Protein 3VK5 (pdb70)

Radius of gyration: 25.02 Å; Cα contacts (8 Å, |Δi|>4): 1037; chains: 2; bounding box: 39×46×85 Å

CATH classification: 3.20.20.390

InterPro domains:
  IPR008205 Geranylgeranylglyceryl phosphate synthase/Heptaprenylglyceryl phosphate synthase [PF01884] (37-255)
  IPR008205 Geranylgeranylglyceryl phosphate synthase/Heptaprenylglyceryl phosphate synthase [cd02812] (36-268)
  IPR038597 GGGP/HepGP synthase superfamily [G3DSA:3.20.20.390] (17-281)

Solvent-accessible surface area: 19913 Å² total; per-residue (Å²): 138,14,50,5,16,88,75,17,197,9,0,40,86,4,90,143,53,142,69,9,21,0,2,14,0,18,3,62,129,6,84,57,100,45,0,48,82,0,0,48,32,0,44,185,74,36,9,1,0,0,2,0,14,18,34,71,24,138,78,15,64,86,69,0,71,82,7,0,59,32,0,74,96,29,6,108,7,14,0,2,3,27,6,19,3,110,91,70,62,1,10,20,16,4,73,39,6,40,0,3,2,1,6,0,9,11,14,7,76,57,45,17,13,0,1,12,0,0,0,12,4,1,10,60,10,25,59,190,9,53,116,140,88,24,2,18,2,2,0,0,0,8,2,10,4,15,126,11,78,103,5,20,127,73,17,25,15,88,60,8,49,75,101,65,62,99,28,4,60,58,16,6,68,16,0,108,36,6,16,4,3,0,0,13,0,53,0,60,87,79,101,0,47,34,112,11,0,100,53,0,59,180,18,13,23,137,84,18,4,0,2,0,8,12,63,4,156,30,10,161,17,6,75,72,8,49,113,4,16,3,32,1,0,0,4,30,44,6,0,51,66,137,85,14,119,62,21,8,68,98,4,32,103,86,46,11,15,97,78,15,179,7,0,39,117,5,93,144,70,137,69,9,22,0,1,12,0,19,1,64,127,5,79,60,96,46,0,48,84,0,0,47,37,0,50,181,66,42,7,4,0,0,1,0,14,18,33,71,14,124,88,15,66,85,68,0,66,79,4,0,59,31,0,76,96,30,4,106,21,8,0,2,3,27,6,19,2,88,92,71,66,1,10,21,17,3,71,36,6,41,0,4,2,1,6,0,10,11,16,6,76,58,43,16,14,0,2,14,0,0,0,11,4,1,10,59,11,34,59,191,9,62,109,132,88,27,3,16,2,2,0,0,0,8,3,8,5,16,115,12,76,100,6,21,127,73,18,26,14,91,58,10,57,76,104,63,62,116,30,5,53,54,21,6,64,14,0,98,44,8,16,4,4,1,0,11,0,54,0,60,83,81,99,0,34,27,100,8,0,94,56,0,58,170,22,13,21,131,84,18,4,0,2,0,7,11,61,3,160,31,11,160,18,5,76,74,7,49,117,9,16,2,30,2,0,0,4,28,46,6,0,52,68,138,84,17,123,64,21,6,63,97,4,33,100

Sequence (505 aa):
APPLWRPGRVLARLREHQPGPVHIIDPFKVPVTEAVEKAAELTRLGFAAVLLASTDYESFESHMEPYVAAVKAATPLPVVLHFPPRPGAGFPVVRGADALLLPALLGSGDDYFVWKSFLETLAAFPGRIPREEWPELLLTVALTFGEDPRTGDLLGTVPVSTASTEEIDRYLHVARAFGFHMVYLYSRNEHVPPEVVRHFRKGLGPDQVLFVSGNVRSGRQVTEYLDSGADYVGFAGALEQPDWRSALAEIAGPPLWRPGRVLARLREHQPGPVHIIDPFKVPVTEAVEKAAELTRLGFAAVLLASTDYESFESHMEPYVAAVKAATPLPVVLHFPPRPGAGFPVVRGADALLLPALLGSGDDYFVWKSFLETLAAFPGRIPREEWPELLLTVALTFGEDPRTGDLLGTVPVSTASTEEIDRYLHVARAFGFHMVYLYSRNEHVPPEVVRHFRKGLGPDQVLFVSGNVRSGRQVTEYLDSGADYVGFAGALEQPDWRSALAEIAG

Structure (mmCIF, N/CA/C/O backbone):
data_3VK5
#
_entry.id   3VK5
#
_cell.length_a   58.999
_cell.length_b   84.516
_cell.length_c   59.581
_cell.angle_alpha   90.00
_cell.angle_beta   112.29
_cell.angle_gamma   90.00
#
_symmetry.space_group_name_H-M   'P 1 21 1'
#
loop_
_entity.id
_entity.type
_entity.pdbx_description
1 polymer MoeO5
2 non-polymer '(2R)-3-(phosphonooxy)-2-{[(2Z,6E)-3,7,11-trimethyldodeca-2,6,10-trien-1-yl]oxy}propanoic acid'
3 non-polymer 'MAGNESIUM ION'
4 water water
#
loop_
_atom_site.group_PDB
_atom_site.id
_atom_site.type_symbol
_atom_site.label_atom_id
_atom_site.label_alt_id
_atom_site.label_comp_id
_atom_site.label_asym_id
_atom_site.label_entity_id
_atom_site.label_seq_id
_atom_site.pdbx_PDB_ins_code
_atom_site.Cartn_x
_atom_site.Cartn_y
_atom_site.Cartn_z
_atom_site.occupancy
_atom_site.B_iso_or_equiv
_atom_site.auth_seq_id
_atom_site.auth_comp_id
_atom_site.auth_asym_id
_atom_site.auth_atom_id
_atom_site.pdbx_PDB_model_num
ATOM 1 N N . ALA A 1 21 ? -2.518 57.109 32.199 1.00 37.47 16 ALA A N 1
ATOM 2 C CA . ALA A 1 21 ? -1.086 56.713 31.980 1.00 36.49 16 ALA A CA 1
ATOM 3 C C . ALA A 1 21 ? -1.008 55.726 30.808 1.00 35.32 16 ALA A C 1
ATOM 4 O O . ALA A 1 21 ? -2.000 55.041 30.512 1.00 35.85 16 ALA A O 1
ATOM 6 N N . PRO A 1 22 ? 0.169 55.627 30.133 1.00 33.40 17 PRO A N 1
ATOM 7 C CA . PRO A 1 22 ? 0.274 54.678 29.005 1.00 31.51 17 PRO A CA 1
ATOM 8 C C . PRO A 1 22 ? 0.112 53.229 29.516 1.00 28.07 17 PRO A C 1
ATOM 9 O O . PRO A 1 22 ? 0.507 52.947 30.638 1.00 29.66 17 PRO A O 1
ATOM 13 N N . PRO A 1 23 ? -0.492 52.311 28.721 1.00 25.66 18 PRO A N 1
ATOM 14 C CA . PRO A 1 23 ? -0.610 50.929 29.243 1.00 22.18 18 PRO A CA 1
ATOM 15 C C . PRO A 1 23 ? 0.802 50.370 29.560 1.00 18.78 18 PRO A C 1
ATOM 16 O O . PRO A 1 23 ? 0.966 49.614 30.489 1.00 16.43 18 PRO A O 1
ATOM 20 N N . LEU A 1 24 ? 1.782 50.727 28.740 1.00 16.40 19 LEU A N 1
ATOM 21 C CA . LEU A 1 24 ? 3.138 50.321 28.862 1.00 14.50 19 LEU A CA 1
ATOM 22 C C . LEU A 1 24 ? 3.212 48.813 28.881 1.00 13.97 19 LEU A C 1
ATOM 23 O O . LEU A 1 24 ? 2.920 48.223 27.842 1.00 11.77 19 LEU A O 1
ATOM 28 N N . TRP A 1 25 ? 3.585 48.195 30.004 1.00 12.58 20 TRP A N 1
ATOM 29 C CA . TRP A 1 25 ? 3.705 46.763 30.103 1.00 13.39 20 TRP A CA 1
ATOM 30 C C . TRP A 1 25 ? 2.395 46.014 30.280 1.00 12.97 20 TRP A C 1
ATOM 31 O O . TRP A 1 25 ? 2.394 44.777 30.232 1.00 13.13 20 TRP A O 1
ATOM 42 N N . ARG A 1 26 ? 1.291 46.732 30.472 1.00 12.52 21 ARG A N 1
ATOM 43 C CA . ARG A 1 26 ? -0.029 46.105 30.613 1.00 12.18 21 ARG A CA 1
ATOM 44 C C . ARG A 1 26 ? -0.602 45.885 29.187 1.00 12.35 21 ARG A C 1
ATOM 45 O O . ARG A 1 26 ? -0.215 46.590 28.243 1.00 12.72 21 ARG A O 1
ATOM 53 N N . PRO A 1 27 ? -1.523 44.926 29.013 1.00 13.56 22 PRO A N 1
ATOM 54 C CA . PRO A 1 27 ? -2.100 44.718 27.682 1.00 14.16 22 PRO A CA 1
ATOM 55 C C . PRO A 1 27 ? -2.791 45.983 27.162 1.00 14.89 22 PRO A C 1
ATOM 56 O O . PRO A 1 27 ? -3.505 46.676 27.906 1.00 15.18 22 PRO A O 1
ATOM 60 N N . GLY A 1 28 ? -2.596 46.286 25.881 1.00 13.44 23 GLY A N 1
ATOM 61 C CA . GLY A 1 28 ? -3.184 47.456 25.273 1.00 14.92 23 GLY A CA 1
ATOM 62 C C . GLY A 1 28 ? -3.843 47.132 23.944 1.00 13.82 23 GLY A C 1
ATOM 63 O O . GLY A 1 28 ? -4.228 45.994 23.693 1.00 13.96 23 GLY A O 1
ATOM 64 N N . ARG A 1 29 ? -3.909 48.152 23.103 1.00 14.42 24 ARG A N 1
ATOM 65 C CA . ARG A 1 29 ? -4.597 47.971 21.830 1.00 14.95 24 ARG A CA 1
ATOM 66 C C . ARG A 1 29 ? -3.891 47.073 20.836 1.00 13.06 24 ARG A C 1
ATOM 67 O O . ARG A 1 29 ? -4.546 46.313 20.116 1.00 13.33 24 ARG A O 1
ATOM 75 N N . VAL A 1 30 ? -2.569 47.125 20.806 1.00 11.72 25 VAL A N 1
ATOM 76 C CA . VAL A 1 30 ? -1.852 46.329 19.827 1.00 12.02 25 VAL A CA 1
ATOM 77 C C . VAL A 1 30 ? -1.981 44.859 20.217 1.00 11.40 25 VAL A C 1
ATOM 78 O O . VAL A 1 30 ? -2.255 44.004 19.373 1.00 10.36 25 VAL A O 1
ATOM 82 N N . LEU A 1 31 ? -1.803 44.524 21.511 1.00 9.42 26 LEU A N 1
ATOM 83 C CA . LEU A 1 31 ? -1.965 43.128 21.884 1.00 9.92 26 LEU A CA 1
ATOM 84 C C . LEU A 1 31 ? -3.405 42.626 21.612 1.00 10.22 26 LEU A C 1
ATOM 85 O O . LEU A 1 31 ? -3.585 41.474 21.193 1.00 10.66 26 LEU A O 1
ATOM 90 N N . ALA A 1 32 ? -4.405 43.464 21.903 1.00 10.82 27 ALA A N 1
ATOM 91 C CA . ALA A 1 32 ? -5.775 43.048 21.643 1.00 11.30 27 ALA A CA 1
ATOM 92 C C . ALA A 1 32 ? -5.919 42.738 20.158 1.00 12.49 27 ALA A C 1
ATOM 93 O O . ALA A 1 32 ? -6.516 41.728 19.799 1.00 12.92 27 ALA A O 1
ATOM 95 N N . ARG A 1 33 ? -5.370 43.587 19.308 1.00 12.12 28 ARG A N 1
ATOM 96 C CA . ARG A 1 33 ? -5.490 43.286 17.882 1.00 13.65 28 ARG A CA 1
ATOM 97 C C . ARG A 1 33 ? -4.763 41.994 17.499 1.00 13.40 28 ARG A C 1
ATOM 98 O O . ARG A 1 33 ? -5.308 41.137 16.780 1.00 14.57 28 ARG A O 1
ATOM 106 N N . LEU A 1 34 ? -3.548 41.789 18.004 1.00 10.55 29 LEU A N 1
ATOM 107 C CA . LEU A 1 34 ? -2.878 40.527 17.687 1.00 11.43 29 LEU A CA 1
ATOM 108 C C . LEU A 1 34 ? -3.653 39.303 18.188 1.00 12.48 29 LEU A C 1
ATOM 109 O O . LEU A 1 34 ? -3.644 38.233 17.595 1.00 12.40 29 LEU A O 1
ATOM 114 N N . ARG A 1 35 ? -4.314 39.432 19.328 1.00 11.91 30 ARG A N 1
ATOM 115 C CA . ARG A 1 35 ? -5.054 38.326 19.880 1.00 12.01 30 ARG A CA 1
ATOM 116 C C . ARG A 1 35 ? -6.321 37.957 19.055 1.00 13.21 30 ARG A C 1
ATOM 117 O O . ARG A 1 35 ? -6.684 36.783 18.951 1.00 17.38 30 ARG A O 1
ATOM 125 N N . GLU A 1 36 ? -6.936 38.962 18.486 1.00 13.40 31 GLU A N 1
ATOM 126 C CA . GLU A 1 36 ? -8.244 38.741 17.841 1.00 14.19 31 GLU A CA 1
ATOM 127 C C . GLU A 1 36 ? -8.169 38.663 16.345 1.00 13.80 31 GLU A C 1
ATOM 128 O O . GLU A 1 36 ? -9.102 38.139 15.750 1.00 13.93 31 GLU A O 1
ATOM 134 N N . HIS A 1 37 ? -7.122 39.171 15.718 1.00 12.47 32 HIS A N 1
ATOM 135 C CA . HIS A 1 37 ? -7.012 39.149 14.237 1.00 12.29 32 HIS A CA 1
ATOM 136 C C . HIS A 1 37 ? -6.836 37.737 13.750 1.00 12.70 32 HIS A C 1
ATOM 137 O O . HIS A 1 37 ? -6.337 36.833 14.460 1.00 12.50 32 HIS A O 1
ATOM 144 N N . GLN A 1 38 ? -7.331 37.498 12.521 1.00 11.00 33 GLN A N 1
ATOM 145 C CA . GLN A 1 38 ? -7.199 36.196 11.937 1.00 10.66 33 GLN A CA 1
ATOM 146 C C . GLN A 1 38 ? -5.682 35.841 11.824 1.00 10.16 33 GLN A C 1
ATOM 147 O O . GLN A 1 38 ? -4.916 36.716 11.436 1.00 11.44 33 GLN A O 1
ATOM 153 N N . PRO A 1 39 ? -5.292 34.598 12.134 1.00 10.29 34 PRO A N 1
ATOM 154 C CA . PRO A 1 39 ? -3.867 34.204 12.030 1.00 10.86 34 PRO A CA 1
ATOM 155 C C . PRO A 1 39 ? -3.414 34.367 10.593 1.00 10.85 34 PRO A C 1
ATOM 156 O O . PRO A 1 39 ? -4.208 34.218 9.633 1.00 11.40 34 PRO A O 1
ATOM 160 N N . GLY A 1 40 ? -2.146 34.651 10.391 1.00 9.49 35 GLY A N 1
ATOM 161 C CA . GLY A 1 40 ? -1.671 34.758 9.032 1.00 9.43 35 GLY A CA 1
ATOM 162 C C . GLY A 1 40 ? -0.201 35.155 8.982 1.00 9.14 35 GLY A C 1
ATOM 163 O O . GLY A 1 40 ? 0.496 35.185 10.033 1.00 9.68 35 GLY A O 1
ATOM 164 N N . PRO A 1 41 ? 0.325 35.387 7.796 1.00 9.32 36 PRO A N 1
ATOM 165 C CA . PRO A 1 41 ? 1.720 35.824 7.634 1.00 9.89 36 PRO A CA 1
ATOM 166 C C . PRO A 1 41 ? 1.856 37.279 8.125 1.00 9.36 36 PRO A C 1
ATOM 167 O O . PRO A 1 41 ? 0.882 38.061 8.158 1.00 10.91 36 PRO A O 1
ATOM 171 N N . VAL A 1 42 ? 3.091 37.669 8.496 1.00 8.71 37 VAL A N 1
ATOM 172 C CA . VAL A 1 42 ? 3.352 39.041 8.897 1.00 9.61 37 VAL A CA 1
ATOM 173 C C . VAL A 1 42 ? 4.686 39.363 8.257 1.00 9.66 37 VAL A C 1
ATOM 174 O O . VAL A 1 42 ? 5.705 38.676 8.517 1.00 9.70 37 VAL A O 1
ATOM 178 N N . HIS A 1 43 ? 4.737 40.406 7.423 1.00 8.62 38 HIS A N 1
ATOM 179 C CA . HIS A 1 43 ? 6.037 40.791 6.847 1.00 8.43 38 HIS A CA 1
ATOM 180 C C . HIS A 1 43 ? 6.792 41.679 7.835 1.00 7.84 38 HIS A C 1
ATOM 181 O O . HIS A 1 43 ? 6.207 42.531 8.534 1.00 9.18 38 HIS A O 1
ATOM 188 N N . ILE A 1 44 ? 8.100 41.442 7.907 1.00 7.07 39 ILE A N 1
ATOM 189 C CA . ILE A 1 44 ? 9.031 42.146 8.791 1.00 8.39 39 ILE A CA 1
ATOM 190 C C . ILE A 1 44 ? 9.976 42.924 7.884 1.00 7.32 39 ILE A C 1
ATOM 191 O O . ILE A 1 44 ? 10.666 42.358 7.071 1.00 8.62 39 ILE A O 1
ATOM 196 N N . ILE A 1 45 ? 9.957 44.241 8.055 1.00 8.20 40 ILE A N 1
ATOM 197 C CA . ILE A 1 45 ? 10.812 45.153 7.278 1.00 8.12 40 ILE A CA 1
ATOM 198 C C . ILE A 1 45 ? 12.052 45.482 8.141 1.00 8.75 40 ILE A C 1
ATOM 199 O O . ILE A 1 45 ? 11.873 45.928 9.296 1.00 9.09 40 ILE A O 1
ATOM 204 N N . ASP A 1 46 ? 13.244 45.231 7.629 1.00 8.13 41 ASP A N 1
ATOM 205 C CA . ASP A 1 46 ? 14.492 45.569 8.340 1.00 8.82 41 ASP A CA 1
ATOM 206 C C . ASP A 1 46 ? 14.747 47.033 7.940 1.00 9.42 41 ASP A C 1
ATOM 207 O O . ASP A 1 46 ? 15.207 47.301 6.790 1.00 9.46 41 ASP A O 1
ATOM 212 N N . PRO A 1 47 ? 14.502 47.991 8.812 1.00 8.29 42 PRO A N 1
ATOM 213 C CA . PRO A 1 47 ? 14.658 49.409 8.454 1.00 8.73 42 PRO A CA 1
ATOM 214 C C . PRO A 1 47 ? 16.044 49.906 8.269 1.00 10.46 42 PRO A C 1
ATOM 215 O O . PRO A 1 47 ? 16.204 51.056 7.798 1.00 12.28 42 PRO A O 1
ATOM 219 N N . PHE A 1 48 ? 17.027 49.102 8.607 1.00 11.24 43 PHE A N 1
ATOM 220 C CA . PHE A 1 48 ? 18.404 49.533 8.423 1.00 12.96 43 PHE A CA 1
ATOM 221 C C . PHE A 1 48 ? 18.935 48.966 7.131 1.00 15.71 43 PHE A C 1
ATOM 222 O O . PHE A 1 48 ? 20.096 49.227 6.795 1.00 20.03 43 PHE A O 1
ATOM 230 N N . LYS A 1 49 ? 18.153 48.155 6.429 1.00 13.90 44 LYS A N 1
ATOM 231 C CA . LYS A 1 49 ? 18.585 47.601 5.149 1.00 14.10 44 LYS A CA 1
ATOM 232 C C . LYS A 1 49 ? 17.623 48.037 4.062 1.00 12.61 44 LYS A C 1
ATOM 233 O O . LYS A 1 49 ? 18.042 48.256 2.912 1.00 15.75 44 LYS A O 1
ATOM 239 N N . VAL A 1 50 ? 16.352 48.206 4.373 1.00 11.23 45 VAL A N 1
ATOM 240 C CA . VAL A 1 50 ? 15.355 48.544 3.365 1.00 10.62 45 VAL A CA 1
ATOM 241 C C . VAL A 1 50 ? 15.169 50.036 3.301 1.00 11.51 45 VAL A C 1
ATOM 242 O O . VAL A 1 50 ? 14.824 50.662 4.279 1.00 12.17 45 VAL A O 1
ATOM 246 N N . PRO A 1 51 ? 15.338 50.649 2.100 1.00 11.86 46 PRO A N 1
ATOM 247 C CA . PRO A 1 51 ? 15.155 52.105 2.038 1.00 12.36 46 PRO A CA 1
ATOM 248 C C . PRO A 1 51 ? 13.744 52.496 2.391 1.00 10.85 46 PRO A C 1
ATOM 249 O O . PRO A 1 51 ? 12.805 51.766 2.046 1.00 10.86 46 PRO A O 1
ATOM 253 N N . VAL A 1 52 ? 13.540 53.661 2.992 1.00 11.23 47 VAL A N 1
ATOM 254 C CA . VAL A 1 52 ? 12.222 54.019 3.409 1.00 12.72 47 VAL A CA 1
ATOM 255 C C . VAL A 1 52 ? 11.220 54.072 2.274 1.00 12.26 47 VAL A C 1
ATOM 256 O O . VAL A 1 52 ? 10.060 53.700 2.460 1.00 13.32 47 VAL A O 1
ATOM 260 N N . THR A 1 53 ? 11.641 54.493 1.086 1.00 13.12 48 THR A N 1
ATOM 261 C CA . THR A 1 53 ? 10.622 54.533 0.014 1.00 13.93 48 THR A CA 1
ATOM 262 C C . THR A 1 53 ? 10.100 53.145 -0.350 1.00 12.53 48 THR A C 1
ATOM 263 O O . THR A 1 53 ? 8.892 53.013 -0.656 1.00 13.38 48 THR A O 1
ATOM 267 N N . GLU A 1 54 ? 10.960 52.141 -0.248 1.00 12.08 49 GLU A N 1
ATOM 268 C CA . GLU A 1 54 ? 10.574 50.762 -0.533 1.00 12.37 49 GLU A CA 1
ATOM 269 C C . GLU A 1 54 ? 9.714 50.256 0.643 1.00 11.57 49 GLU A C 1
ATOM 270 O O . GLU A 1 54 ? 8.740 49.507 0.436 1.00 12.24 49 GLU A O 1
ATOM 276 N N . ALA A 1 55 ? 10.046 50.644 1.869 1.00 11.53 50 ALA A N 1
ATOM 277 C CA . ALA A 1 55 ? 9.239 50.240 3.012 1.00 10.81 50 ALA A CA 1
ATOM 278 C C . ALA A 1 55 ? 7.822 50.783 2.837 1.00 11.60 50 ALA A C 1
ATOM 279 O O . ALA A 1 55 ? 6.848 50.151 3.199 1.00 11.95 50 ALA A O 1
ATOM 281 N N . VAL A 1 56 ? 7.706 52.029 2.352 1.00 11.60 51 VAL A N 1
ATOM 282 C CA . VAL A 1 56 ? 6.392 52.631 2.199 1.00 13.43 51 VAL A CA 1
ATOM 283 C C . VAL A 1 56 ? 5.610 51.900 1.083 1.00 13.76 51 VAL A C 1
ATOM 284 O O . VAL A 1 56 ? 4.394 51.641 1.236 1.00 14.21 51 VAL A O 1
ATOM 288 N N . GLU A 1 57 ? 6.295 51.568 0.001 1.00 14.47 52 GLU A N 1
ATOM 289 C CA . GLU A 1 57 ? 5.612 50.797 -1.077 1.00 13.92 52 GLU A CA 1
ATOM 290 C C . GLU A 1 57 ? 5.125 49.459 -0.508 1.00 14.27 52 GLU A C 1
ATOM 291 O O . GLU A 1 57 ? 4.030 49.001 -0.822 1.00 15.66 52 GLU A O 1
ATOM 297 N N . LYS A 1 58 ? 5.983 48.798 0.300 1.00 12.76 53 LYS A N 1
ATOM 298 C CA . LYS A 1 58 ? 5.612 47.510 0.915 1.00 12.43 53 LYS A CA 1
ATOM 299 C C . LYS A 1 58 ? 4.461 47.653 1.853 1.00 13.23 53 LYS A C 1
ATOM 300 O O . LYS A 1 58 ? 3.505 46.835 1.789 1.00 13.17 53 LYS A O 1
ATOM 306 N N . ALA A 1 59 ? 4.496 48.661 2.719 1.00 12.43 54 ALA A N 1
ATOM 307 C CA . ALA A 1 59 ? 3.427 48.876 3.666 1.00 13.50 54 ALA A CA 1
ATOM 308 C C . ALA A 1 59 ? 2.047 48.984 3.003 1.00 13.98 54 ALA A C 1
ATOM 309 O O . ALA A 1 59 ? 1.054 48.473 3.547 1.00 14.06 54 ALA A O 1
ATOM 311 N N . ALA A 1 60 ? 1.976 49.660 1.848 1.00 14.61 55 ALA A N 1
ATOM 312 C CA . ALA A 1 60 ? 0.692 49.781 1.164 1.00 15.02 55 ALA A CA 1
ATOM 313 C C . ALA A 1 60 ? 0.175 48.396 0.757 1.00 15.56 55 ALA A C 1
ATOM 314 O O . ALA A 1 60 ? -1.030 48.115 0.848 1.00 16.90 55 ALA A O 1
ATOM 316 N N . GLU A 1 61 ? 1.068 47.495 0.339 1.00 14.16 56 GLU A N 1
ATOM 317 C CA . GLU A 1 61 ? 0.610 46.156 -0.041 1.00 14.26 56 GLU A CA 1
ATOM 318 C C . GLU A 1 61 ? 0.187 45.289 1.154 1.00 14.59 56 GLU A C 1
ATOM 319 O O . GLU A 1 61 ? -0.749 44.488 1.105 1.00 16.30 56 GLU A O 1
ATOM 325 N N . LEU A 1 62 ? 0.897 45.445 2.285 1.00 12.92 57 LEU A N 1
ATOM 326 C CA . LEU A 1 62 ? 0.583 44.644 3.461 1.00 12.84 57 LEU A CA 1
ATOM 327 C C . LEU A 1 62 ? -0.819 45.033 3.959 1.00 13.87 57 LEU A C 1
ATOM 328 O O . LEU A 1 62 ? -1.550 44.237 4.519 1.00 14.25 57 LEU A O 1
ATOM 333 N N . THR A 1 63 ? -1.150 46.320 3.808 1.00 14.03 58 THR A N 1
ATOM 334 C CA . THR A 1 63 ? -2.477 46.832 4.196 1.00 15.57 58 THR A CA 1
ATOM 335 C C . THR A 1 63 ? -3.542 46.123 3.337 1.00 17.00 58 THR A C 1
ATOM 336 O O . THR A 1 63 ? -4.500 45.629 3.871 1.00 15.09 58 THR A O 1
ATOM 340 N N . ARG A 1 64 ? -3.303 46.031 2.031 1.00 16.78 59 ARG A N 1
ATOM 341 C CA . ARG A 1 64 ? -4.279 45.336 1.148 1.00 18.31 59 ARG A CA 1
ATOM 342 C C . ARG A 1 64 ? -4.496 43.886 1.499 1.00 19.13 59 ARG A C 1
ATOM 343 O O . ARG A 1 64 ? -5.618 43.352 1.380 1.00 19.33 59 ARG A O 1
ATOM 351 N N . LEU A 1 65 ? -3.437 43.192 1.924 1.00 16.56 60 LEU A N 1
ATOM 352 C CA . LEU A 1 65 ? -3.536 41.797 2.320 1.00 15.86 60 LEU A CA 1
ATOM 353 C C . LEU A 1 65 ? -4.147 41.659 3.728 1.00 16.79 60 LEU A C 1
ATOM 354 O O . LEU A 1 65 ? -4.370 40.574 4.220 1.00 18.10 60 LEU A O 1
ATOM 359 N N . GLY A 1 66 ? -4.360 42.758 4.412 1.00 16.14 61 GLY A N 1
ATOM 360 C CA . GLY A 1 66 ? -4.964 42.649 5.726 1.00 16.61 61 GLY A CA 1
ATOM 361 C C . GLY A 1 66 ? -4.131 41.948 6.767 1.00 14.93 61 GLY A C 1
ATOM 362 O O . GLY A 1 66 ? -4.666 41.310 7.683 1.00 15.69 61 GLY A O 1
ATOM 363 N N . PHE A 1 67 ? -2.797 42.139 6.688 1.00 14.43 62 PHE A N 1
ATOM 364 C CA . PHE A 1 67 ? -1.962 41.547 7.725 1.00 13.43 62 PHE A CA 1
ATOM 365 C C . PHE A 1 67 ? -2.250 42.258 9.052 1.00 12.30 62 PHE A C 1
ATOM 366 O O . PHE A 1 67 ? -2.762 43.419 9.108 1.00 15.43 62 PHE A O 1
ATOM 374 N N . ALA A 1 68 ? -1.936 41.589 10.169 1.00 10.93 63 ALA A N 1
ATOM 375 C CA . ALA A 1 68 ? -2.299 42.158 11.469 1.00 11.06 63 ALA A CA 1
ATOM 376 C C . ALA A 1 68 ? -1.492 43.383 11.929 1.00 13.08 63 ALA A C 1
ATOM 377 O O . ALA A 1 68 ? -1.969 44.175 12.713 1.00 13.75 63 ALA A O 1
ATOM 379 N N . ALA A 1 69 ? -0.254 43.484 11.471 1.00 11.23 64 ALA A N 1
ATOM 380 C CA . ALA A 1 69 ? 0.658 44.542 11.904 1.00 10.85 64 ALA A CA 1
ATOM 381 C C . ALA A 1 69 ? 1.829 44.560 10.921 1.00 10.26 64 ALA A C 1
ATOM 382 O O . ALA A 1 69 ? 1.999 43.627 10.116 1.00 11.05 64 ALA A O 1
ATOM 384 N N . VAL A 1 70 ? 2.625 45.625 11.044 1.00 10.70 65 VAL A N 1
ATOM 385 C CA . VAL A 1 70 ? 3.871 45.710 10.289 1.00 11.17 65 VAL A CA 1
ATOM 386 C C . VAL A 1 70 ? 4.976 45.697 11.355 1.00 10.62 65 VAL A C 1
ATOM 387 O O . VAL A 1 70 ? 4.956 46.529 12.278 1.00 10.75 65 VAL A O 1
ATOM 391 N N . LEU A 1 71 ? 5.904 44.750 11.255 1.00 9.45 66 LEU A N 1
ATOM 392 C CA . LEU A 1 71 ? 7.020 44.714 12.211 1.00 8.56 66 LEU A CA 1
ATOM 393 C C . LEU A 1 71 ? 8.221 45.353 11.525 1.00 8.39 66 LEU A C 1
ATOM 394 O O . LEU A 1 71 ? 8.480 45.117 10.341 1.00 8.60 66 LEU A O 1
ATOM 399 N N . LEU A 1 72 ? 8.952 46.175 12.279 1.00 7.58 67 LEU A N 1
ATOM 400 C CA . LEU A 1 72 ? 10.217 46.751 11.810 1.00 8.33 67 LEU A CA 1
ATOM 401 C C . LEU A 1 72 ? 11.210 46.098 12.783 1.00 7.57 67 LEU A C 1
ATOM 402 O O . LEU A 1 72 ? 11.076 46.301 14.016 1.00 8.45 67 LEU A O 1
ATOM 407 N N . ALA A 1 73 ? 12.168 45.359 12.246 1.00 7.75 68 ALA A N 1
ATOM 408 C CA . ALA A 1 73 ? 13.043 44.603 13.101 1.00 8.07 68 ALA A CA 1
ATOM 409 C C . ALA A 1 73 ? 14.362 44.322 12.467 1.00 9.84 68 ALA A C 1
ATOM 410 O O . ALA A 1 73 ? 14.472 44.151 11.251 1.00 9.20 68 ALA A O 1
ATOM 412 N N . SER A 1 74 ? 15.406 44.238 13.266 1.00 8.54 69 SER A N 1
ATOM 413 C CA . SER A 1 74 ? 16.712 43.886 12.787 1.00 10.98 69 SER A CA 1
ATOM 414 C C . SER A 1 74 ? 17.584 43.475 13.956 1.00 10.71 69 SER A C 1
ATOM 415 O O . SER A 1 74 ? 17.398 43.977 15.080 1.00 10.28 69 SER A O 1
ATOM 418 N N . THR A 1 75 ? 18.559 42.612 13.676 1.00 11.13 70 THR A N 1
ATOM 419 C CA . THR A 1 75 ? 19.529 42.273 14.674 1.00 12.94 70 THR A CA 1
ATOM 420 C C . THR A 1 75 ? 20.472 43.465 14.849 1.00 13.49 70 THR A C 1
ATOM 421 O O . THR A 1 75 ? 20.937 43.726 15.942 1.00 15.41 70 THR A O 1
ATOM 425 N N . ASP A 1 76 ? 20.747 44.199 13.780 1.00 13.34 71 ASP A N 1
ATOM 426 C CA . ASP A 1 76 ? 21.714 45.317 13.838 1.00 14.35 71 ASP A CA 1
ATOM 427 C C . ASP A 1 76 ? 21.075 46.651 13.714 1.00 12.46 71 ASP A C 1
ATOM 428 O O . ASP A 1 76 ? 20.086 46.777 12.997 1.00 16.61 71 ASP A O 1
ATOM 433 N N . TYR A 1 77 ? 21.641 47.645 14.389 1.00 10.90 72 TYR A N 1
ATOM 434 C CA . TYR A 1 77 ? 21.155 49.028 14.273 1.00 10.65 72 TYR A CA 1
ATOM 435 C C . TYR A 1 77 ? 22.212 49.986 14.746 1.00 12.28 72 TYR A C 1
ATOM 436 O O . TYR A 1 77 ? 23.088 49.649 15.554 1.00 13.90 72 TYR A O 1
ATOM 445 N N . GLU A 1 78 ? 22.129 51.195 14.221 1.00 12.77 73 GLU A N 1
ATOM 446 C CA . GLU A 1 78 ? 23.030 52.294 14.545 1.00 13.48 73 GLU A CA 1
ATOM 447 C C . GLU A 1 78 ? 22.223 53.589 14.419 1.00 12.67 73 GLU A C 1
ATOM 448 O O . GLU A 1 78 ? 21.350 53.707 13.577 1.00 12.05 73 GLU A O 1
ATOM 454 N N . SER A 1 79 ? 22.545 54.582 15.251 1.00 12.52 74 SER A N 1
ATOM 455 C CA . SER A 1 79 ? 21.859 55.883 15.227 1.00 11.98 74 SER A CA 1
ATOM 456 C C . SER A 1 79 ? 20.362 55.629 15.172 1.00 10.94 74 SER A C 1
ATOM 457 O O . SER A 1 79 ? 19.623 56.170 14.364 1.00 11.18 74 SER A O 1
ATOM 460 N N . PHE A 1 80 ? 19.899 54.809 16.117 1.00 11.66 75 PHE A N 1
ATOM 461 C CA . PHE A 1 80 ? 18.503 54.389 16.101 1.00 10.37 75 PHE A CA 1
ATOM 462 C C . PHE A 1 80 ? 17.504 55.489 16.124 1.00 10.57 75 PHE A C 1
ATOM 463 O O . PHE A 1 80 ? 16.583 55.530 15.310 1.00 9.78 75 PHE A O 1
ATOM 471 N N . GLU A 1 81 ? 17.606 56.376 17.083 1.00 11.28 76 GLU A N 1
ATOM 472 C CA . GLU A 1 81 ? 16.600 57.387 17.178 1.00 11.28 76 GLU A CA 1
ATOM 473 C C . GLU A 1 81 ? 16.508 58.312 16.003 1.00 10.50 76 GLU A C 1
ATOM 474 O O . GLU A 1 81 ? 15.405 58.609 15.524 1.00 11.28 76 GLU A O 1
ATOM 480 N N . SER A 1 82 ? 17.661 58.782 15.512 1.00 10.77 77 SER A N 1
ATOM 481 C CA . SER A 1 82 ? 17.533 59.685 14.373 1.00 11.68 77 SER A CA 1
ATOM 482 C C . SER A 1 82 ? 17.118 58.996 13.110 1.00 10.44 77 SER A C 1
ATOM 483 O O . SER A 1 82 ? 16.493 59.642 12.256 1.00 12.68 77 SER A O 1
ATOM 486 N N . HIS A 1 83 ? 17.431 57.709 12.959 1.00 10.96 78 HIS A N 1
ATOM 487 C CA . HIS A 1 83 ? 17.001 57.007 11.770 1.00 10.47 78 HIS A CA 1
ATOM 488 C C . HIS A 1 83 ? 15.536 56.590 11.863 1.00 10.20 78 HIS A C 1
ATOM 489 O O . HIS A 1 83 ? 14.723 56.729 10.926 1.00 10.52 78 HIS A O 1
ATOM 496 N N . MET A 1 84 ? 15.180 56.059 13.038 1.00 8.77 79 MET A N 1
ATOM 497 C CA . MET A 1 84 ? 13.853 55.473 13.167 1.00 9.09 79 MET A CA 1
ATOM 498 C C . MET A 1 84 ? 12.707 56.413 13.371 1.00 10.84 79 MET A C 1
ATOM 499 O O . MET A 1 84 ? 11.587 56.097 12.992 1.00 10.88 79 MET A O 1
ATOM 504 N N . GLU A 1 85 ? 12.908 57.598 13.966 1.00 10.40 80 GLU A N 1
ATOM 505 C CA . GLU A 1 85 ? 11.736 58.439 14.163 1.00 12.49 80 GLU A CA 1
ATOM 506 C C . GLU A 1 85 ? 11.105 58.802 12.782 1.00 11.85 80 GLU A C 1
ATOM 507 O O . GLU A 1 85 ? 9.903 58.642 12.602 1.00 12.31 80 GLU A O 1
ATOM 513 N N . PRO A 1 86 ? 11.898 59.257 11.802 1.00 10.76 81 PRO A N 1
ATOM 514 C CA . PRO A 1 86 ? 11.272 59.592 10.497 1.00 12.77 81 PRO A CA 1
ATOM 515 C C . PRO A 1 86 ? 10.840 58.321 9.754 1.00 11.17 81 PRO A C 1
ATOM 516 O O . PRO A 1 86 ? 9.836 58.349 9.014 1.00 12.73 81 PRO A O 1
ATOM 520 N N . TYR A 1 87 ? 11.526 57.196 9.975 1.00 10.46 82 TYR A N 1
ATOM 521 C CA . TYR A 1 87 ? 11.182 55.975 9.219 1.00 10.53 82 TYR A CA 1
ATOM 522 C C . TYR A 1 87 ? 9.819 55.477 9.685 1.00 10.62 82 TYR A C 1
ATOM 523 O O . TYR A 1 87 ? 8.919 55.172 8.873 1.00 10.57 82 TYR A O 1
ATOM 532 N N . VAL A 1 88 ? 9.626 55.410 10.998 1.00 9.68 83 VAL A N 1
ATOM 533 C CA . VAL A 1 88 ? 8.347 54.995 11.546 1.00 10.81 83 VAL A CA 1
ATOM 534 C C . VAL A 1 88 ? 7.244 55.989 11.092 1.00 11.54 83 VAL A C 1
ATOM 535 O O . VAL A 1 88 ? 6.159 55.550 10.720 1.00 11.97 83 VAL A O 1
ATOM 539 N N . ALA A 1 89 ? 7.534 57.303 11.055 1.00 11.18 84 ALA A N 1
ATOM 540 C CA . ALA A 1 89 ? 6.502 58.253 10.665 1.00 13.55 84 ALA A CA 1
ATOM 541 C C . ALA A 1 89 ? 6.092 58.006 9.229 1.00 13.22 84 ALA A C 1
ATOM 542 O O . ALA A 1 89 ? 4.891 58.088 8.908 1.00 14.02 84 ALA A O 1
ATOM 544 N N . ALA A 1 90 ? 7.019 57.689 8.344 1.00 12.50 85 ALA A N 1
ATOM 545 C CA . ALA A 1 90 ? 6.689 57.441 6.924 1.00 13.01 85 ALA A CA 1
ATOM 546 C C . ALA A 1 90 ? 5.887 56.161 6.792 1.00 13.90 85 ALA A C 1
ATOM 547 O O . ALA A 1 90 ? 4.914 56.073 6.016 1.00 14.20 85 ALA A O 1
ATOM 549 N N . VAL A 1 91 ? 6.251 55.124 7.538 1.00 11.56 86 VAL A N 1
ATOM 550 C CA . VAL A 1 91 ? 5.494 53.885 7.436 1.00 12.19 86 VAL A CA 1
ATOM 551 C C . VAL A 1 91 ? 4.102 54.101 8.000 1.00 12.26 86 VAL A C 1
ATOM 552 O O . VAL A 1 91 ? 3.111 53.680 7.368 1.00 14.43 86 VAL A O 1
ATOM 556 N N . LYS A 1 92 ? 3.994 54.781 9.121 1.00 12.41 87 LYS A N 1
ATOM 557 C CA . LYS A 1 92 ? 2.655 55.052 9.703 1.00 14.92 87 LYS A CA 1
ATOM 558 C C . LYS A 1 92 ? 1.764 55.887 8.756 1.00 15.66 87 LYS A C 1
ATOM 559 O O . LYS A 1 92 ? 0.507 55.717 8.786 1.00 16.89 87 LYS A O 1
ATOM 565 N N . ALA A 1 93 ? 2.353 56.773 7.948 1.00 16.05 88 ALA A N 1
ATOM 566 C CA . ALA A 1 93 ? 1.527 57.564 7.020 1.00 17.63 88 ALA A CA 1
ATOM 567 C C . ALA A 1 93 ? 1.058 56.692 5.874 1.00 18.57 88 ALA A C 1
ATOM 568 O O . ALA A 1 93 ? 0.114 57.076 5.157 1.00 21.04 88 ALA A O 1
ATOM 570 N N . ALA A 1 94 ? 1.681 55.532 5.661 1.00 17.27 89 ALA A N 1
ATOM 571 C CA . ALA A 1 94 ? 1.361 54.639 4.551 1.00 16.18 89 ALA A CA 1
ATOM 572 C C . ALA A 1 94 ? 0.439 53.486 4.894 1.00 17.53 89 ALA A C 1
ATOM 573 O O . ALA A 1 94 ? -0.052 52.827 4.001 1.00 17.73 89 ALA A O 1
ATOM 575 N N . THR A 1 95 ? 0.211 53.237 6.167 1.00 15.95 90 THR A N 1
ATOM 576 C CA . THR A 1 95 ? -0.643 52.117 6.528 1.00 16.42 90 THR A CA 1
ATOM 577 C C . THR A 1 95 ? -1.322 52.352 7.834 1.00 16.86 90 THR A C 1
ATOM 578 O O . THR A 1 95 ? -0.777 53.001 8.726 1.00 17.18 90 THR A O 1
ATOM 582 N N . PRO A 1 96 ? -2.546 51.824 7.981 1.00 17.05 91 PRO A N 1
ATOM 583 C CA . PRO A 1 96 ? -3.269 51.983 9.233 1.00 17.20 91 PRO A CA 1
ATOM 584 C C . PRO A 1 96 ? -2.896 50.856 10.230 1.00 17.42 91 PRO A C 1
ATOM 585 O O . PRO A 1 96 ? -3.304 50.909 11.379 1.00 20.06 91 PRO A O 1
ATOM 589 N N . LEU A 1 97 ? -2.146 49.870 9.752 1.00 15.77 92 LEU A N 1
ATOM 590 C CA . LEU A 1 97 ? -1.725 48.754 10.615 1.00 13.08 92 LEU A CA 1
ATOM 591 C C . LEU A 1 97 ? -0.787 49.201 11.733 1.00 13.13 92 LEU A C 1
ATOM 592 O O . LEU A 1 97 ? -0.004 50.137 11.540 1.00 14.57 92 LEU A O 1
ATOM 597 N N . PRO A 1 98 ? -0.873 48.563 12.914 1.00 12.46 93 PRO A N 1
ATOM 598 C CA . PRO A 1 98 ? 0.056 48.976 13.997 1.00 10.87 93 PRO A CA 1
ATOM 599 C C . PRO A 1 98 ? 1.478 48.652 13.544 1.00 9.84 93 PRO A C 1
ATOM 600 O O . PRO A 1 98 ? 1.713 47.612 12.897 1.00 11.37 93 PRO A O 1
ATOM 604 N N . VAL A 1 99 ? 2.393 49.537 13.941 1.00 10.23 94 VAL A N 1
ATOM 605 C CA . VAL A 1 99 ? 3.811 49.425 13.649 1.00 9.50 94 VAL A CA 1
ATOM 606 C C . VAL A 1 99 ? 4.477 48.993 14.961 1.00 9.97 94 VAL A C 1
ATOM 607 O O . VAL A 1 99 ? 4.413 49.690 15.994 1.00 10.92 94 VAL A O 1
ATOM 611 N N . VAL A 1 100 ? 5.127 47.843 14.879 1.00 8.31 95 VAL A N 1
ATOM 612 C CA . VAL A 1 100 ? 5.738 47.215 16.055 1.00 8.19 95 VAL A CA 1
ATOM 613 C C . VAL A 1 100 ? 7.218 47.073 15.832 1.00 7.74 95 VAL A C 1
ATOM 614 O O . VAL A 1 100 ? 7.649 46.574 14.784 1.00 8.16 95 VAL A O 1
ATOM 618 N N . LEU A 1 101 ? 8.020 47.532 16.789 1.00 8.66 96 LEU A N 1
ATOM 619 C CA . LEU A 1 101 ? 9.459 47.459 16.711 1.00 7.86 96 LEU A CA 1
ATOM 620 C C . LEU A 1 101 ? 10.028 46.234 17.422 1.00 7.65 96 LEU A C 1
ATOM 621 O O . LEU A 1 101 ? 9.531 45.889 18.493 1.00 8.98 96 LEU A O 1
ATOM 626 N N . HIS A 1 102 ? 11.009 45.576 16.819 1.00 7.44 97 HIS A N 1
ATOM 627 C CA . HIS A 1 102 ? 11.631 44.396 17.460 1.00 7.06 97 HIS A CA 1
ATOM 628 C C . HIS A 1 102 ? 13.118 44.424 17.222 1.00 7.23 97 HIS A C 1
ATOM 629 O O . HIS A 1 102 ? 13.605 44.174 16.112 1.00 7.78 97 HIS A O 1
ATOM 636 N N . PHE A 1 103 ? 13.876 44.763 18.260 1.00 6.96 98 PHE A N 1
ATOM 637 C CA . PHE A 1 103 ? 15.329 44.890 18.210 1.00 7.84 98 PHE A CA 1
ATOM 638 C C . PHE A 1 103 ? 15.934 44.385 19.536 1.00 7.08 98 PHE A C 1
ATOM 639 O O . PHE A 1 103 ? 15.297 44.447 20.583 1.00 8.17 98 PHE A O 1
ATOM 647 N N . PRO A 1 104 ? 17.178 43.958 19.499 1.00 8.09 99 PRO A N 1
ATOM 648 C CA . PRO A 1 104 ? 17.806 43.503 20.735 1.00 8.38 99 PRO A CA 1
ATOM 649 C C . PRO A 1 104 ? 18.206 44.682 21.619 1.00 8.41 99 PRO A C 1
ATOM 650 O O . PRO A 1 104 ? 18.407 45.842 21.156 1.00 8.96 99 PRO A O 1
ATOM 654 N N . PRO A 1 105 ? 18.318 44.435 22.924 1.00 8.13 100 PRO A N 1
ATOM 655 C CA . PRO A 1 105 ? 18.714 45.510 23.824 1.00 7.60 100 PRO A CA 1
ATOM 656 C C . PRO A 1 105 ? 20.235 45.595 23.940 1.00 7.77 100 PRO A C 1
ATOM 657 O O . PRO A 1 105 ? 20.942 44.685 23.514 1.00 9.51 100 PRO A O 1
ATOM 661 N N . ARG A 1 106 ? 20.716 46.724 24.492 1.00 9.54 101 ARG A N 1
ATOM 662 C CA . ARG A 1 106 ? 22.164 46.879 24.714 1.00 9.54 101 ARG A CA 1
ATOM 663 C C . ARG A 1 106 ? 22.374 47.337 26.148 1.00 10.28 101 ARG A C 1
ATOM 664 O O . ARG A 1 106 ? 21.743 48.303 26.569 1.00 10.93 101 ARG A O 1
ATOM 672 N N . PRO A 1 107 ? 23.287 46.673 26.874 1.00 12.06 102 PRO A N 1
ATOM 673 C CA . PRO A 1 107 ? 23.534 47.082 28.276 1.00 12.56 102 PRO A CA 1
ATOM 674 C C . PRO A 1 107 ? 23.924 48.569 28.308 1.00 13.53 102 PRO A C 1
ATOM 675 O O . PRO A 1 107 ? 24.744 49.037 27.492 1.00 15.52 102 PRO A O 1
ATOM 679 N N . GLY A 1 108 ? 23.349 49.309 29.236 1.00 13.82 103 GLY A N 1
ATOM 680 C CA . GLY A 1 108 ? 23.579 50.751 29.364 1.00 16.04 103 GLY A CA 1
ATOM 681 C C . GLY A 1 108 ? 22.446 51.539 28.751 1.00 16.52 103 GLY A C 1
ATOM 682 O O . GLY A 1 108 ? 22.198 52.743 29.045 1.00 20.41 103 GLY A O 1
ATOM 683 N N . ALA A 1 109 ? 21.670 50.863 27.897 1.00 14.51 104 ALA A N 1
ATOM 684 C CA . ALA A 1 109 ? 20.601 51.551 27.234 1.00 14.27 104 ALA A CA 1
ATOM 685 C C . ALA A 1 109 ? 19.268 50.808 27.343 1.00 12.83 104 ALA A C 1
ATOM 686 O O . ALA A 1 109 ? 18.224 51.439 27.423 1.00 14.38 104 ALA A O 1
ATOM 688 N N . GLY A 1 110 ? 19.288 49.475 27.358 1.00 11.06 105 GLY A N 1
ATOM 689 C CA . GLY A 1 110 ? 18.040 48.745 27.282 1.00 10.66 10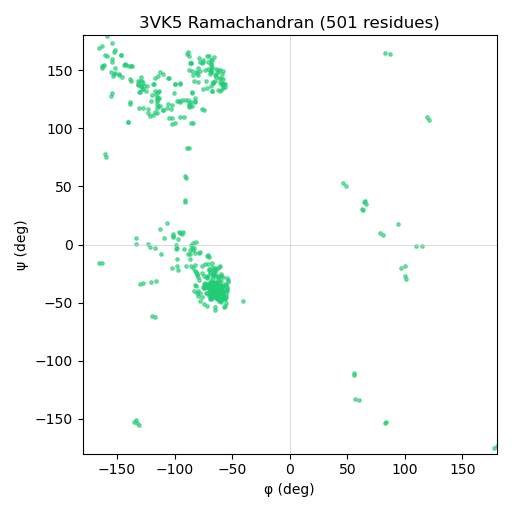5 GLY A CA 1
ATOM 690 C C . GLY A 1 110 ? 17.599 48.610 25.818 1.00 9.66 105 GLY A C 1
ATOM 691 O O . GLY A 1 110 ? 18.434 48.620 24.926 1.00 9.49 105 GLY A O 1
ATOM 692 N N . PHE A 1 111 ? 16.289 48.492 25.633 1.00 8.70 106 PHE A N 1
ATOM 693 C CA . PHE A 1 111 ? 15.770 48.357 24.272 1.00 8.93 106 PHE A CA 1
ATOM 694 C C . PHE A 1 111 ? 15.670 49.721 23.628 1.00 9.09 106 PHE A C 1
ATOM 695 O O . PHE A 1 111 ? 15.391 50.732 24.292 1.00 10.15 106 PHE A O 1
ATOM 703 N N . PRO A 1 112 ? 15.860 49.774 22.312 1.00 8.78 107 PRO A N 1
ATOM 704 C CA . PRO A 1 112 ? 15.757 51.080 21.626 1.00 9.83 107 PRO A CA 1
ATOM 705 C C . PRO A 1 112 ? 14.270 51.412 21.407 1.00 10.22 107 PRO A C 1
ATOM 706 O O . PRO A 1 112 ? 13.426 50.553 21.244 1.00 11.16 107 PRO A O 1
ATOM 710 N N . VAL A 1 113 ? 13.982 52.703 21.359 1.00 10.29 108 VAL A N 1
ATOM 711 C CA . VAL A 1 113 ? 12.610 53.140 21.252 1.00 10.34 108 VAL A CA 1
ATOM 712 C C . VAL A 1 113 ? 12.556 54.507 20.574 1.00 10.93 108 VAL A C 1
ATOM 713 O O . VAL A 1 113 ? 13.470 55.346 20.709 1.00 11.51 108 VAL A O 1
ATOM 717 N N . VAL A 1 114 ? 11.493 54.700 19.790 1.00 11.23 109 VAL A N 1
ATOM 718 C CA . VAL A 1 114 ? 11.207 56.056 19.253 1.00 10.96 109 VAL A CA 1
ATOM 719 C C . VAL A 1 114 ? 9.730 56.308 19.383 1.00 12.41 109 VAL A C 1
ATOM 720 O O . VAL A 1 114 ? 8.911 55.398 19.423 1.00 12.44 109 VAL A O 1
ATOM 724 N N . ARG A 1 115 ? 9.407 57.597 19.475 1.00 12.41 110 ARG A N 1
ATOM 725 C CA . ARG A 1 115 ? 8.016 57.934 19.490 1.00 14.64 110 ARG A CA 1
ATOM 726 C C . ARG A 1 115 ? 7.448 57.619 18.083 1.00 14.31 110 ARG A C 1
ATOM 727 O O . ARG A 1 115 ? 8.157 57.608 17.055 1.00 16.20 110 ARG A O 1
ATOM 735 N N . GLY A 1 116 ? 6.150 57.391 18.079 1.00 15.38 111 GLY A N 1
ATOM 736 C CA . GLY A 1 116 ? 5.459 57.065 16.870 1.00 15.84 111 GLY A CA 1
ATOM 737 C C . GLY A 1 116 ? 5.173 55.582 16.696 1.00 15.36 111 GLY A C 1
ATOM 738 O O . GLY A 1 116 ? 4.226 55.207 16.020 1.00 15.68 111 GLY A O 1
ATOM 739 N N . ALA A 1 117 ? 6.003 54.732 17.293 1.00 13.81 112 ALA A N 1
ATOM 740 C CA . ALA A 1 117 ? 5.754 53.289 17.171 1.00 13.04 112 ALA A CA 1
ATOM 741 C C . ALA A 1 117 ? 4.553 52.957 18.032 1.00 11.85 112 ALA A C 1
ATOM 742 O O . ALA A 1 117 ? 4.370 53.549 19.101 1.00 12.58 112 ALA A O 1
ATOM 744 N N . ASP A 1 118 ? 3.713 52.065 17.524 1.00 11.12 113 ASP A N 1
ATOM 745 C CA . ASP A 1 118 ? 2.590 51.612 18.330 1.00 11.28 113 ASP A CA 1
ATOM 746 C C . ASP A 1 118 ? 2.977 50.685 19.475 1.00 10.08 113 ASP A C 1
ATOM 747 O O . ASP A 1 118 ? 2.402 50.774 20.564 1.00 10.36 113 ASP A O 1
ATOM 752 N N . ALA A 1 119 ? 3.977 49.814 19.249 1.00 10.04 114 ALA A N 1
ATOM 753 C CA . ALA A 1 119 ? 4.420 48.914 20.294 1.00 10.23 114 ALA A CA 1
ATOM 754 C C . AL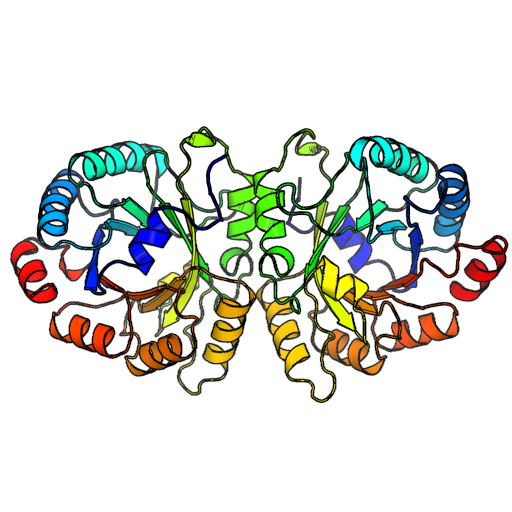A A 1 119 ? 5.836 48.522 20.054 1.00 9.91 114 ALA A C 1
ATOM 755 O O . ALA A 1 119 ? 6.388 48.625 18.931 1.00 9.14 114 ALA A O 1
ATOM 757 N N . LEU A 1 120 ? 6.449 48.066 21.146 1.00 9.56 115 LEU A N 1
ATOM 758 C CA . LEU A 1 120 ? 7.797 47.484 21.087 1.00 8.80 115 LEU A CA 1
ATOM 759 C C . LEU A 1 120 ? 7.609 46.056 21.532 1.00 8.56 115 LEU A C 1
ATOM 760 O O . LEU A 1 120 ? 6.947 45.816 22.546 1.00 9.96 115 LEU A O 1
ATOM 765 N N . LEU A 1 121 ? 8.174 45.115 20.785 1.00 8.93 116 LEU A N 1
ATOM 766 C CA . LEU A 1 121 ? 8.147 43.698 21.169 1.00 9.89 116 LEU A CA 1
ATOM 767 C C . LEU A 1 121 ? 9.395 43.582 22.042 1.00 9.17 116 LEU A C 1
ATOM 768 O O . LEU A 1 121 ? 10.503 43.851 21.549 1.00 10.50 116 LEU A O 1
ATOM 773 N N . LEU A 1 122 ? 9.216 43.165 23.300 1.00 8.94 117 LEU A N 1
ATOM 774 C CA . LEU A 1 122 ? 10.353 43.008 24.234 1.00 8.88 117 LEU A CA 1
ATOM 775 C C . LEU A 1 122 ? 10.649 41.511 24.385 1.00 8.17 117 LEU A C 1
ATOM 776 O O . LEU A 1 122 ? 9.915 40.798 25.079 1.00 8.57 117 LEU A O 1
ATOM 781 N N . PRO A 1 123 ? 11.770 41.084 23.808 1.00 7.47 118 PRO A N 1
ATOM 782 C CA . PRO A 1 123 ? 12.123 39.650 23.900 1.00 7.29 118 PRO A CA 1
ATOM 783 C C . PRO A 1 123 ? 12.914 39.300 25.159 1.00 6.78 118 PRO A C 1
ATOM 784 O O . PRO A 1 123 ? 14.007 39.862 25.383 1.00 7.58 118 PRO A O 1
ATOM 788 N N . ALA A 1 124 ? 12.348 38.395 25.970 1.00 6.83 119 ALA A N 1
ATOM 789 C CA . ALA A 1 124 ? 13.039 37.795 27.125 1.00 6.60 119 ALA A CA 1
ATOM 790 C C . ALA A 1 124 ? 13.671 36.511 26.532 1.00 6.06 119 ALA A C 1
ATOM 791 O O . ALA A 1 124 ? 12.954 35.554 26.187 1.00 7.19 119 ALA A O 1
ATOM 793 N N . LEU A 1 125 ? 15.007 36.495 26.399 1.00 5.96 120 LEU A N 1
ATOM 794 C CA . LEU A 1 125 ? 15.697 35.377 25.696 1.00 6.51 120 LEU A CA 1
ATOM 795 C C . LEU A 1 125 ? 15.990 34.345 26.774 1.00 6.51 120 LEU A C 1
ATOM 796 O O . LEU A 1 125 ? 17.092 34.242 27.348 1.00 8.23 120 LEU A O 1
ATOM 801 N N . LEU A 1 126 ? 14.986 33.526 27.061 1.00 7.27 121 LEU A N 1
ATOM 802 C CA . LEU A 1 126 ? 15.074 32.594 28.181 1.00 7.81 121 LEU A CA 1
ATOM 803 C C . LEU A 1 126 ? 16.150 31.559 28.040 1.00 8.07 121 LEU A C 1
ATOM 804 O O . LEU A 1 126 ? 16.544 30.963 29.056 1.00 9.71 121 LEU A O 1
ATOM 809 N N . GLY A 1 127 ? 16.594 31.316 26.823 1.00 7.61 122 GLY A N 1
ATOM 810 C CA . GLY A 1 127 ? 17.667 30.378 26.576 1.00 10.08 122 GLY A CA 1
ATOM 811 C C . GLY A 1 127 ? 19.046 31.024 26.530 1.00 9.15 122 GLY A C 1
ATOM 812 O O . GLY A 1 127 ? 20.039 30.355 26.181 1.00 12.60 122 GLY A O 1
ATOM 813 N N . SER A 1 128 ? 19.183 32.289 26.925 1.00 8.07 123 SER A N 1
ATOM 814 C CA . SER A 1 128 ? 20.504 32.894 26.951 1.00 8.70 123 SER A CA 1
ATOM 815 C C . SER A 1 128 ? 21.270 32.595 28.226 1.00 8.23 123 SER A C 1
ATOM 816 O O . SER A 1 128 ? 20.680 32.468 29.316 1.00 9.40 123 SER A O 1
ATOM 819 N N . GLY A 1 129 ? 22.588 32.461 28.087 1.00 8.26 124 GLY A N 1
ATOM 820 C CA . GLY A 1 129 ? 23.458 32.263 29.239 1.00 8.67 124 GLY A CA 1
ATOM 821 C C . GLY A 1 129 ? 23.788 33.588 29.933 1.00 9.17 124 GLY A C 1
ATOM 822 O O . GLY A 1 129 ? 24.538 33.599 30.913 1.00 11.70 124 GLY A O 1
ATOM 823 N N . ASP A 1 130 ? 23.248 34.722 29.475 1.00 8.52 125 ASP A N 1
ATOM 824 C CA . ASP A 1 130 ? 23.552 36.035 30.036 1.00 7.91 125 ASP A CA 1
ATOM 825 C C . ASP A 1 130 ? 22.241 36.570 30.596 1.00 8.92 125 ASP A C 1
ATOM 826 O O . ASP A 1 130 ? 21.264 36.796 29.833 1.00 7.71 125 ASP A O 1
ATOM 831 N N . ASP A 1 131 ? 22.145 36.739 31.889 1.00 8.05 126 ASP A N 1
ATOM 832 C CA . ASP A 1 131 ? 20.913 37.182 32.510 1.00 7.75 126 ASP A CA 1
ATOM 833 C C . ASP A 1 131 ? 20.419 38.560 32.071 1.00 7.64 126 ASP A C 1
ATOM 834 O O . ASP A 1 131 ? 19.227 38.870 32.218 1.00 7.58 126 ASP A O 1
ATOM 839 N N . TYR A 1 132 ? 21.308 39.370 31.496 1.00 7.44 127 TYR A N 1
ATOM 840 C CA . TYR A 1 132 ? 20.865 40.624 30.948 1.00 7.05 127 TYR A CA 1
ATOM 841 C C . TYR A 1 132 ? 19.882 40.370 29.777 1.00 7.55 127 TYR A C 1
ATOM 842 O O . TYR A 1 132 ? 18.816 41.002 29.654 1.00 7.77 127 TYR A O 1
ATOM 851 N N . PHE A 1 133 ? 20.242 39.408 28.923 1.00 6.79 128 PHE A N 1
ATOM 852 C CA . PHE A 1 133 ? 19.343 39.120 27.808 1.00 7.12 128 PHE A CA 1
ATOM 853 C C . PHE A 1 133 ? 18.187 38.207 28.201 1.00 8.07 128 PHE A C 1
ATOM 854 O O . PHE A 1 133 ? 17.113 38.285 27.573 1.00 6.98 128 PHE A O 1
ATOM 862 N N . VAL A 1 134 ? 18.299 37.402 29.243 1.00 7.65 129 VAL A N 1
ATOM 863 C CA . VAL A 1 134 ? 17.162 36.640 29.731 1.00 7.21 129 VAL A CA 1
ATOM 864 C C . VAL A 1 134 ? 16.040 37.601 30.138 1.00 6.77 129 VAL A C 1
ATOM 865 O O . VAL A 1 134 ? 14.880 37.429 29.772 1.00 7.71 129 VAL A O 1
ATOM 869 N N . TRP A 1 135 ? 16.368 38.644 30.906 1.00 6.69 130 TRP A N 1
ATOM 870 C CA . TRP A 1 135 ? 15.322 39.610 31.317 1.00 6.95 130 TRP A CA 1
ATOM 871 C C . TRP A 1 135 ? 15.776 40.946 31.901 1.00 6.59 130 TRP A C 1
ATOM 872 O O . TRP A 1 135 ? 14.984 41.842 31.995 1.00 7.60 130 TRP A O 1
ATOM 883 N N . LYS A 1 136 ? 17.045 41.064 32.323 1.00 6.13 131 LYS A N 1
ATOM 884 C CA . LYS A 1 136 ? 17.377 42.337 33.006 1.00 7.13 131 LYS A CA 1
ATOM 885 C C . LYS A 1 136 ? 17.346 43.528 32.099 1.00 7.69 131 LYS A C 1
ATOM 886 O O . LYS A 1 136 ? 17.184 44.636 32.554 1.00 8.22 131 LYS A O 1
ATOM 892 N N . SER A 1 137 ? 17.432 43.272 30.773 1.00 6.53 132 SER A N 1
ATOM 893 C CA . SER A 1 137 ? 17.175 44.312 29.803 1.00 7.62 132 SER A CA 1
ATOM 894 C C . SER A 1 137 ? 15.798 44.992 30.020 1.00 7.89 132 SER A C 1
ATOM 895 O O . SER A 1 137 ? 15.627 46.192 29.736 1.00 7.38 132 SER A O 1
ATOM 898 N N . PHE A 1 138 ? 14.827 44.221 30.508 1.00 7.39 133 PHE A N 1
ATOM 899 C CA . PHE A 1 138 ? 13.517 44.804 30.770 1.00 7.53 133 PHE A CA 1
ATOM 900 C C . PHE A 1 138 ? 13.607 45.799 31.943 1.00 8.00 133 PHE A C 1
ATOM 901 O O . PHE A 1 138 ? 12.946 46.839 31.925 1.00 9.14 133 PHE A O 1
ATOM 909 N N . LEU A 1 139 ? 14.390 45.434 32.974 1.00 7.96 134 LEU A N 1
ATOM 910 C CA . LEU A 1 139 ? 14.535 46.332 34.141 1.00 8.08 134 LEU A CA 1
ATOM 911 C C . LEU A 1 139 ? 15.243 47.609 33.678 1.00 8.70 134 LEU A C 1
ATOM 912 O O . LEU A 1 139 ? 14.856 48.706 34.118 1.00 8.94 134 LEU A O 1
ATOM 917 N N . GLU A 1 140 ? 16.305 47.490 32.846 1.00 8.38 135 GLU A N 1
ATOM 918 C CA . GLU A 1 140 ? 17.001 48.710 32.413 1.00 8.97 135 GLU A CA 1
ATOM 919 C C . GLU A 1 140 ? 16.065 49.569 31.550 1.00 9.01 135 GLU A C 1
ATOM 920 O O . GLU A 1 140 ? 16.044 50.800 31.689 1.00 9.51 135 GLU A O 1
ATOM 926 N N . THR A 1 141 ? 15.297 48.959 30.674 1.00 8.24 136 THR A N 1
ATOM 927 C CA . THR A 1 141 ? 14.371 49.717 29.794 1.00 9.16 136 THR A CA 1
ATOM 928 C C . THR A 1 141 ? 13.307 50.450 30.592 1.00 9.44 136 THR A C 1
ATOM 929 O O . THR A 1 141 ? 13.054 51.637 30.365 1.00 10.43 136 THR A O 1
ATOM 933 N N . LEU A 1 142 ? 12.688 49.770 31.544 1.00 9.38 137 LEU A N 1
ATOM 934 C CA . LEU A 1 142 ? 11.673 50.437 32.352 1.00 9.75 137 LEU A CA 1
ATOM 935 C C . LEU A 1 142 ? 12.270 51.471 33.290 1.00 9.37 137 LEU A C 1
ATOM 936 O O . LEU A 1 142 ? 11.641 52.527 33.515 1.00 9.61 137 LEU A O 1
ATOM 941 N N . ALA A 1 143 ? 13.453 51.206 33.819 1.00 9.82 138 ALA A N 1
ATOM 942 C CA . ALA A 1 143 ? 14.104 52.227 34.657 1.00 9.88 138 ALA A CA 1
ATOM 943 C C . ALA A 1 143 ? 14.242 53.520 33.859 1.00 9.91 138 ALA A C 1
ATOM 944 O O . ALA A 1 143 ? 13.949 54.605 34.357 1.00 9.76 138 ALA A O 1
ATOM 946 N N . ALA A 1 144 ? 14.723 53.377 32.624 1.00 11.89 139 ALA A N 1
ATOM 947 C CA . ALA A 1 144 ? 14.971 54.554 31.767 1.00 12.02 139 ALA A CA 1
ATOM 948 C C . ALA A 1 144 ? 13.688 55.237 31.331 1.00 12.11 139 ALA A C 1
ATOM 949 O O . ALA A 1 144 ? 13.714 56.441 31.006 1.00 15.03 139 ALA A O 1
ATOM 951 N N . PHE A 1 145 ? 12.566 54.544 31.279 1.00 11.13 140 PHE A N 1
ATOM 952 C CA . PHE A 1 145 ? 11.270 55.144 30.928 1.00 11.34 140 PHE A CA 1
ATOM 953 C C . PHE A 1 145 ? 10.947 56.237 31.961 1.00 11.66 140 PHE A C 1
ATOM 954 O O . PHE A 1 145 ? 11.184 56.047 33.181 1.00 12.92 140 PHE A O 1
ATOM 962 N N . PRO A 1 146 ? 10.382 57.391 31.526 1.00 12.39 141 PRO A N 1
ATOM 963 C CA . PRO A 1 146 ? 10.022 57.727 30.139 1.00 14.00 141 PRO A CA 1
ATOM 964 C C . PRO A 1 146 ? 11.172 58.322 29.326 1.00 14.91 141 PRO A C 1
ATOM 965 O O . PRO A 1 146 ? 11.104 58.348 28.072 1.00 17.73 141 PRO A O 1
ATOM 969 N N . GLY A 1 147 ? 12.213 58.812 29.984 1.00 16.26 142 GLY A N 1
ATOM 970 C CA . GLY A 1 147 ? 13.371 59.331 29.266 1.00 18.08 142 GLY A CA 1
ATOM 971 C C . GLY A 1 147 ? 13.048 60.479 28.354 1.00 19.39 142 GLY A C 1
ATOM 972 O O . GLY A 1 147 ? 12.293 61.375 28.758 1.00 20.30 142 GLY A O 1
ATOM 973 N N . ARG A 1 148 ? 13.596 60.373 27.137 1.00 21.89 143 ARG A N 1
ATOM 974 C CA . ARG A 1 148 ? 13.468 61.381 26.079 1.00 22.65 143 ARG A CA 1
ATOM 975 C C . ARG A 1 148 ? 12.074 61.540 25.432 1.00 24.20 143 ARG A C 1
ATOM 976 O O . ARG A 1 148 ? 11.826 62.543 24.734 1.00 26.02 143 ARG A O 1
ATOM 984 N N . ILE A 1 149 ? 11.150 60.620 25.707 1.00 22.99 144 ILE A N 1
ATOM 985 C CA . ILE A 1 149 ? 9.801 60.615 25.117 1.00 22.11 144 ILE A CA 1
ATOM 986 C C . ILE A 1 149 ? 8.744 60.799 26.174 1.00 24.73 144 ILE A C 1
ATOM 987 O O . ILE A 1 149 ? 8.727 60.057 27.148 1.00 24.12 144 ILE A O 1
ATOM 992 N N . PRO A 1 150 ? 7.820 61.734 25.990 1.00 26.44 145 PRO A N 1
ATOM 993 C CA . PRO A 1 150 ? 6.760 61.947 26.994 1.00 27.68 145 PRO A CA 1
ATOM 994 C C . PRO A 1 150 ? 5.950 60.668 27.276 1.00 28.03 145 PRO A C 1
ATOM 995 O O . PRO A 1 150 ? 5.599 59.938 26.332 1.00 26.98 145 PRO A O 1
ATOM 999 N N . ARG A 1 151 ? 5.647 60.408 28.555 1.00 27.81 146 ARG A N 1
ATOM 1000 C CA . ARG A 1 151 ? 4.872 59.204 28.964 1.00 28.00 146 ARG A CA 1
ATOM 1001 C C . ARG A 1 151 ? 3.708 58.839 28.050 1.00 27.62 146 ARG A C 1
ATOM 1002 O O . ARG A 1 151 ? 3.554 57.680 27.632 1.00 26.23 146 ARG A O 1
ATOM 1010 N N . GLU A 1 152 ? 2.883 59.830 27.729 1.00 27.60 147 GLU A N 1
ATOM 1011 C CA . GLU A 1 152 ? 1.697 59.642 26.898 1.00 28.33 147 GLU A CA 1
ATOM 1012 C C . GLU A 1 152 ? 1.979 59.220 25.455 1.00 26.11 147 GLU A C 1
ATOM 1013 O O . GLU A 1 152 ? 1.089 58.679 24.790 1.00 27.37 147 GLU A O 1
ATOM 1019 N N . GLU A 1 153 ? 3.188 59.465 24.970 1.00 25.13 148 GLU A N 1
ATOM 1020 C CA . GLU A 1 153 ? 3.545 59.109 23.594 1.00 23.84 148 GLU A CA 1
ATOM 1021 C C . GLU A 1 153 ? 4.311 57.789 23.493 1.00 21.15 148 GLU A C 1
ATOM 1022 O O . GLU A 1 153 ? 4.714 57.370 22.416 1.00 21.11 148 GLU A O 1
ATOM 1028 N N . TRP A 1 154 ? 4.555 57.154 24.623 1.00 18.58 149 TRP A N 1
ATOM 1029 C CA . TRP A 1 154 ? 5.282 55.891 24.559 1.00 15.09 149 TRP A CA 1
ATOM 1030 C C . TRP A 1 154 ? 4.491 54.760 23.896 1.00 14.29 149 TRP A C 1
ATOM 1031 O O . TRP A 1 154 ? 3.264 54.671 23.937 1.00 15.56 149 TRP A O 1
ATOM 1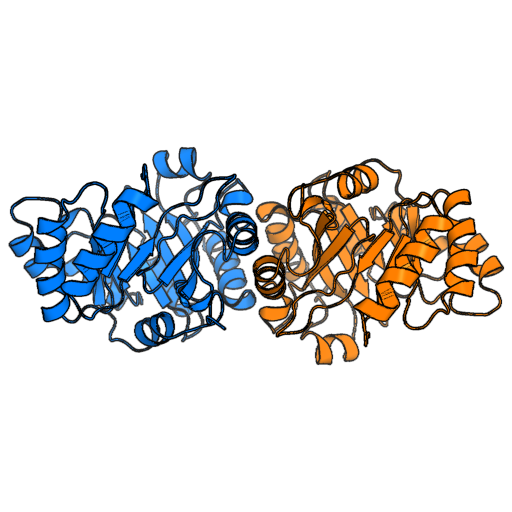042 N N . PRO A 1 155 ? 5.226 53.874 23.230 1.00 12.49 150 PRO A N 1
ATOM 1043 C CA . PRO A 1 155 ? 4.587 52.702 22.616 1.00 11.06 150 PRO A CA 1
ATOM 1044 C C . PRO A 1 155 ? 4.174 51.767 23.760 1.00 10.15 150 PRO A C 1
ATOM 1045 O O . PRO A 1 155 ? 4.645 51.870 24.925 1.00 12.16 150 PRO A O 1
ATOM 1049 N N . GLU A 1 156 ? 3.270 50.862 23.422 1.00 9.49 151 GLU A N 1
ATOM 1050 C CA . GLU A 1 156 ? 2.889 49.759 24.322 1.00 9.22 151 GLU A CA 1
ATOM 1051 C C . GLU A 1 156 ? 4.027 48.748 24.283 1.00 9.17 151 GLU A C 1
ATOM 1052 O O . GLU A 1 156 ? 4.807 48.729 23.327 1.00 9.77 151 GLU A O 1
ATOM 1058 N N . LEU A 1 157 ? 4.145 47.925 25.314 1.00 9.56 152 LEU A N 1
ATOM 1059 C CA . LEU A 1 157 ? 5.185 46.885 25.366 1.00 8.75 152 LEU A CA 1
ATOM 1060 C C . LEU A 1 157 ? 4.566 45.480 25.314 1.00 8.17 152 LEU A C 1
ATOM 1061 O O . LEU A 1 157 ? 3.674 45.151 26.063 1.00 9.94 152 LEU A O 1
ATOM 1066 N N . LEU A 1 158 ? 5.027 44.671 24.358 1.00 7.69 153 LEU A N 1
ATOM 1067 C CA . LEU A 1 158 ? 4.551 43.290 24.192 1.00 8.01 153 LEU A CA 1
ATOM 1068 C C . LEU A 1 158 ? 5.593 42.381 24.835 1.00 6.82 153 LEU A C 1
ATOM 1069 O O . LEU A 1 158 ? 6.684 42.163 24.256 1.00 7.10 153 LEU A O 1
ATOM 1074 N N . LEU A 1 159 ? 5.248 41.866 26.013 1.00 6.90 154 LEU A N 1
ATOM 1075 C CA . LEU A 1 159 ? 6.204 41.039 26.790 1.00 7.93 154 LEU A CA 1
ATOM 1076 C C . LEU A 1 159 ? 6.280 39.672 26.151 1.00 7.44 154 LEU A C 1
ATOM 1077 O O . LEU A 1 159 ? 5.284 38.918 26.134 1.00 7.12 154 LEU A O 1
ATOM 1082 N N . THR A 1 160 ? 7.467 39.325 25.648 1.00 6.27 155 THR A N 1
ATOM 1083 C CA . THR A 1 160 ? 7.547 38.113 24.817 1.00 7.28 155 THR A CA 1
ATOM 1084 C C . THR A 1 160 ? 8.633 37.167 25.229 1.00 6.51 155 THR A C 1
ATOM 1085 O O . THR A 1 160 ? 9.753 37.611 25.539 1.00 8.74 155 THR A O 1
ATOM 1089 N N . VAL A 1 161 ? 8.343 35.862 25.267 1.00 7.11 156 VAL A N 1
ATOM 1090 C CA . VAL A 1 161 ? 9.387 34.872 25.462 1.00 7.65 156 VAL A CA 1
ATOM 1091 C C . VAL A 1 161 ? 10.023 34.653 24.070 1.00 7.84 156 VAL A C 1
ATOM 1092 O O . VAL A 1 161 ? 9.279 34.236 23.149 1.00 8.53 156 VAL A O 1
ATOM 1096 N N . ALA A 1 162 ? 11.338 34.844 23.913 1.00 6.73 157 ALA A N 1
ATOM 1097 C CA . ALA A 1 162 ? 11.986 34.720 22.612 1.00 7.45 157 ALA A CA 1
ATOM 1098 C C . ALA A 1 162 ? 12.943 33.541 22.694 1.00 7.84 157 ALA A C 1
ATOM 1099 O O . ALA A 1 162 ? 13.835 33.527 23.557 1.00 7.02 157 ALA A O 1
ATOM 1101 N N . LEU A 1 163 ? 12.827 32.597 21.762 1.00 6.95 158 LEU A N 1
ATOM 1102 C CA . LEU A 1 163 ? 13.595 31.346 21.761 1.00 7.60 158 LEU A CA 1
ATOM 1103 C C . LEU A 1 163 ? 14.192 31.129 20.391 1.00 7.88 158 LEU A C 1
ATOM 1104 O O . LEU A 1 163 ? 13.567 31.422 19.364 1.00 8.38 158 LEU A O 1
ATOM 1109 N N . THR A 1 164 ? 15.423 30.638 20.356 1.00 8.05 159 THR A N 1
ATOM 1110 C CA . THR A 1 164 ? 16.140 30.413 19.112 1.00 8.98 159 THR A CA 1
ATOM 1111 C C . THR A 1 164 ? 16.400 28.939 18.866 1.00 9.28 159 THR A C 1
ATOM 1112 O O . THR A 1 164 ? 16.643 28.186 19.798 1.00 9.85 159 THR A O 1
ATOM 1116 N N . PHE A 1 165 ? 16.350 28.574 17.590 1.00 8.76 160 PHE A N 1
ATOM 1117 C CA . PHE A 1 165 ? 16.480 27.182 17.166 1.00 8.50 160 PHE A CA 1
ATOM 1118 C C . PHE A 1 165 ? 17.539 27.041 16.098 1.00 9.05 160 PHE A C 1
ATOM 1119 O O . PHE A 1 165 ? 17.651 27.904 15.200 1.00 10.05 160 PHE A O 1
ATOM 1127 N N . GLY A 1 166 ? 18.282 25.939 16.242 1.00 9.22 161 GLY A N 1
ATOM 1128 C CA . GLY A 1 166 ? 19.320 25.653 15.265 1.00 9.74 161 GLY A CA 1
ATOM 1129 C C . GLY A 1 166 ? 20.598 26.413 15.558 1.00 10.81 161 GLY A C 1
ATOM 1130 O O . GLY A 1 166 ? 20.639 27.364 16.326 1.00 10.78 161 GLY A O 1
ATOM 1131 N N . GLU A 1 167 ? 21.690 25.986 14.914 1.00 13.72 162 GLU A N 1
ATOM 1132 C CA . GLU A 1 167 ? 22.994 26.610 15.123 1.00 14.08 162 GLU A CA 1
ATOM 1133 C C . GLU A 1 167 ? 22.895 28.061 14.717 1.00 12.76 162 GLU A C 1
ATOM 1134 O O . GLU A 1 167 ? 22.401 28.352 13.633 1.00 13.36 162 GLU A O 1
ATOM 1140 N N . ASP A 1 168 ? 23.395 28.956 15.573 1.00 11.92 163 ASP A N 1
ATOM 1141 C CA . ASP A 1 168 ? 23.283 30.385 15.309 1.00 10.94 163 ASP A CA 1
ATOM 1142 C C . ASP A 1 168 ? 24.320 31.144 16.107 1.00 11.36 163 ASP A C 1
ATOM 1143 O O . ASP A 1 168 ? 24.067 31.718 17.163 1.00 10.87 163 ASP A O 1
ATOM 1148 N N . PRO A 1 169 ? 25.553 31.072 15.653 1.00 11.89 164 PRO A N 1
ATOM 1149 C CA . PRO A 1 169 ? 26.617 31.800 16.383 1.00 12.22 164 PRO A CA 1
ATOM 1150 C C . PRO A 1 169 ? 26.505 33.282 16.341 1.00 11.34 164 PRO A C 1
ATOM 1151 O O . PRO A 1 169 ? 27.026 33.910 17.225 1.00 12.50 164 PRO A O 1
ATOM 1155 N N . ARG A 1 170 ? 25.804 33.850 15.366 1.00 11.83 165 ARG A N 1
ATOM 1156 C CA . ARG A 1 170 ? 25.627 35.266 15.353 1.00 13.61 165 ARG A CA 1
ATOM 1157 C C . ARG A 1 170 ? 24.785 35.680 16.604 1.00 12.89 165 ARG A C 1
ATOM 1158 O O . ARG A 1 170 ? 25.200 36.574 17.334 1.00 13.04 165 ARG A O 1
ATOM 1166 N N . THR A 1 171 ? 23.591 35.132 16.804 1.00 11.27 166 THR A N 1
ATOM 1167 C CA . THR A 1 171 ? 22.826 35.534 17.964 1.00 11.07 166 THR A CA 1
ATOM 1168 C C . THR A 1 171 ? 23.534 35.023 19.227 1.00 10.57 166 THR A C 1
ATOM 1169 O O . THR A 1 171 ? 23.433 35.659 20.258 1.00 11.87 166 THR A O 1
ATOM 1173 N N . GLY A 1 172 ? 24.216 33.901 19.152 1.00 9.98 167 GLY A N 1
ATOM 1174 C CA . GLY A 1 172 ? 24.950 33.374 20.321 1.00 9.49 167 GLY A CA 1
ATOM 1175 C C . GLY A 1 172 ? 26.004 34.377 20.785 1.00 10.89 167 GLY A C 1
ATOM 1176 O O . GLY A 1 172 ? 26.085 34.724 21.953 1.00 11.98 167 GLY A O 1
ATOM 1177 N N . ASP A 1 173 ? 26.779 34.914 19.839 1.00 12.10 168 ASP A N 1
ATOM 1178 C CA . ASP A 1 173 ? 27.812 35.887 20.177 1.00 12.93 168 ASP A CA 1
ATOM 1179 C C . ASP A 1 173 ? 27.239 37.210 20.675 1.00 13.01 168 ASP A C 1
ATOM 1180 O O . ASP A 1 173 ? 27.777 37.837 21.586 1.00 13.80 168 ASP A O 1
ATOM 1185 N N . LEU A 1 174 ? 26.127 37.628 20.087 1.00 11.49 169 LEU A N 1
ATOM 1186 C CA . LEU A 1 174 ? 25.570 38.918 20.449 1.00 12.28 169 LEU A CA 1
ATOM 1187 C C . LEU A 1 174 ? 24.761 38.900 21.745 1.00 10.88 169 LEU A C 1
ATOM 1188 O O . LEU A 1 174 ? 24.889 39.818 22.551 1.00 12.14 169 LEU A O 1
ATOM 1193 N N . LEU A 1 175 ? 23.949 37.846 21.926 1.00 9.49 170 LEU A N 1
ATOM 1194 C CA . LEU A 1 175 ? 22.963 37.817 23.006 1.00 8.66 170 LEU A CA 1
ATOM 1195 C C . LEU A 1 175 ? 23.082 36.640 23.948 1.00 8.97 170 LEU A C 1
ATOM 1196 O O . LEU A 1 175 ? 22.315 36.522 24.909 1.00 9.13 170 LEU A O 1
ATOM 1201 N N . GLY A 1 176 ? 24.061 35.792 23.695 1.00 8.94 171 GLY A N 1
ATOM 1202 C CA . GLY A 1 176 ? 24.286 34.674 24.617 1.00 8.63 171 GLY A CA 1
ATOM 1203 C C . GLY A 1 176 ? 23.364 33.479 24.430 1.00 9.11 171 GLY A C 1
ATOM 1204 O O . GLY A 1 176 ? 23.366 32.591 25.279 1.00 10.27 171 GLY A O 1
ATOM 1205 N N . THR A 1 177 ? 22.554 33.455 23.365 1.00 9.99 172 THR A N 1
ATOM 1206 C CA . THR A 1 177 ? 21.612 32.360 23.181 1.00 10.38 172 THR A CA 1
ATOM 1207 C C . THR A 1 177 ? 22.272 31.051 22.858 1.00 10.75 172 THR A C 1
ATOM 1208 O O . THR A 1 177 ? 23.315 31.008 22.230 1.00 11.88 172 THR A O 1
ATOM 1212 N N . VAL A 1 178 ? 21.646 29.992 23.338 1.00 10.54 173 VAL A N 1
ATOM 1213 C CA . VAL A 1 178 ? 22.039 28.607 23.062 1.00 11.53 173 VAL A CA 1
ATOM 1214 C C . VAL A 1 178 ? 20.798 28.057 22.334 1.00 10.84 173 VAL A C 1
ATOM 1215 O O . VAL A 1 178 ? 19.696 28.280 22.769 1.00 10.78 173 VAL A O 1
ATOM 1219 N N . PRO A 1 179 ? 20.981 27.283 21.272 1.00 11.11 174 PRO A N 1
ATOM 1220 C CA . PRO A 1 179 ? 19.803 26.730 20.571 1.00 10.61 174 PRO A CA 1
ATOM 1221 C C . PRO A 1 179 ? 18.951 25.887 21.527 1.00 9.91 174 PRO A C 1
ATOM 1222 O O . PRO A 1 179 ? 19.510 25.093 22.308 1.00 10.96 174 PRO A O 1
ATOM 1226 N N . VAL A 1 180 ? 17.633 25.978 21.469 1.00 9.38 175 VAL A N 1
ATOM 1227 C CA . VAL A 1 180 ? 16.773 25.182 22.305 1.00 9.71 175 VAL A CA 1
ATOM 1228 C C . VAL A 1 180 ? 16.883 23.735 21.886 1.00 11.06 175 VAL A C 1
ATOM 1229 O O . VAL A 1 180 ? 16.825 23.408 20.692 1.00 12.82 175 VAL A O 1
ATOM 1233 N N . SER A 1 181 ? 16.980 22.839 22.864 1.00 10.74 176 SER A N 1
ATOM 1234 C CA . SER A 1 181 ? 17.080 21.401 22.547 1.00 12.21 176 SER A CA 1
ATOM 1235 C C . SER A 1 181 ? 15.732 20.881 22.133 1.00 13.10 176 SER A C 1
ATOM 1236 O O . SER A 1 181 ? 14.698 21.162 22.751 1.00 14.05 176 SER A O 1
ATOM 1239 N N . THR A 1 182 ? 15.737 20.122 21.032 1.00 13.28 177 THR A N 1
ATOM 1240 C CA . THR A 1 182 ? 14.507 19.470 20.588 1.00 15.65 177 THR A CA 1
ATOM 1241 C C . THR A 1 182 ? 14.682 17.933 20.741 1.00 16.41 177 THR A C 1
ATOM 1242 O O . THR A 1 182 ? 13.892 17.163 20.198 1.00 17.54 177 THR A O 1
ATOM 1246 N N . ALA A 1 183 ? 15.715 17.516 21.452 1.00 14.84 178 ALA A N 1
ATOM 1247 C CA . ALA A 1 183 ? 15.940 16.097 21.726 1.00 16.86 178 ALA A CA 1
ATOM 1248 C C . ALA A 1 183 ? 14.849 15.550 22.626 1.00 17.47 178 ALA A C 1
ATOM 1249 O O . ALA A 1 183 ? 14.612 14.333 22.657 1.00 18.65 178 ALA A O 1
ATOM 1251 N N . SER A 1 184 ? 14.204 16.404 23.425 1.00 15.68 179 SER A N 1
ATOM 1252 C CA . SER A 1 184 ? 13.133 15.973 24.310 1.00 15.63 179 SER A CA 1
ATOM 1253 C C . SER A 1 184 ? 12.330 17.247 24.615 1.00 14.60 179 SER A C 1
ATOM 1254 O O . SER A 1 184 ? 12.684 18.318 24.107 1.00 15.31 179 SER A O 1
ATOM 1257 N N . THR A 1 185 ? 11.270 17.142 25.396 1.00 15.17 180 THR A N 1
ATOM 1258 C CA . THR A 1 185 ? 10.535 18.370 25.728 1.00 15.72 180 THR A CA 1
ATOM 1259 C C . THR A 1 185 ? 10.965 18.994 27.059 1.00 14.48 180 THR A C 1
ATOM 1260 O O . THR A 1 185 ? 10.331 19.947 27.493 1.00 14.67 180 THR A O 1
ATOM 1264 N N . GLU A 1 186 ? 12.049 18.531 27.670 1.00 13.78 181 GLU A N 1
ATOM 1265 C CA . GLU A 1 186 ? 12.435 19.032 29.005 1.00 14.14 181 GLU A CA 1
ATOM 1266 C C . GLU A 1 186 ? 12.695 20.538 29.050 1.00 13.20 181 GLU A C 1
ATOM 1267 O O . GLU A 1 186 ? 12.215 21.229 29.961 1.00 12.97 181 GLU A O 1
ATOM 1273 N N . GLU A 1 187 ? 13.396 21.058 28.043 1.00 12.14 182 GLU A N 1
ATOM 1274 C CA . GLU A 1 187 ? 13.766 22.464 28.095 1.00 11.26 182 GLU A CA 1
ATOM 1275 C C . GLU A 1 187 ? 12.541 23.279 27.712 1.00 10.57 182 GLU A C 1
ATOM 1276 O O . GLU A 1 187 ? 12.191 24.275 28.394 1.00 9.65 182 GLU A O 1
ATOM 1282 N N . ILE A 1 188 ? 11.898 22.910 26.621 1.00 10.27 183 ILE A N 1
ATOM 1283 C CA . ILE A 1 188 ? 10.708 23.609 26.163 1.00 11.37 183 ILE A CA 1
ATOM 1284 C C . ILE A 1 188 ? 9.622 23.676 27.247 1.00 11.20 183 ILE A C 1
ATOM 1285 O O . ILE A 1 188 ? 8.922 24.680 27.419 1.00 10.17 183 ILE A O 1
ATOM 1290 N N . ASP A 1 189 ? 9.464 22.605 28.003 1.00 10.19 184 ASP A N 1
ATOM 1291 C CA . ASP A 1 189 ? 8.412 22.597 29.029 1.00 9.85 184 ASP A CA 1
ATOM 1292 C C . ASP A 1 189 ? 8.714 23.565 30.155 1.00 9.76 184 ASP A C 1
ATOM 1293 O O . ASP A 1 189 ? 7.794 24.149 30.721 1.00 9.53 184 ASP A O 1
ATOM 1298 N N . ARG A 1 190 ? 9.990 23.722 30.462 1.00 10.30 185 ARG A N 1
ATOM 1299 C CA . ARG A 1 190 ? 10.337 24.734 31.477 1.00 10.06 185 ARG A CA 1
ATOM 1300 C C . ARG A 1 190 ? 9.988 26.125 30.911 1.00 9.33 185 ARG A C 1
ATOM 1301 O O . ARG A 1 190 ? 9.486 26.979 31.686 1.00 9.97 185 ARG A O 1
ATOM 1309 N N . TYR A 1 191 ? 10.282 26.390 29.617 1.00 8.81 186 TYR A N 1
ATOM 1310 C CA . TYR A 1 191 ? 9.915 27.729 29.065 1.00 8.47 186 TYR A CA 1
ATOM 1311 C C . TYR A 1 191 ? 8.380 27.918 29.050 1.00 9.45 186 TYR A C 1
ATOM 1312 O O . TYR A 1 191 ? 7.894 29.025 29.297 1.00 10.52 186 TYR A O 1
ATOM 1321 N N . LEU A 1 192 ? 7.607 26.841 28.829 1.00 9.40 187 LEU A N 1
ATOM 1322 C CA . LEU A 1 192 ? 6.154 26.993 28.851 1.00 10.15 187 LEU A CA 1
ATOM 1323 C C . LEU A 1 192 ? 5.651 27.321 30.239 1.00 9.91 187 LEU A C 1
ATOM 1324 O O . LEU A 1 192 ? 4.735 28.120 30.388 1.00 9.60 187 LEU A O 1
ATOM 1329 N N . HIS A 1 193 ? 6.244 26.676 31.265 1.00 9.25 188 HIS A N 1
ATOM 1330 C CA . HIS A 1 193 ? 5.818 26.952 32.595 1.00 9.88 188 HIS A CA 1
ATOM 1331 C C . HIS A 1 193 ? 6.091 28.425 32.922 1.00 9.75 188 HIS A C 1
ATOM 1332 O O . HIS A 1 193 ? 5.237 29.091 33.578 1.00 10.92 188 HIS A O 1
ATOM 1339 N N . VAL A 1 194 ? 7.260 28.922 32.537 1.00 9.17 189 VAL A N 1
ATOM 1340 C CA . VAL A 1 194 ? 7.538 30.368 32.737 1.00 8.97 189 VAL A CA 1
ATOM 1341 C C . VAL A 1 194 ? 6.593 31.242 31.917 1.00 8.76 189 VAL A C 1
ATOM 1342 O O . VAL A 1 194 ? 6.011 32.220 32.462 1.00 8.76 189 VAL A O 1
ATOM 1346 N N . ALA A 1 195 ? 6.391 30.908 30.639 1.00 8.47 190 ALA A N 1
ATOM 1347 C CA . ALA A 1 195 ? 5.509 31.756 29.821 1.00 8.63 190 ALA A CA 1
ATOM 1348 C C . ALA A 1 195 ? 4.152 31.908 30.452 1.00 8.69 190 ALA A C 1
ATOM 1349 O O . ALA A 1 195 ? 3.585 32.980 30.472 1.00 9.15 190 ALA A O 1
ATOM 1351 N N . ARG A 1 196 ? 3.602 30.813 30.976 1.00 8.81 191 ARG A N 1
ATOM 1352 C CA . ARG A 1 196 ? 2.292 30.862 31.610 1.00 9.47 191 ARG A CA 1
ATOM 1353 C C . ARG A 1 196 ? 2.299 31.583 32.980 1.00 8.69 191 ARG A C 1
ATOM 1354 O O . ARG A 1 196 ? 1.484 32.505 33.210 1.00 9.77 191 ARG A O 1
ATOM 1362 N N . ALA A 1 197 ? 3.188 31.152 33.879 1.00 8.77 192 ALA A N 1
ATOM 1363 C CA . ALA A 1 197 ? 3.146 31.732 35.216 1.00 8.57 192 ALA A CA 1
ATOM 1364 C C . ALA A 1 197 ? 3.527 33.203 35.282 1.00 8.80 192 ALA A C 1
ATOM 1365 O O . ALA A 1 197 ? 2.975 33.965 36.084 1.00 8.69 192 ALA A O 1
ATOM 1367 N N . PHE A 1 198 ? 4.442 33.613 34.388 1.00 8.66 193 PHE A N 1
ATOM 1368 C CA . PHE A 1 198 ? 4.859 34.981 34.340 1.00 7.73 193 PHE A CA 1
ATOM 1369 C C . PHE A 1 198 ? 3.861 35.815 33.479 1.00 8.03 193 PHE A C 1
ATOM 1370 O O . PHE A 1 198 ? 4.023 37.039 33.385 1.00 8.01 193 PHE A O 1
ATOM 1378 N N . GLY A 1 199 ? 2.871 35.182 32.851 1.00 7.61 194 GLY A N 1
ATOM 1379 C CA . GLY A 1 199 ? 1.896 35.988 32.092 1.00 8.79 194 GLY A CA 1
ATOM 1380 C C . GLY A 1 199 ? 2.479 36.696 30.899 1.00 8.02 194 GLY A C 1
ATOM 1381 O O . GLY A 1 199 ? 2.121 37.866 30.617 1.00 7.45 194 GLY A O 1
ATOM 1382 N N . PHE A 1 200 ? 3.420 36.042 30.186 1.00 7.14 195 PHE A N 1
ATOM 1383 C CA . PHE A 1 200 ? 3.939 36.681 29.001 1.00 7.54 195 PHE A CA 1
ATOM 1384 C C . PHE A 1 200 ? 2.803 36.832 27.994 1.00 7.76 195 PHE A C 1
ATOM 1385 O O . PHE A 1 200 ? 1.842 36.053 27.955 1.00 9.03 195 PHE A O 1
ATOM 1393 N N . HIS A 1 201 ? 2.926 37.870 27.173 1.00 7.63 196 HIS A N 1
ATOM 1394 C CA . HIS A 1 201 ? 1.902 38.140 26.184 1.00 7.11 196 HIS A CA 1
ATOM 1395 C C . HIS A 1 201 ? 2.052 37.296 24.962 1.00 8.77 196 HIS A C 1
ATOM 1396 O O . HIS A 1 201 ? 1.038 36.939 24.322 1.00 8.38 196 HIS A O 1
ATOM 1403 N N . MET A 1 202 ? 3.289 37.019 24.573 1.00 7.07 197 MET A N 1
ATOM 1404 C CA . MET A 1 202 ? 3.571 36.319 23.318 1.00 7.63 197 MET A CA 1
ATOM 1405 C C . MET A 1 202 ? 4.785 35.438 23.454 1.00 6.85 197 MET A C 1
ATOM 1406 O O . MET A 1 202 ? 5.577 35.578 24.407 1.00 7.54 197 MET A O 1
ATOM 1411 N N . VAL A 1 203 ? 4.948 34.512 22.534 1.00 7.36 198 VAL A N 1
ATOM 1412 C CA . VAL A 1 203 ? 6.119 33.643 22.402 1.00 6.67 198 VAL A CA 1
ATOM 1413 C C . VAL A 1 203 ? 6.565 33.798 20.963 1.00 8.70 198 VAL A C 1
ATOM 1414 O O . VAL A 1 203 ? 5.733 33.766 20.055 1.00 9.38 198 VAL A O 1
ATOM 1418 N N . TYR A 1 204 ? 7.852 33.981 20.758 1.00 6.80 199 TYR A N 1
ATOM 1419 C CA . TYR A 1 204 ? 8.442 34.179 19.432 1.00 6.70 199 TYR A CA 1
ATOM 1420 C C . TYR A 1 204 ? 9.499 33.108 19.243 1.00 7.13 199 TYR A C 1
ATOM 1421 O O . TYR A 1 204 ? 10.531 33.104 19.938 1.00 8.24 199 TYR A O 1
ATOM 1430 N N . LEU A 1 205 ? 9.257 32.187 18.315 1.00 7.11 200 LEU A N 1
ATOM 1431 C CA . LEU A 1 205 ? 10.156 31.085 17.997 1.00 7.26 200 LEU A CA 1
ATOM 1432 C C . LEU A 1 205 ? 10.868 31.439 16.734 1.00 7.45 200 LEU A C 1
ATOM 1433 O O . LEU A 1 205 ? 10.211 31.600 15.703 1.00 8.62 200 LEU A O 1
ATOM 1438 N N . TYR A 1 206 ? 12.182 31.515 16.801 1.00 7.22 201 TYR A N 1
ATOM 1439 C CA . TYR A 1 206 ? 12.987 32.006 15.673 1.00 8.49 201 TYR A CA 1
ATOM 1440 C C . TYR A 1 206 ? 14.121 31.091 15.315 1.00 8.12 201 TYR A C 1
ATOM 1441 O O . TYR A 1 206 ? 14.717 30.461 16.208 1.00 7.78 201 TYR A O 1
ATOM 1450 N N . SER A 1 207 ? 14.394 30.923 14.026 1.00 8.15 202 SER A N 1
ATOM 1451 C CA . SER A 1 207 ? 15.607 30.193 13.611 1.00 8.10 202 SER A CA 1
ATOM 1452 C C . SER A 1 207 ? 16.326 31.037 12.567 1.00 10.10 202 SER A C 1
ATOM 1453 O O . SER A 1 207 ? 15.793 31.303 11.473 1.00 10.85 202 SER A O 1
ATOM 1456 N N . ARG A 1 208 ? 17.543 31.464 12.884 1.00 8.87 203 ARG A N 1
ATOM 1457 C CA . ARG A 1 208 ? 18.289 32.263 11.902 1.00 9.91 203 ARG A CA 1
ATOM 1458 C C . ARG A 1 208 ? 18.709 31.449 10.695 1.00 10.38 203 ARG A C 1
ATOM 1459 O O . ARG A 1 208 ? 18.551 31.932 9.540 1.00 11.04 203 ARG A O 1
ATOM 1467 N N . ASN A 1 209 ? 19.176 30.226 10.938 1.00 9.87 204 ASN A N 1
ATOM 1468 C CA . ASN A 1 209 ? 19.774 29.445 9.846 1.00 9.88 204 ASN A CA 1
ATOM 1469 C C . ASN A 1 209 ? 19.079 28.182 9.485 1.00 12.13 204 ASN A C 1
ATOM 1470 O O . ASN A 1 209 ? 19.516 27.514 8.515 1.00 13.25 204 ASN A O 1
ATOM 1475 N N . GLU A 1 210 ? 18.021 27.815 10.206 1.00 11.32 205 GLU A N 1
ATOM 1476 C CA . GLU A 1 210 ? 17.316 26.566 9.929 1.00 12.41 205 GLU A CA 1
ATOM 1477 C C . GLU A 1 210 ? 15.820 26.884 9.967 1.00 11.50 205 GLU A C 1
ATOM 1478 O O . GLU A 1 210 ? 15.393 28.020 9.700 1.00 11.63 205 GLU A O 1
ATOM 1484 N N . HIS A 1 211 ? 15.003 25.899 10.292 1.00 10.74 206 HIS A N 1
ATOM 1485 C CA . HIS A 1 211 ? 13.571 26.141 10.397 1.00 10.60 206 HIS A CA 1
ATOM 1486 C C . HIS A 1 211 ? 13.113 25.724 11.773 1.00 11.62 206 HIS A C 1
ATOM 1487 O O . HIS A 1 211 ? 13.546 24.704 12.293 1.00 12.01 206 HIS A O 1
ATOM 1494 N N . VAL A 1 212 ? 12.277 26.521 12.412 1.00 9.86 207 VAL A N 1
ATOM 1495 C CA . VAL A 1 212 ? 11.695 26.053 13.667 1.00 10.60 207 VAL A CA 1
ATOM 1496 C C . VAL A 1 212 ? 10.864 24.785 13.308 1.00 10.56 207 VAL A C 1
ATOM 1497 O O . VAL A 1 212 ? 10.055 24.818 12.392 1.00 10.63 207 VAL A O 1
ATOM 1501 N N . PRO A 1 213 ? 10.995 23.698 14.056 1.00 9.86 208 PRO A N 1
ATOM 1502 C CA . PRO A 1 213 ? 10.213 22.501 13.683 1.00 11.36 208 PRO A CA 1
ATOM 1503 C C . PRO A 1 213 ? 8.723 22.708 13.875 1.00 12.36 208 PRO A C 1
ATOM 1504 O O . PRO A 1 213 ? 8.303 23.205 14.927 1.00 10.71 208 PRO A O 1
ATOM 1508 N N . PRO A 1 214 ? 7.867 22.358 12.888 1.00 11.71 209 PRO A N 1
ATOM 1509 C CA . PRO A 1 214 ? 6.424 22.523 13.054 1.00 13.30 209 PRO A CA 1
ATOM 1510 C C . PRO A 1 214 ? 5.939 21.815 14.328 1.00 13.19 209 PRO A C 1
ATOM 1511 O O . PRO A 1 214 ? 5.014 22.283 14.981 1.00 12.50 209 PRO A O 1
ATOM 1515 N N . GLU A 1 215 ? 6.513 20.662 14.670 1.00 13.27 210 GLU A N 1
ATOM 1516 C CA . GLU A 1 215 ? 6.065 19.968 15.876 1.00 14.66 210 GLU A CA 1
ATOM 1517 C C . GLU A 1 215 ? 6.346 20.757 17.173 1.00 14.19 210 GLU A C 1
ATOM 1518 O O . GLU A 1 215 ? 5.637 20.580 18.170 1.00 13.80 210 GLU A O 1
ATOM 1524 N N . VAL A 1 216 ? 7.392 21.593 17.146 1.00 12.27 211 VAL A N 1
ATOM 1525 C CA . VAL A 1 216 ? 7.676 22.443 18.306 1.00 12.48 211 VAL A CA 1
ATOM 1526 C C . VAL A 1 216 ? 6.597 23.514 18.342 1.00 11.94 211 VAL A C 1
ATOM 1527 O O . VAL A 1 216 ? 6.104 23.852 19.425 1.00 10.52 211 VAL A O 1
ATOM 1531 N N . VAL A 1 217 ? 6.226 24.072 17.194 1.00 11.43 212 VAL A N 1
ATOM 1532 C CA . VAL A 1 217 ? 5.152 25.035 17.165 1.00 11.54 212 VAL A CA 1
ATOM 1533 C C . VAL A 1 217 ? 3.869 24.426 17.788 1.00 12.54 212 VAL A C 1
ATOM 1534 O O . VAL A 1 217 ? 3.180 25.066 18.589 1.00 11.68 212 VAL A O 1
ATOM 1538 N N . ARG A 1 218 ? 3.561 23.181 17.402 1.00 12.36 213 ARG A N 1
ATOM 1539 C CA . ARG A 1 218 ? 2.347 22.581 17.928 1.00 13.67 213 ARG A CA 1
ATOM 1540 C C . ARG A 1 218 ? 2.441 22.386 19.424 1.00 11.97 213 ARG A C 1
ATOM 1541 O O . ARG A 1 218 ? 1.441 22.621 20.143 1.00 13.34 213 ARG A O 1
ATOM 1549 N N . HIS A 1 219 ? 3.625 21.967 19.898 1.00 12.05 214 HIS A N 1
ATOM 1550 C CA . HIS A 1 219 ? 3.799 21.760 21.342 1.00 12.61 214 HIS A CA 1
ATOM 1551 C C . HIS A 1 219 ? 3.581 23.076 22.100 1.00 11.74 214 HIS A C 1
ATOM 1552 O O . HIS A 1 219 ? 2.918 23.112 23.131 1.00 12.55 214 HIS A O 1
ATOM 1559 N N . PHE A 1 220 ? 4.091 24.172 21.545 1.00 10.58 215 PHE A N 1
ATOM 1560 C CA . PHE A 1 220 ? 3.850 25.474 22.199 1.00 11.26 215 PHE A CA 1
ATOM 1561 C C . PHE A 1 220 ? 2.412 25.902 22.133 1.00 12.19 215 PHE A C 1
ATOM 1562 O O . PHE A 1 220 ? 1.864 26.351 23.130 1.00 12.52 215 PHE A O 1
ATOM 1570 N N . ARG A 1 221 ? 1.762 25.725 20.992 1.00 12.17 216 ARG A N 1
ATOM 1571 C CA . ARG A 1 221 ? 0.365 26.102 20.949 1.00 12.78 216 ARG A CA 1
ATOM 1572 C C . ARG A 1 221 ? -0.480 25.327 21.986 1.00 12.32 216 ARG A C 1
ATOM 1573 O O . ARG A 1 221 ? -1.415 25.900 22.618 1.00 14.69 216 ARG A O 1
ATOM 1581 N N . LYS A 1 222 ? -0.216 24.036 22.116 1.00 13.57 217 LYS A N 1
ATOM 1582 C CA . LYS A 1 222 ? -0.983 23.208 23.053 1.00 16.24 217 LYS A CA 1
ATOM 1583 C C . LYS A 1 222 ? -0.696 23.642 24.474 1.00 16.50 217 LYS A C 1
ATOM 1584 O O . LYS A 1 222 ? -1.588 23.624 25.340 1.00 18.61 217 LYS A O 1
ATOM 1590 N N . GLY A 1 223 ? 0.542 24.039 24.739 1.00 15.00 218 GLY A N 1
ATOM 1591 C CA . GLY A 1 223 ? 0.936 24.393 26.100 1.00 15.46 218 GLY A CA 1
ATOM 1592 C C . GLY A 1 223 ? 0.629 25.813 26.569 1.00 14.83 218 GLY A C 1
ATOM 1593 O O . GLY A 1 223 ? 0.576 26.054 27.757 1.00 16.87 218 GLY A O 1
ATOM 1594 N N . LEU A 1 224 ? 0.411 26.736 25.659 1.00 12.96 219 LEU A N 1
ATOM 1595 C CA . LEU A 1 224 ? 0.143 28.135 25.998 1.00 13.98 219 LEU A CA 1
ATOM 1596 C C . LEU A 1 224 ? -1.301 28.409 26.288 1.00 16.12 219 LEU A C 1
ATOM 1597 O O . LEU A 1 224 ? -2.172 27.672 25.831 1.00 17.05 219 LEU A O 1
ATOM 1602 N N . GLY A 1 225 ? -1.549 29.463 27.053 1.00 15.14 220 GLY A N 1
ATOM 1603 C CA . GLY A 1 225 ? -2.907 29.902 27.325 1.00 18.07 220 GLY A CA 1
ATOM 1604 C C . GLY A 1 225 ? -3.524 30.379 26.019 1.00 20.02 220 GLY A C 1
ATOM 1605 O O . GLY A 1 225 ? -2.813 30.749 25.058 1.00 19.47 220 GLY A O 1
ATOM 1606 N N . PRO A 1 226 ? -4.856 30.459 25.961 1.00 22.11 221 PRO A N 1
ATOM 1607 C CA . PRO A 1 226 ? -5.506 30.899 24.724 1.00 22.86 221 PRO A CA 1
ATOM 1608 C C . PRO A 1 226 ? -5.241 32.322 24.286 1.00 22.49 221 PRO A C 1
ATOM 1609 O O . PRO A 1 226 ? -5.410 32.642 23.115 1.00 24.71 221 PRO A O 1
ATOM 1613 N N . ASP A 1 227 ? -4.853 33.183 25.223 1.00 21.78 222 ASP A N 1
ATOM 1614 C CA . ASP A 1 227 ? -4.616 34.569 24.859 1.00 21.38 222 ASP A CA 1
ATOM 1615 C C . ASP A 1 227 ? -3.137 34.859 24.608 1.00 17.45 222 ASP A C 1
ATOM 1616 O O . ASP A 1 227 ? -2.776 36.004 24.414 1.00 18.22 222 ASP A O 1
ATOM 1621 N N . GLN A 1 228 ? -2.294 33.844 24.657 1.00 13.94 223 GLN A N 1
ATOM 1622 C CA . GLN A 1 228 ? -0.851 34.069 24.426 1.00 11.67 223 GLN A CA 1
ATOM 1623 C C . GLN A 1 228 ? -0.619 33.876 22.932 1.00 11.52 223 GLN A C 1
ATOM 1624 O O . GLN A 1 228 ? -0.966 32.841 22.359 1.00 15.34 223 GLN A O 1
ATOM 1630 N N . VAL A 1 229 ? -0.044 34.900 22.325 1.00 9.72 224 VAL A N 1
ATOM 1631 C CA . VAL A 1 229 ? 0.143 34.944 20.878 1.00 8.75 224 VAL A CA 1
ATOM 1632 C C . VAL A 1 229 ? 1.425 34.232 20.471 1.00 9.06 224 VAL A C 1
ATOM 1633 O O . VAL A 1 229 ? 2.497 34.516 21.054 1.00 10.02 224 VAL A O 1
ATOM 1637 N N . LEU A 1 230 ? 1.379 33.339 19.490 1.00 8.40 225 LEU A N 1
ATOM 1638 C CA . LEU A 1 230 ? 2.552 32.575 19.088 1.00 8.17 225 LEU A CA 1
ATOM 1639 C C . LEU A 1 230 ? 3.055 32.994 17.721 1.00 7.34 225 LEU A C 1
ATOM 1640 O O . LEU A 1 230 ? 2.316 32.838 16.712 1.00 8.44 225 LEU A O 1
ATOM 1645 N N . PHE A 1 231 ? 4.259 33.546 17.644 1.00 7.03 226 PHE A N 1
ATOM 1646 C CA . PHE A 1 231 ? 4.898 33.944 16.404 1.00 8.58 226 PHE A CA 1
ATOM 1647 C C . PHE A 1 231 ? 5.971 32.939 16.082 1.00 8.02 226 PHE A C 1
ATOM 1648 O O . PHE A 1 231 ? 6.704 32.454 16.987 1.00 9.03 226 PHE A O 1
ATOM 1656 N N . VAL A 1 232 ? 6.161 32.633 14.798 1.00 7.27 227 VAL A N 1
ATOM 1657 C CA . VAL A 1 232 ? 7.263 31.811 14.343 1.00 8.20 227 VAL A CA 1
ATOM 1658 C C . VAL A 1 232 ? 7.923 32.521 13.156 1.00 7.29 227 VAL A C 1
ATOM 1659 O O . VAL A 1 232 ? 7.218 33.084 12.309 1.00 8.57 227 VAL A O 1
ATOM 1663 N N . SER A 1 233 ? 9.248 32.558 13.096 1.00 7.79 228 SER A N 1
ATOM 1664 C CA . SER A 1 233 ? 9.907 33.169 11.917 1.00 9.43 228 SER A CA 1
ATOM 1665 C C . SER A 1 233 ? 11.251 32.545 11.701 1.00 9.05 228 SER A C 1
ATOM 1666 O O . SER A 1 233 ? 11.801 31.836 12.606 1.00 8.90 228 SER A O 1
ATOM 1669 N N . GLY A 1 234 ? 11.809 32.835 10.519 1.00 8.69 229 GLY A N 1
ATOM 1670 C CA . GLY A 1 234 ? 13.144 32.403 10.164 1.00 10.28 229 GLY A CA 1
ATOM 1671 C C . GLY A 1 234 ? 13.106 31.524 8.949 1.00 10.08 229 GLY A C 1
ATOM 1672 O O . GLY A 1 234 ? 12.575 30.427 8.998 1.00 10.53 229 GLY A O 1
ATOM 1673 N N . ASN A 1 235 ? 13.605 32.054 7.838 1.00 9.24 230 ASN A N 1
ATOM 1674 C CA . ASN A 1 235 ? 13.653 31.262 6.568 1.00 9.19 230 ASN A CA 1
ATOM 1675 C C . ASN A 1 235 ? 12.332 30.833 6.002 1.00 10.36 230 ASN A C 1
ATOM 1676 O O . ASN A 1 235 ? 12.265 29.785 5.339 1.00 11.63 230 ASN A O 1
ATOM 1681 N N . VAL A 1 236 ? 11.271 31.605 6.216 1.00 9.84 231 VAL A N 1
ATOM 1682 C CA . VAL A 1 236 ? 9.981 31.345 5.597 1.00 10.25 231 VAL A CA 1
ATOM 1683 C C . VAL A 1 236 ? 10.036 32.043 4.251 1.00 9.21 231 VAL A C 1
ATOM 1684 O O . VAL A 1 236 ? 10.141 33.273 4.164 1.00 10.33 231 VAL A O 1
ATOM 1688 N N . ARG A 1 237 ? 9.887 31.234 3.189 1.00 10.72 232 ARG A N 1
ATOM 1689 C CA . ARG A 1 237 ? 10.003 31.808 1.830 1.00 12.53 232 ARG A CA 1
ATOM 1690 C C . ARG A 1 237 ? 8.911 31.356 0.914 1.00 14.17 232 ARG A C 1
ATOM 1691 O O . ARG A 1 237 ? 8.888 31.776 -0.262 1.00 18.38 232 ARG A O 1
ATOM 1699 N N . SER A 1 238 ? 8.001 30.548 1.405 1.00 13.78 233 SER A N 1
ATOM 1700 C CA . SER A 1 238 ? 6.918 30.040 0.598 1.00 14.73 233 SER A CA 1
ATOM 1701 C C . SER A 1 238 ? 5.586 29.998 1.296 1.00 14.21 233 SER A C 1
ATOM 1702 O O . SER A 1 238 ? 5.493 29.909 2.535 1.00 14.72 233 SER A O 1
ATOM 1705 N N . GLY A 1 239 ? 4.515 30.066 0.510 1.00 14.29 234 GLY A N 1
ATOM 1706 C CA . GLY A 1 239 ? 3.199 29.981 1.096 1.00 14.25 234 GLY A CA 1
ATOM 1707 C C . GLY A 1 239 ? 2.946 28.604 1.767 1.00 13.69 234 GLY A C 1
ATOM 1708 O O . GLY A 1 239 ? 2.243 28.504 2.762 1.00 14.32 234 GLY A O 1
ATOM 1709 N N . ARG A 1 240 ? 3.531 27.5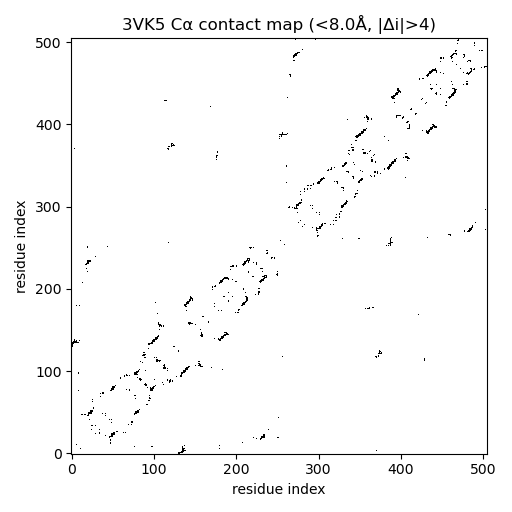37 1.205 1.00 15.29 235 ARG A N 1
ATOM 1710 C CA . ARG A 1 240 ? 3.391 26.205 1.813 1.00 15.64 235 ARG A CA 1
ATOM 1711 C C . ARG A 1 240 ? 3.949 26.215 3.273 1.00 14.49 235 ARG A C 1
ATOM 1712 O O . ARG A 1 240 ? 3.373 25.603 4.165 1.00 14.04 235 ARG A O 1
ATOM 1720 N N . GLN A 1 241 ? 5.042 26.951 3.489 1.00 14.15 236 GLN A N 1
ATOM 1721 C CA . GLN A 1 241 ? 5.603 27.018 4.834 1.00 13.67 236 GLN A CA 1
ATOM 1722 C C . GLN A 1 241 ? 4.690 27.791 5.776 1.00 11.95 236 GLN A C 1
ATOM 1723 O O . GLN A 1 241 ? 4.492 27.394 6.910 1.00 12.48 236 GLN A O 1
ATOM 1729 N N . VAL A 1 242 ? 4.083 28.852 5.259 1.00 11.84 237 VAL A N 1
ATOM 1730 C CA . VAL A 1 242 ? 3.180 29.595 6.093 1.00 12.45 237 VAL A CA 1
ATOM 1731 C C . VAL A 1 242 ? 1.992 28.718 6.514 1.00 13.32 237 VAL A C 1
ATOM 1732 O O . VAL A 1 242 ? 1.592 28.661 7.664 1.00 12.24 237 VAL A O 1
ATOM 1736 N N . THR A 1 243 ? 1.428 28.008 5.522 1.00 14.76 238 THR A N 1
ATOM 1737 C CA . THR A 1 243 ? 0.276 27.177 5.826 1.00 15.95 238 THR A CA 1
ATOM 1738 C C . THR A 1 243 ? 0.604 26.099 6.817 1.00 14.12 238 THR A C 1
ATOM 1739 O O . THR A 1 243 ? -0.175 25.825 7.712 1.00 15.66 238 THR A O 1
ATOM 1743 N N . GLU A 1 244 ? 1.786 25.515 6.655 1.00 13.60 239 GLU A N 1
ATOM 1744 C CA . GLU A 1 244 ? 2.184 24.444 7.570 1.00 13.92 239 GLU A CA 1
ATOM 1745 C C . GLU A 1 244 ? 2.309 24.983 9.006 1.00 13.35 239 GLU A C 1
ATOM 1746 O O . GLU A 1 244 ? 1.877 24.344 9.953 1.00 14.32 239 GLU A O 1
ATOM 1752 N N . TYR A 1 245 ? 2.913 26.169 9.156 1.00 11.95 240 TYR A N 1
ATOM 1753 C CA . TYR A 1 245 ? 3.033 26.716 10.517 1.00 12.49 240 TYR A CA 1
ATOM 1754 C C . TYR A 1 245 ? 1.684 27.163 11.097 1.00 10.46 240 TYR A C 1
ATOM 1755 O O . TYR A 1 245 ? 1.422 26.954 12.274 1.00 11.60 240 TYR A O 1
ATOM 1764 N N . LEU A 1 246 ? 0.805 27.746 10.265 1.00 13.03 241 LEU A N 1
ATOM 1765 C CA . LEU A 1 246 ? -0.497 28.116 10.786 1.00 13.85 241 LEU A CA 1
ATOM 1766 C C . LEU A 1 246 ? -1.290 26.861 11.186 1.00 14.19 241 LEU A C 1
ATOM 1767 O O . LEU A 1 246 ? -1.953 26.847 12.220 1.00 14.99 241 LEU A O 1
ATOM 1772 N N . ASP A 1 247 ? -1.165 25.803 10.385 1.00 14.89 242 ASP A N 1
ATOM 1773 C CA . ASP A 1 247 ? -1.841 24.532 10.704 1.00 16.41 242 ASP A CA 1
ATOM 1774 C C . ASP A 1 247 ? -1.266 23.898 11.974 1.00 16.57 242 ASP A C 1
ATOM 1775 O O . ASP A 1 247 ? -1.978 23.181 12.702 1.00 17.90 242 ASP A O 1
ATOM 1780 N N . SER A 1 248 ? 0.000 24.214 12.273 1.00 15.36 243 SER A N 1
ATOM 1781 C CA . SER A 1 248 ? 0.622 23.687 13.478 1.00 16.04 243 SER A CA 1
ATOM 1782 C C . SER A 1 248 ? 0.307 24.549 14.699 1.00 16.17 243 SER A C 1
ATOM 1783 O O . SER A 1 248 ? 0.721 24.177 15.812 1.00 18.83 243 SER A O 1
ATOM 1786 N N . GLY A 1 249 ? -0.405 25.661 14.530 1.00 14.17 244 GLY A N 1
ATOM 1787 C CA . GLY A 1 249 ? -0.790 26.442 15.687 1.00 14.21 244 GLY A CA 1
ATOM 1788 C C . GLY A 1 249 ? -0.209 27.845 15.814 1.00 13.38 244 GLY A C 1
ATOM 1789 O O . GLY A 1 249 ? -0.568 28.555 16.728 1.00 13.55 244 GLY A O 1
ATOM 1790 N N . ALA A 1 250 ? 0.636 28.241 14.872 1.00 12.92 245 ALA A N 1
ATOM 1791 C CA . ALA A 1 250 ? 1.173 29.605 14.951 1.00 11.49 245 ALA A CA 1
ATOM 1792 C C . ALA A 1 250 ? 0.053 30.593 14.721 1.00 11.60 245 ALA A C 1
ATOM 1793 O O . ALA A 1 250 ? -0.782 30.404 13.821 1.00 13.78 245 ALA A O 1
ATOM 1795 N N . ASP A 1 251 ? 0.049 31.680 15.468 1.00 10.25 246 ASP A N 1
ATOM 1796 C CA . ASP A 1 251 ? -0.864 32.783 15.191 1.00 9.36 246 ASP A CA 1
ATOM 1797 C C . ASP A 1 251 ? -0.300 33.612 14.051 1.00 10.06 246 ASP A C 1
ATOM 1798 O O . ASP A 1 251 ? -1.064 34.107 13.209 1.00 10.84 246 ASP A O 1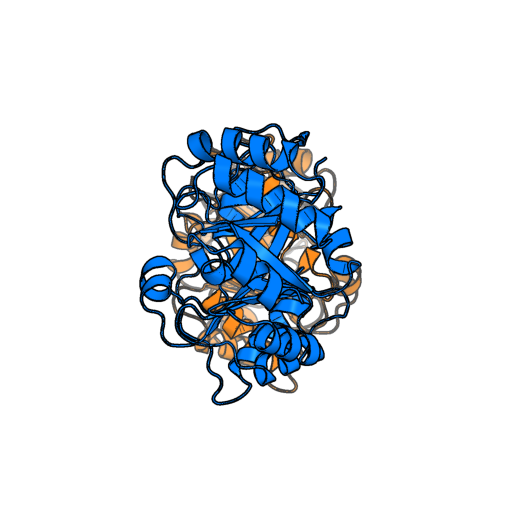
ATOM 1803 N N . TYR A 1 252 ? 1.007 33.837 14.021 1.00 8.86 247 TYR A N 1
ATOM 1804 C CA . TYR A 1 252 ? 1.615 34.671 12.993 1.00 8.14 247 TYR A CA 1
ATOM 1805 C C . TYR A 1 252 ? 2.895 34.063 12.515 1.00 8.36 247 TYR A C 1
ATOM 1806 O O . TYR A 1 252 ? 3.683 33.501 13.304 1.00 9.20 247 TYR A O 1
ATOM 1815 N N . VAL A 1 253 ? 3.146 34.189 11.212 1.00 8.05 248 VAL A N 1
ATOM 1816 C CA . VAL A 1 253 ? 4.336 33.618 10.621 1.00 7.97 248 VAL A CA 1
ATOM 1817 C C . VAL A 1 253 ? 5.099 34.791 9.978 1.00 8.59 248 VAL A C 1
ATOM 1818 O O . VAL A 1 253 ? 4.684 35.416 8.966 1.00 8.51 248 VAL A O 1
ATOM 1822 N N . GLY A 1 254 ? 6.238 35.128 10.577 1.00 7.32 249 GLY A N 1
ATOM 1823 C CA . GLY A 1 254 ? 7.032 36.260 10.124 1.00 8.23 249 GLY A CA 1
ATOM 1824 C C . GLY A 1 254 ? 7.986 35.922 8.992 1.00 7.67 249 GLY A C 1
ATOM 1825 O O . GLY A 1 254 ? 8.485 34.798 8.862 1.00 9.05 249 GLY A O 1
ATOM 1826 N N . PHE A 1 255 ? 8.236 36.913 8.166 1.00 8.18 250 PHE A N 1
ATOM 1827 C CA . PHE A 1 255 ? 9.160 36.745 7.051 1.00 8.43 250 PHE A CA 1
ATOM 1828 C C . PHE A 1 255 ? 9.736 38.090 6.651 1.00 8.48 250 PHE A C 1
ATOM 1829 O O . PHE A 1 255 ? 8.999 39.048 6.506 1.00 8.88 250 PHE A O 1
ATOM 1837 N N . ALA A 1 256 ? 11.077 38.147 6.578 1.00 9.06 251 ALA A N 1
ATOM 1838 C CA . ALA A 1 256 ? 11.749 39.376 6.166 1.00 8.89 251 ALA A CA 1
ATOM 1839 C C . ALA A 1 256 ? 12.526 39.182 4.868 1.00 10.02 251 ALA A C 1
ATOM 1840 O O . ALA A 1 256 ? 12.175 39.781 3.822 1.00 9.78 251 ALA A O 1
ATOM 1842 N N . GLY A 1 257 ? 13.517 38.297 4.894 1.00 9.49 252 GLY A N 1
ATOM 1843 C CA . GLY A 1 257 ? 14.440 38.138 3.777 1.00 10.69 252 GLY A CA 1
ATOM 1844 C C . GLY A 1 257 ? 13.800 37.829 2.466 1.00 11.12 252 GLY A C 1
ATOM 1845 O O . GLY A 1 257 ? 14.312 38.287 1.442 1.00 11.35 252 GLY A O 1
ATOM 1846 N N . ALA A 1 258 ? 12.707 37.089 2.448 1.00 11.51 253 ALA A N 1
ATOM 1847 C CA . ALA A 1 258 ? 12.055 36.759 1.185 1.00 10.97 253 ALA A CA 1
ATOM 1848 C C . ALA A 1 258 ? 11.716 38.000 0.354 1.00 12.41 253 ALA A C 1
ATOM 1849 O O . ALA A 1 258 ? 11.672 37.931 -0.873 1.00 12.97 253 ALA A O 1
ATOM 1851 N N . LEU A 1 259 ? 11.482 39.131 1.001 1.00 11.49 254 LEU A N 1
ATOM 1852 C CA . LEU A 1 259 ? 11.132 40.324 0.229 1.00 11.40 254 LEU A CA 1
ATOM 1853 C C . LEU A 1 259 ? 12.281 41.286 0.045 1.00 11.21 254 LEU A C 1
ATOM 1854 O O . LEU A 1 259 ? 12.081 42.383 -0.494 1.00 12.22 254 LEU A O 1
ATOM 1859 N N . GLU A 1 260 ? 13.500 40.902 0.469 1.00 11.35 255 GLU A N 1
ATOM 1860 C CA . GLU A 1 260 ? 14.639 41.824 0.348 1.00 12.24 255 GLU A CA 1
ATOM 1861 C C . GLU A 1 260 ? 15.327 41.627 -1.007 1.00 14.21 255 GLU A C 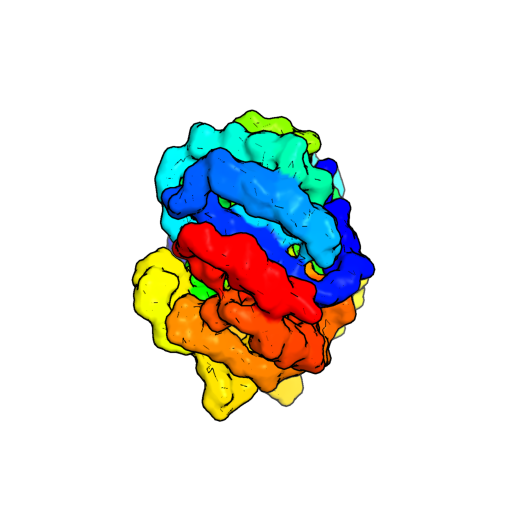1
ATOM 1862 O O . GLU A 1 260 ? 16.518 41.280 -1.084 1.00 16.86 255 GLU A O 1
ATOM 1868 N N . GLN A 1 261 ? 14.535 41.794 -2.065 1.00 12.93 256 GLN A N 1
ATOM 1869 C CA . GLN A 1 261 ? 15.043 41.567 -3.422 1.00 14.82 256 GLN A CA 1
ATOM 1870 C C . GLN A 1 261 ? 14.148 42.302 -4.384 1.00 15.48 256 GLN A C 1
ATOM 1871 O O . GLN A 1 261 ? 13.001 42.622 -4.057 1.00 15.78 256 GLN A O 1
ATOM 1877 N N . PRO A 1 262 ? 14.625 42.527 -5.620 1.00 17.31 257 PRO A N 1
ATOM 1878 C CA . PRO A 1 262 ? 13.798 43.275 -6.574 1.00 17.80 257 PRO A CA 1
ATOM 1879 C C . PRO A 1 262 ? 12.446 42.764 -6.943 1.00 17.32 257 PRO A C 1
ATOM 1880 O O . PRO A 1 262 ? 11.531 43.557 -7.132 1.00 20.53 257 PRO A O 1
ATOM 1884 N N . ASP A 1 263 ? 12.316 41.456 -7.029 1.00 18.16 258 ASP A N 1
ATOM 1885 C CA . ASP A 1 263 ? 11.058 40.839 -7.400 1.00 18.16 258 ASP A CA 1
ATOM 1886 C C . ASP A 1 263 ? 10.224 40.546 -6.122 1.00 16.38 258 ASP A C 1
ATOM 1887 O O . ASP A 1 263 ? 9.510 39.573 -6.076 1.00 15.50 258 ASP A O 1
ATOM 1892 N N . TRP A 1 264 ? 10.263 41.458 -5.149 1.00 15.39 259 TRP A N 1
ATOM 1893 C CA . TRP A 1 264 ? 9.526 41.206 -3.897 1.00 15.09 259 TRP A CA 1
ATOM 1894 C C . TRP A 1 264 ? 8.014 41.102 -4.103 1.00 14.36 259 TRP A C 1
ATOM 1895 O O . TRP A 1 264 ? 7.341 40.377 -3.377 1.00 14.35 259 TRP A O 1
ATOM 1906 N N . ARG A 1 265 ? 7.451 41.852 -5.061 1.00 15.66 260 ARG A N 1
ATOM 1907 C CA . ARG A 1 265 ? 6.003 41.745 -5.254 1.00 15.74 260 ARG A CA 1
ATOM 1908 C C . ARG A 1 265 ? 5.581 40.332 -5.620 1.00 14.67 260 ARG A C 1
ATOM 1909 O O . ARG A 1 265 ? 4.557 39.840 -5.136 1.00 15.63 260 ARG A O 1
ATOM 1917 N N . SER A 1 266 ? 6.382 39.650 -6.434 1.00 17.00 261 SER A N 1
ATOM 1918 C CA . SER A 1 266 ? 6.043 38.262 -6.776 1.00 17.39 261 SER A CA 1
ATOM 1919 C C . SER A 1 266 ? 6.173 37.342 -5.557 1.00 16.76 261 SER A C 1
ATOM 1920 O O . SER A 1 266 ? 5.339 36.490 -5.310 1.00 18.56 261 SER A O 1
ATOM 1923 N N . ALA A 1 267 ? 7.243 37.546 -4.803 1.00 16.28 262 ALA A N 1
ATOM 1924 C CA . ALA A 1 267 ? 7.473 36.737 -3.622 1.00 14.45 262 ALA A CA 1
ATOM 1925 C C . ALA A 1 267 ? 6.378 36.926 -2.575 1.00 13.59 262 ALA A C 1
ATOM 1926 O O . ALA A 1 267 ? 5.944 35.943 -1.945 1.00 14.11 262 ALA A O 1
ATOM 1928 N N . LEU A 1 268 ? 5.936 38.169 -2.408 1.00 12.49 263 LEU A N 1
ATOM 1929 C CA . LEU A 1 268 ? 4.869 38.465 -1.452 1.00 12.33 263 LEU A CA 1
ATOM 1930 C C . LEU A 1 268 ? 3.597 37.813 -1.869 1.00 13.48 263 LEU A C 1
ATOM 1931 O O . LEU A 1 268 ? 2.948 37.197 -1.063 1.00 13.98 263 LEU A O 1
ATOM 1936 N N . ALA A 1 269 ? 3.307 37.871 -3.171 1.00 15.83 264 ALA A N 1
ATOM 1937 C CA . ALA A 1 269 ? 2.096 37.228 -3.649 1.00 18.50 264 ALA A CA 1
ATOM 1938 C C . ALA A 1 269 ? 2.168 35.707 -3.417 1.00 18.94 264 ALA A C 1
ATOM 1939 O O . ALA A 1 269 ? 1.172 35.090 -3.060 1.00 20.86 264 ALA A O 1
ATOM 1941 N N . GLU A 1 270 ? 3.330 35.087 -3.608 1.00 19.94 265 GLU A N 1
ATOM 1942 C CA . GLU A 1 270 ? 3.385 33.652 -3.368 1.00 19.79 265 GLU A CA 1
ATOM 1943 C C . GLU A 1 270 ? 3.257 33.271 -1.858 1.00 20.52 265 GLU A C 1
ATOM 1944 O O . GLU A 1 270 ? 2.596 32.280 -1.509 1.00 21.13 265 GLU A O 1
ATOM 1950 N N . ILE A 1 271 ? 3.878 34.056 -0.975 1.00 17.31 266 ILE A N 1
ATOM 1951 C CA . ILE A 1 271 ? 3.817 33.759 0.452 1.00 17.99 266 ILE A CA 1
ATOM 1952 C C . ILE A 1 271 ? 2.446 33.985 1.080 1.00 18.42 266 ILE A C 1
ATOM 1953 O O . ILE A 1 271 ? 2.022 33.227 1.959 1.00 18.42 266 ILE A O 1
ATOM 1958 N N . ALA A 1 272 ? 1.754 35.026 0.605 1.00 19.71 267 ALA A N 1
ATOM 1959 C CA . ALA A 1 272 ? 0.425 35.408 1.109 1.00 23.94 267 ALA A CA 1
ATOM 1960 C C . ALA A 1 272 ? -0.775 34.713 0.467 1.00 26.95 267 ALA A C 1
ATOM 1961 O O . ALA A 1 272 ? -1.879 34.810 1.011 1.00 28.44 267 ALA A O 1
ATOM 1963 N N . GLY A 1 273 ? -0.561 34.022 -0.653 1.00 29.88 268 GLY A N 1
ATOM 1964 C CA . GLY A 1 273 ? -1.666 33.390 -1.374 1.00 30.81 268 GLY A CA 1
ATOM 1965 C C . GLY A 1 273 ? -1.927 31.985 -0.902 1.00 32.37 268 GLY A C 1
ATOM 1966 O O . GLY A 1 273 ? -2.857 31.384 -1.500 1.00 34.41 268 GLY A O 1
ATOM 1967 N N . PRO B 1 22 ? 24.551 54.837 39.945 1.00 32.99 17 PRO B N 1
ATOM 1968 C CA . PRO B 1 22 ? 23.850 54.125 41.074 1.00 31.92 17 PRO B CA 1
ATOM 1969 C C . PRO B 1 22 ? 23.554 52.692 40.558 1.00 29.90 17 PRO B C 1
ATOM 1970 O O . PRO B 1 22 ? 22.981 52.532 39.489 1.00 30.46 17 PRO B O 1
ATOM 1974 N N . PRO B 1 23 ? 23.906 51.649 41.334 1.00 27.02 18 PRO B N 1
ATOM 1975 C CA . PRO B 1 23 ? 23.661 50.266 40.856 1.00 23.93 18 PRO B CA 1
ATOM 1976 C C . PRO B 1 23 ? 22.207 49.883 40.509 1.00 21.78 18 PRO B C 1
ATOM 1977 O O . PRO B 1 23 ? 21.959 49.202 39.522 1.00 19.60 18 PRO B O 1
ATOM 1981 N N . LEU B 1 24 ? 21.263 50.325 41.314 1.00 19.19 19 LEU B N 1
ATOM 1982 C CA . LEU B 1 24 ? 19.864 50.033 41.155 1.00 16.26 19 LEU B CA 1
ATOM 1983 C C . LEU B 1 24 ? 19.648 48.511 41.121 1.00 14.39 19 LEU B C 1
ATOM 1984 O O . LEU B 1 24 ? 19.850 47.884 42.150 1.00 11.94 19 LEU B O 1
ATOM 1989 N N . TRP B 1 25 ? 19.277 47.926 39.979 1.00 12.60 20 TRP B N 1
ATOM 1990 C CA . TRP B 1 25 ? 19.050 46.489 39.868 1.00 13.07 20 TRP B CA 1
ATOM 1991 C C . TRP B 1 25 ? 20.350 45.690 39.662 1.00 12.02 20 TRP B C 1
ATOM 1992 O O . TRP B 1 25 ? 20.308 44.455 39.660 1.00 12.59 20 TRP B O 1
ATOM 2003 N N . ARG B 1 26 ? 21.499 46.340 39.451 1.00 12.39 21 ARG B N 1
ATOM 2004 C CA . ARG B 1 26 ? 22.793 45.648 39.306 1.00 12.93 21 ARG B CA 1
ATOM 2005 C C . ARG B 1 26 ? 23.369 45.442 40.747 1.00 11.69 21 ARG B C 1
ATOM 2006 O O . ARG B 1 26 ? 22.984 46.167 41.672 1.00 11.52 21 ARG B O 1
ATOM 2014 N N . PRO B 1 27 ? 24.253 44.457 40.935 1.00 13.47 22 PRO B N 1
ATOM 2015 C CA . PRO B 1 27 ? 24.828 44.247 42.273 1.00 14.68 22 PRO B CA 1
ATOM 2016 C C . PRO B 1 27 ? 25.557 45.514 42.778 1.00 15.17 22 PRO B C 1
ATOM 2017 O O . PRO B 1 27 ? 26.274 46.209 42.011 1.00 16.38 22 PRO B O 1
ATOM 2021 N N . GLY B 1 28 ? 25.345 45.810 44.051 1.00 14.21 23 GLY B N 1
ATOM 2022 C CA . GLY B 1 28 ? 25.924 46.982 44.676 1.00 14.55 23 GLY B CA 1
ATOM 2023 C C . GLY B 1 28 ? 26.611 46.655 46.004 1.00 14.84 23 GLY B C 1
ATOM 2024 O O . GLY B 1 28 ? 26.992 45.498 46.261 1.00 14.27 23 GLY B O 1
ATOM 2025 N N . ARG B 1 29 ? 26.683 47.688 46.822 1.00 14.91 24 ARG B N 1
ATOM 2026 C CA . ARG B 1 29 ? 27.369 47.601 48.117 1.00 15.44 24 ARG B CA 1
ATOM 2027 C C . ARG B 1 29 ? 26.672 46.698 49.094 1.00 13.89 24 ARG B C 1
ATOM 2028 O O . ARG B 1 29 ? 27.350 45.941 49.814 1.00 13.13 24 ARG B O 1
ATOM 2036 N N . VAL B 1 30 ? 25.350 46.764 49.141 1.00 12.56 25 VAL B N 1
ATOM 2037 C CA . VAL B 1 30 ? 24.652 45.940 50.087 1.00 11.31 25 VAL B CA 1
ATOM 2038 C C . VAL B 1 30 ? 24.749 44.460 49.742 1.00 11.87 25 VAL B C 1
ATOM 2039 O O . VAL B 1 30 ? 25.003 43.642 50.623 1.00 10.67 25 VAL B O 1
ATOM 2043 N N . LEU B 1 31 ? 24.534 44.094 48.470 1.00 10.02 26 LEU B N 1
ATOM 2044 C CA . LEU B 1 31 ? 24.643 42.690 48.103 1.00 9.60 26 LEU B CA 1
ATOM 2045 C C . LEU B 1 31 ? 26.086 42.183 48.399 1.00 9.38 26 LEU B C 1
ATOM 2046 O O . LEU B 1 31 ? 26.268 41.069 48.858 1.00 9.61 26 LEU B O 1
ATOM 2051 N N . ALA B 1 32 ? 27.097 42.998 48.080 1.00 10.03 27 ALA B N 1
ATOM 2052 C CA . ALA B 1 32 ? 28.488 42.594 48.369 1.00 9.60 27 ALA B CA 1
ATOM 2053 C C . ALA B 1 32 ? 28.648 42.337 49.861 1.00 10.48 27 ALA B C 1
ATOM 2054 O O . ALA B 1 32 ? 29.267 41.343 50.244 1.00 11.82 27 ALA B O 1
ATOM 2056 N N . ARG B 1 33 ? 28.111 43.213 50.691 1.00 11.20 28 ARG B N 1
ATOM 2057 C CA . ARG B 1 33 ? 28.227 42.962 52.153 1.00 12.46 28 ARG B CA 1
ATOM 2058 C C . ARG B 1 33 ? 27.531 41.690 52.575 1.00 11.66 28 ARG B C 1
ATOM 2059 O O . ARG B 1 33 ? 28.058 40.886 53.355 1.00 12.82 28 ARG B O 1
ATOM 2067 N N . LEU B 1 34 ? 26.337 41.445 52.033 1.00 10.40 29 LEU B N 1
ATOM 2068 C CA . LEU B 1 34 ? 25.636 40.214 52.399 1.00 9.64 29 LEU B CA 1
ATOM 2069 C C . LEU B 1 34 ? 26.379 38.984 51.893 1.00 9.80 29 LEU B C 1
ATOM 2070 O O . LEU B 1 34 ? 26.375 37.944 52.543 1.00 11.20 29 LEU B O 1
ATOM 2075 N N . ARG B 1 35 ? 27.017 39.065 50.711 1.00 9.38 30 ARG B N 1
ATOM 2076 C CA . ARG B 1 35 ? 27.743 37.904 50.178 1.00 10.51 30 ARG B CA 1
ATOM 2077 C C . ARG B 1 35 ? 28.990 37.566 50.971 1.00 12.74 30 ARG B C 1
ATOM 2078 O O . ARG B 1 35 ? 29.316 36.380 51.154 1.00 15.40 30 ARG B O 1
ATOM 2086 N N . GLU B 1 36 ? 29.652 38.582 51.482 1.00 11.22 31 GLU B N 1
ATOM 2087 C CA . GLU B 1 36 ? 30.961 38.361 52.146 1.00 11.75 31 GLU B CA 1
ATOM 2088 C C . GLU B 1 36 ? 30.901 38.240 53.629 1.00 10.87 31 GLU B C 1
ATOM 2089 O O . GLU B 1 36 ? 31.829 37.682 54.211 1.00 12.74 31 GLU B O 1
ATOM 2095 N N . HIS B 1 37 ? 29.874 38.746 54.273 1.00 10.49 32 HIS B N 1
ATOM 2096 C CA . HIS B 1 37 ? 29.744 38.617 55.740 1.00 9.48 32 HIS B CA 1
ATOM 2097 C C . HIS B 1 37 ? 29.492 37.149 56.126 1.00 10.88 32 HIS B C 1
ATOM 2098 O O . HIS B 1 37 ? 28.858 36.410 55.364 1.00 11.88 32 HIS B O 1
ATOM 2105 N N . GLN B 1 38 ? 29.914 36.748 57.332 1.00 10.08 33 GLN B N 1
ATOM 2106 C CA . GLN B 1 38 ? 29.660 35.371 57.676 1.00 11.65 33 GLN B CA 1
ATOM 2107 C C . GLN B 1 38 ? 28.172 35.154 57.933 1.00 9.72 33 GLN B C 1
ATOM 2108 O O . GLN B 1 38 ? 27.472 36.070 58.339 1.00 9.99 33 GLN B O 1
ATOM 2114 N N . PRO B 1 39 ? 27.684 33.915 57.672 1.00 8.81 34 PRO B N 1
ATOM 2115 C CA . PRO B 1 39 ? 26.270 33.603 57.894 1.00 8.77 34 PRO B CA 1
ATOM 2116 C C . PRO B 1 39 ? 25.868 33.861 59.348 1.00 8.56 34 PRO B C 1
ATOM 2117 O O . PRO B 1 39 ? 26.657 33.656 60.315 1.00 9.65 34 PRO B O 1
ATOM 2121 N N . GLY B 1 40 ? 24.622 34.221 59.537 1.00 8.08 35 GLY B N 1
ATOM 2122 C CA . GLY B 1 40 ? 24.145 34.420 60.898 1.00 8.02 35 GLY B CA 1
ATOM 2123 C C . GLY B 1 40 ? 22.694 34.832 60.959 1.00 7.47 35 GLY B C 1
ATOM 2124 O O . GLY B 1 40 ? 21.981 34.876 59.911 1.00 8.02 35 GLY B O 1
ATOM 2125 N N . PRO B 1 41 ? 22.195 35.169 62.132 1.00 7.41 36 PRO B N 1
ATOM 2126 C CA . PRO B 1 41 ? 20.794 35.619 62.303 1.00 8.72 36 PRO B CA 1
ATOM 2127 C C . PRO B 1 41 ? 20.705 37.066 61.859 1.00 8.75 36 PRO B C 1
ATOM 2128 O O . PRO B 1 41 ? 21.698 37.811 61.843 1.00 10.25 36 PRO B O 1
ATOM 2132 N N . VAL B 1 42 ? 19.475 37.470 61.501 1.00 8.19 37 VAL B N 1
ATOM 2133 C CA . VAL B 1 42 ? 19.174 38.846 61.136 1.00 8.35 37 VAL B CA 1
ATOM 2134 C C . VAL B 1 42 ? 17.826 39.141 61.793 1.00 8.70 37 VAL B C 1
ATOM 2135 O O . VAL B 1 42 ? 16.795 38.438 61.535 1.00 9.53 37 VAL B O 1
ATOM 2139 N N . HIS B 1 43 ? 17.805 40.156 62.669 1.00 7.96 38 HIS B N 1
ATOM 2140 C CA . HIS B 1 43 ? 16.502 40.586 63.202 1.00 7.45 38 HIS B CA 1
ATOM 2141 C C . HIS B 1 43 ? 15.772 41.471 62.192 1.00 6.63 38 HIS B C 1
ATOM 2142 O O . HIS B 1 43 ? 16.383 42.313 61.508 1.00 7.43 38 HIS B O 1
ATOM 2149 N N . ILE B 1 44 ? 14.465 41.237 62.114 1.00 8.10 39 ILE B N 1
ATOM 2150 C CA . ILE B 1 44 ? 13.557 41.947 61.239 1.00 8.15 39 ILE B CA 1
ATOM 2151 C C . ILE B 1 44 ? 12.630 42.762 62.128 1.00 7.77 39 ILE B C 1
ATOM 2152 O O . ILE B 1 44 ? 11.914 42.179 62.943 1.00 8.45 39 ILE B O 1
ATOM 2157 N N . ILE B 1 45 ? 12.673 44.104 61.944 1.00 8.08 40 ILE B N 1
ATOM 2158 C CA . ILE B 1 45 ? 11.804 45.008 62.696 1.00 7.59 40 ILE B CA 1
ATOM 2159 C C . ILE B 1 45 ? 10.603 45.289 61.814 1.00 7.84 40 ILE B C 1
ATOM 2160 O O . ILE B 1 45 ? 10.763 45.713 60.661 1.00 8.50 40 ILE B O 1
ATOM 2165 N N . ASP B 1 46 ? 9.410 45.008 62.333 1.00 7.93 41 ASP B N 1
ATOM 2166 C CA . ASP B 1 46 ? 8.162 45.344 61.631 1.00 7.10 41 ASP B CA 1
ATOM 2167 C C . ASP B 1 46 ? 7.902 46.820 62.006 1.00 8.42 41 ASP B C 1
ATOM 2168 O O . ASP B 1 46 ? 7.434 47.094 63.133 1.00 9.33 41 ASP B O 1
ATOM 2173 N N . PRO B 1 47 ? 8.130 47.771 61.123 1.00 8.06 42 PRO B N 1
ATOM 2174 C CA . PRO B 1 47 ? 7.975 49.190 61.461 1.00 9.08 42 PRO B CA 1
ATOM 2175 C C . PRO B 1 47 ? 6.600 49.698 61.644 1.00 10.08 42 PRO B C 1
ATOM 2176 O O . PRO B 1 47 ? 6.431 50.793 62.182 1.00 12.77 42 PRO B O 1
ATOM 2180 N N . PHE B 1 48 ? 5.610 48.899 61.294 1.00 10.56 43 PHE B N 1
ATOM 2181 C CA . PHE B 1 48 ? 4.241 49.320 61.474 1.00 12.94 43 PHE B CA 1
ATOM 2182 C C . PHE B 1 48 ? 3.666 48.726 62.733 1.00 14.44 43 PHE B C 1
ATOM 2183 O O . PHE B 1 48 ? 2.524 49.095 63.105 1.00 19.11 43 PHE B O 1
ATOM 2191 N N . LYS B 1 49 ? 4.431 47.875 63.413 1.00 10.79 44 LYS B N 1
ATOM 2192 C CA . LYS B 1 49 ? 3.986 47.321 64.681 1.00 12.94 44 LYS B CA 1
ATOM 2193 C C . LYS B 1 49 ? 4.922 47.803 65.797 1.00 10.37 44 LYS B C 1
ATOM 2194 O O . LYS B 1 49 ? 4.483 47.930 66.966 1.00 14.46 44 LYS B O 1
ATOM 2200 N N . VAL B 1 50 ? 6.191 48.020 65.511 1.00 9.53 45 VAL B N 1
ATOM 2201 C CA . VAL B 1 50 ? 7.152 48.391 66.519 1.00 9.43 45 VAL B CA 1
ATOM 2202 C C . VAL B 1 50 ? 7.324 49.897 66.592 1.00 9.40 45 VAL B C 1
ATOM 2203 O O . VAL B 1 50 ? 7.675 50.525 65.591 1.00 9.87 45 VAL B O 1
ATOM 2207 N N . PRO B 1 51 ? 7.099 50.521 67.755 1.00 9.85 46 PRO B N 1
ATOM 2208 C CA . PRO B 1 51 ? 7.277 51.970 67.823 1.00 10.47 46 PRO B CA 1
ATOM 2209 C C . PRO B 1 51 ? 8.695 52.333 67.452 1.00 10.40 46 PRO B C 1
ATOM 2210 O O . PRO B 1 51 ? 9.658 51.632 67.846 1.00 9.75 46 PRO B O 1
ATOM 2214 N N . VAL B 1 52 ? 8.863 53.512 66.814 1.00 9.77 47 VAL B N 1
ATOM 2215 C CA . VAL B 1 52 ? 10.193 53.889 66.424 1.00 10.19 47 VAL B CA 1
ATOM 2216 C C . VAL B 1 52 ? 11.189 53.960 67.597 1.00 9.92 47 VAL B C 1
ATOM 2217 O O . VAL B 1 52 ? 12.351 53.589 67.434 1.00 10.74 47 VAL B O 1
ATOM 2221 N N . THR B 1 53 ? 10.715 54.394 68.772 1.00 11.83 48 THR B N 1
ATOM 2222 C CA . THR B 1 53 ? 11.674 54.421 69.881 1.00 12.28 48 THR B CA 1
ATOM 2223 C C . THR B 1 53 ? 12.213 53.028 70.276 1.00 11.28 48 THR B C 1
ATOM 2224 O O . THR B 1 53 ? 13.388 52.912 70.622 1.00 12.83 48 THR B O 1
ATOM 2228 N N . GLU B 1 54 ? 11.366 52.005 70.159 1.00 11.41 49 GLU B N 1
ATOM 2229 C CA . GLU B 1 54 ? 11.758 50.634 70.481 1.00 11.82 49 GLU B CA 1
ATOM 2230 C C . GLU B 1 54 ? 12.660 50.133 69.344 1.00 11.40 49 GLU B C 1
ATOM 2231 O O . GLU B 1 54 ? 13.610 49.441 69.569 1.00 11.85 49 GLU B O 1
ATOM 2237 N N . ALA B 1 55 ? 12.358 50.503 68.090 1.00 10.87 50 ALA B N 1
ATOM 2238 C CA . ALA B 1 55 ? 13.225 50.078 66.984 1.00 10.52 50 ALA B CA 1
ATOM 2239 C C . ALA B 1 55 ? 14.631 50.617 67.170 1.00 10.51 50 ALA B C 1
ATOM 2240 O O . ALA B 1 55 ? 15.614 49.971 66.865 1.00 11.31 50 ALA B O 1
ATOM 2242 N N . VAL B 1 56 ? 14.734 51.864 67.638 1.00 12.30 51 VAL B N 1
ATOM 2243 C CA . VAL B 1 56 ? 16.033 52.444 67.857 1.00 12.46 51 VAL B CA 1
ATOM 2244 C C . VAL B 1 56 ? 16.777 51.732 68.983 1.00 13.19 51 VAL B C 1
ATOM 2245 O O . VAL B 1 56 ? 18.004 51.501 68.864 1.00 14.22 51 VAL B O 1
ATOM 2249 N N . GLU B 1 57 ? 16.074 51.396 70.059 1.00 13.18 52 GLU B N 1
ATOM 2250 C CA . GLU B 1 57 ? 16.760 50.665 71.163 1.00 15.14 52 GLU B CA 1
ATOM 2251 C C . GLU B 1 57 ? 17.264 49.322 70.615 1.00 15.50 52 GLU B C 1
ATOM 2252 O O . GLU B 1 57 ? 18.376 48.877 70.914 1.00 16.44 52 GLU B O 1
ATOM 2258 N N . LYS B 1 58 ? 16.398 48.630 69.850 1.00 13.36 53 LYS B N 1
ATOM 2259 C CA . LYS B 1 58 ? 16.813 47.334 69.274 1.00 13.16 53 LYS B CA 1
ATOM 2260 C C . LYS B 1 58 ? 17.945 47.447 68.324 1.00 14.03 53 LYS B C 1
ATOM 2261 O O . LYS B 1 58 ? 18.885 46.656 68.356 1.00 13.13 53 LYS B O 1
ATOM 2267 N N . ALA B 1 59 ? 17.918 48.454 67.462 1.00 14.19 54 ALA B N 1
ATOM 2268 C CA . ALA B 1 59 ? 18.959 48.603 66.502 1.00 13.79 54 ALA B CA 1
ATOM 2269 C C . ALA B 1 59 ? 20.344 48.766 67.101 1.00 14.67 54 ALA B C 1
ATOM 2270 O O . ALA B 1 59 ? 21.321 48.301 66.510 1.00 15.10 54 ALA B O 1
ATOM 2272 N N . ALA B 1 60 ? 20.390 49.381 68.276 1.00 16.51 55 ALA B N 1
ATOM 2273 C CA . ALA B 1 60 ? 21.669 49.608 68.924 1.00 17.81 55 ALA B CA 1
ATOM 2274 C C . ALA B 1 60 ? 22.268 48.260 69.348 1.00 18.40 55 ALA B C 1
ATOM 2275 O O . ALA B 1 60 ? 23.495 48.070 69.394 1.00 22.91 55 ALA B O 1
ATOM 2277 N N . GLU B 1 61 ? 21.431 47.276 69.633 1.00 16.16 56 GLU B N 1
ATOM 2278 C CA . GLU B 1 61 ? 21.946 45.992 70.054 1.00 14.65 56 GLU B CA 1
ATOM 2279 C C . GLU B 1 61 ? 22.387 45.083 68.931 1.00 15.86 56 GLU B C 1
ATOM 2280 O O . GLU B 1 61 ? 23.194 44.171 69.103 1.00 17.38 56 GLU B O 1
ATOM 2286 N N . LEU B 1 62 ? 21.856 45.312 67.740 1.00 16.18 57 LEU B N 1
ATOM 2287 C CA . LEU B 1 62 ? 22.112 44.393 66.621 1.00 15.61 57 LEU B CA 1
ATOM 2288 C C . LEU B 1 62 ? 23.541 44.502 66.164 1.00 16.25 57 LEU B C 1
ATOM 2289 O O . LEU B 1 62 ? 24.206 43.520 65.780 1.00 15.03 57 LEU B O 1
ATOM 2294 N N . THR B 1 63 ? 23.999 45.737 66.194 1.00 18.07 58 THR B N 1
ATOM 2295 C CA . THR B 1 63 ? 25.310 46.097 65.834 1.00 19.06 58 THR B CA 1
ATOM 2296 C C . THR B 1 63 ? 26.372 45.293 66.660 1.00 19.27 58 THR B C 1
ATOM 2297 O O . THR B 1 63 ? 27.261 44.673 66.147 1.00 19.92 58 THR B O 1
ATOM 2301 N N . ARG B 1 64 ? 26.185 45.291 67.982 1.00 17.75 59 ARG B N 1
ATOM 2302 C CA . ARG B 1 64 ? 27.073 44.577 68.926 1.00 18.25 59 ARG B CA 1
ATOM 2303 C C . ARG B 1 64 ? 27.138 43.049 68.735 1.00 17.27 59 ARG B C 1
ATOM 2304 O O . ARG B 1 64 ? 28.101 42.368 69.099 1.00 16.52 59 ARG B O 1
ATOM 2312 N N . LEU B 1 65 ? 26.044 42.501 68.202 1.00 14.81 60 LEU B N 1
ATOM 2313 C CA . LEU B 1 65 ? 25.967 41.061 68.041 1.00 14.69 60 LEU B CA 1
ATOM 2314 C C . LEU B 1 65 ? 26.658 40.580 66.786 1.00 14.03 60 LEU B C 1
ATOM 2315 O O . LEU B 1 65 ? 26.902 39.387 66.635 1.00 15.28 60 LEU B O 1
ATOM 2320 N N . GLY B 1 66 ? 26.894 41.508 65.877 1.00 13.46 61 GLY B N 1
ATOM 2321 C CA . GLY B 1 66 ? 27.573 41.149 64.637 1.00 14.47 61 GLY B CA 1
ATOM 2322 C C . GLY B 1 66 ? 26.596 40.828 63.498 1.00 11.76 61 GLY B C 1
ATOM 2323 O O . GLY B 1 66 ? 27.017 40.206 62.570 1.00 12.48 61 GLY B O 1
ATOM 2324 N N . PHE B 1 67 ? 25.313 41.222 63.557 1.00 10.72 62 PHE B N 1
ATOM 2325 C CA . PHE B 1 67 ? 24.410 40.889 62.441 1.00 9.37 62 PHE B CA 1
ATOM 2326 C C . PHE B 1 67 ? 24.828 41.666 61.220 1.00 9.73 62 PHE B C 1
ATOM 2327 O O . PHE B 1 67 ? 25.378 42.770 61.300 1.00 11.87 62 PHE B O 1
ATOM 2335 N N . ALA B 1 68 ? 24.501 41.167 60.027 1.00 8.91 63 ALA B N 1
ATOM 2336 C CA . ALA B 1 68 ? 24.947 41.756 58.797 1.00 9.38 63 ALA B CA 1
ATOM 2337 C C . ALA B 1 68 ? 24.163 42.965 58.308 1.00 10.00 63 ALA B C 1
ATOM 2338 O O . ALA B 1 68 ? 24.666 43.770 57.524 1.00 11.47 63 ALA B O 1
ATOM 2340 N N . ALA B 1 69 ? 22.902 43.014 58.729 1.00 8.57 64 ALA B N 1
ATOM 2341 C CA . ALA B 1 69 ? 22.022 44.087 58.216 1.00 8.73 64 ALA B CA 1
ATOM 2342 C C . ALA B 1 69 ? 20.841 44.156 59.164 1.00 8.78 64 ALA B C 1
ATOM 2343 O O . ALA B 1 69 ? 20.642 43.285 60.008 1.00 8.83 64 ALA B O 1
ATOM 2345 N N . VAL B 1 70 ? 20.038 45.200 58.977 1.00 8.42 65 VAL B N 1
ATOM 2346 C CA . VAL B 1 70 ? 18.787 45.324 59.743 1.00 10.77 65 VAL B CA 1
ATOM 2347 C C . VAL B 1 70 ? 17.704 45.355 58.679 1.00 10.73 65 VAL B C 1
ATOM 2348 O O . VAL B 1 70 ? 17.741 46.178 57.747 1.00 10.65 65 VAL B O 1
ATOM 2352 N N . LEU B 1 71 ? 16.745 44.429 58.765 1.00 8.07 66 LEU B N 1
ATOM 2353 C CA . LEU B 1 71 ? 15.645 44.437 57.812 1.00 7.99 66 LEU B CA 1
ATOM 2354 C C . LEU B 1 71 ? 14.438 45.100 58.461 1.00 7.74 66 LEU B C 1
ATOM 2355 O O . LEU B 1 71 ? 14.175 44.875 59.654 1.00 7.89 66 LEU B O 1
ATOM 2360 N N . LEU B 1 72 ? 13.731 45.938 57.700 1.00 7.40 67 LEU B N 1
ATOM 2361 C CA . LEU B 1 72 ? 12.463 46.580 58.144 1.00 8.04 67 LEU B CA 1
ATOM 2362 C C . LEU B 1 72 ? 11.460 45.974 57.168 1.00 7.21 67 LEU B C 1
ATOM 2363 O O . LEU B 1 72 ? 11.601 46.146 55.959 1.00 8.84 67 LEU B O 1
ATOM 2368 N N . ALA B 1 73 ? 10.496 45.224 57.693 1.00 8.17 68 ALA B N 1
ATOM 2369 C CA . ALA B 1 73 ? 9.609 44.476 56.824 1.00 7.26 68 ALA B CA 1
ATOM 2370 C C . ALA B 1 73 ? 8.274 44.222 57.419 1.00 8.25 68 ALA B C 1
ATOM 2371 O O . ALA B 1 73 ? 8.156 44.042 58.632 1.00 8.35 68 ALA B O 1
ATOM 2373 N N . SER B 1 74 ? 7.229 44.180 56.598 1.00 7.96 69 SER B N 1
ATOM 2374 C CA . SER B 1 74 ? 5.890 43.870 57.079 1.00 9.89 69 SER B CA 1
ATOM 2375 C C . SER B 1 74 ? 5.035 43.500 55.888 1.00 9.95 69 SER B C 1
ATOM 2376 O O . SER B 1 74 ? 5.298 43.958 54.768 1.00 10.16 69 SER B O 1
ATOM 2379 N N . THR B 1 75 ? 4.008 42.685 56.158 1.00 10.38 70 THR B N 1
ATOM 2380 C CA . THR B 1 75 ? 3.031 42.361 55.162 1.00 11.71 70 THR B CA 1
ATOM 2381 C C . THR B 1 75 ? 2.124 43.552 54.970 1.00 12.50 70 THR B C 1
ATOM 2382 O O . THR B 1 75 ? 1.723 43.851 53.857 1.00 14.03 70 THR B O 1
ATOM 2386 N N . ASP B 1 76 ? 1.879 44.278 56.046 1.00 12.96 71 ASP B N 1
ATOM 2387 C CA . ASP B 1 76 ? 0.911 45.380 55.951 1.00 14.32 71 ASP B CA 1
ATOM 2388 C C . ASP B 1 76 ? 1.579 46.712 56.111 1.00 12.60 71 ASP B C 1
ATOM 2389 O O . ASP B 1 76 ? 2.581 46.823 56.820 1.00 16.40 71 ASP B O 1
ATOM 2394 N N . TYR B 1 77 ? 1.040 47.718 55.445 1.00 10.61 72 TYR B N 1
ATOM 2395 C CA . TYR B 1 77 ? 1.569 49.080 55.586 1.00 11.14 72 TYR B CA 1
ATOM 2396 C C . TYR B 1 77 ? 0.600 50.103 55.114 1.00 11.90 72 TYR B C 1
ATOM 2397 O O . TYR B 1 77 ? -0.233 49.838 54.299 1.00 14.26 72 TYR B O 1
ATOM 2406 N N . GLU B 1 78 ? 0.690 51.315 55.656 1.00 12.05 73 GLU B N 1
ATOM 2407 C CA . GLU B 1 78 ? -0.158 52.397 55.176 1.00 12.54 73 GLU B CA 1
ATOM 2408 C C . GLU B 1 78 ? 0.641 53.671 55.432 1.00 12.17 73 GLU B C 1
ATOM 2409 O O . GLU B 1 78 ? 1.481 53.737 56.315 1.00 12.33 73 GLU B O 1
ATOM 2415 N N . SER B 1 79 ? 0.393 54.682 54.621 1.00 13.32 74 SER B N 1
ATOM 2416 C CA . SER B 1 79 ? 1.119 55.962 54.711 1.00 11.83 74 SER B CA 1
ATOM 2417 C C . SER B 1 79 ? 2.612 55.707 54.771 1.00 11.39 74 SER B C 1
ATOM 2418 O O . SER B 1 79 ? 3.363 56.220 55.595 1.00 11.75 74 SER B O 1
ATOM 2421 N N . PHE B 1 80 ? 3.075 54.878 53.814 1.00 11.01 75 PHE B N 1
ATOM 2422 C CA . PHE B 1 80 ? 4.444 54.406 53.855 1.00 10.18 75 PHE B CA 1
ATOM 2423 C C . PHE B 1 80 ? 5.486 55.465 53.892 1.00 9.34 75 PHE B C 1
ATOM 2424 O O . PHE B 1 80 ? 6.368 55.403 54.747 1.00 9.49 75 PHE B O 1
ATOM 2432 N N . GLU B 1 81 ? 5.455 56.403 52.957 1.00 10.42 76 GLU B N 1
ATOM 2433 C CA . GLU B 1 81 ? 6.540 57.361 52.862 1.00 10.67 76 GLU B CA 1
ATOM 2434 C C . GLU B 1 81 ? 6.704 58.276 54.074 1.00 9.95 76 GLU B C 1
ATOM 2435 O O . GLU B 1 81 ? 7.848 58.472 54.560 1.00 11.43 76 GLU B O 1
ATOM 2441 N N . SER B 1 82 ? 5.598 58.804 54.562 1.00 11.24 77 SER B N 1
ATOM 2442 C CA . SER B 1 82 ? 5.710 59.674 55.728 1.00 11.79 77 SER B CA 1
ATOM 2443 C C . SER B 1 82 ? 6.128 58.920 56.987 1.00 11.49 77 SER B C 1
ATOM 2444 O O . SER B 1 82 ? 6.899 59.452 57.812 1.00 12.73 77 SER B O 1
ATOM 2447 N N . HIS B 1 83 ? 5.720 57.663 57.121 1.00 10.76 78 HIS B N 1
ATOM 2448 C CA . HIS B 1 83 ? 6.135 56.916 58.293 1.00 10.15 78 HIS B CA 1
ATOM 2449 C C . HIS B 1 83 ? 7.575 56.460 58.192 1.00 10.33 78 HIS B C 1
ATOM 2450 O O . HIS B 1 83 ? 8.395 56.599 59.109 1.00 10.35 78 HIS B O 1
ATOM 2457 N N . MET B 1 84 ? 7.914 55.925 56.990 1.00 8.53 79 MET B N 1
ATOM 2458 C CA . MET B 1 84 ? 9.199 55.275 56.813 1.00 9.00 79 MET B CA 1
ATOM 2459 C C . MET B 1 84 ? 10.404 56.109 56.606 1.00 8.48 79 MET B C 1
ATOM 2460 O O . MET B 1 84 ? 11.513 55.731 56.962 1.00 10.26 79 MET B O 1
ATOM 2465 N N . GLU B 1 85 ? 10.255 57.306 55.980 1.00 9.66 80 GLU B N 1
ATOM 2466 C CA . GLU B 1 85 ? 11.473 58.082 55.790 1.00 11.20 80 GLU B CA 1
ATOM 2467 C C . GLU B 1 85 ? 12.151 58.442 57.143 1.00 9.10 80 GLU B C 1
ATOM 2468 O O . GLU B 1 85 ? 13.334 58.158 57.358 1.00 10.48 80 GLU B O 1
ATOM 2474 N N . PRO B 1 86 ? 11.366 58.959 58.100 1.00 10.28 81 PRO B N 1
ATOM 2475 C CA . PRO B 1 86 ? 11.978 59.274 59.397 1.00 11.28 81 PRO B CA 1
ATOM 2476 C C . PRO B 1 86 ? 12.227 58.052 60.239 1.00 9.59 81 PRO B C 1
ATOM 2477 O O . PRO B 1 86 ? 13.148 58.055 61.056 1.00 10.24 81 PRO B O 1
ATOM 2481 N N . TYR B 1 87 ? 11.455 56.957 60.010 1.00 9.94 82 TYR B N 1
ATOM 2482 C CA . TYR B 1 87 ? 11.723 55.736 60.774 1.00 9.32 82 TYR B CA 1
ATOM 2483 C C . TYR B 1 87 ? 13.104 55.174 60.351 1.00 8.79 82 TYR B C 1
ATOM 2484 O O . TYR B 1 87 ? 13.960 54.822 61.207 1.00 8.37 82 TYR B O 1
ATOM 2493 N N . VAL B 1 88 ? 13.338 55.139 59.028 1.00 8.31 83 VAL B N 1
ATOM 2494 C CA . VAL B 1 88 ? 14.637 54.673 58.518 1.00 8.98 83 VAL B CA 1
ATOM 2495 C C . VAL B 1 88 ? 15.738 55.621 59.019 1.00 8.86 83 VAL B C 1
ATOM 2496 O O . VAL B 1 88 ? 16.783 55.152 59.434 1.00 10.85 83 VAL B O 1
ATOM 2500 N N . ALA B 1 89 ? 15.500 56.934 59.008 1.00 10.39 84 ALA B N 1
ATOM 2501 C CA . ALA B 1 89 ? 16.567 57.806 59.484 1.00 11.18 84 ALA B CA 1
ATOM 2502 C C . ALA B 1 89 ? 16.865 57.577 60.962 1.00 10.74 84 ALA B C 1
ATOM 2503 O O . ALA B 1 89 ? 18.059 57.623 61.352 1.00 12.18 84 ALA B O 1
ATOM 2505 N N . ALA B 1 90 ? 15.842 57.312 61.779 1.00 10.95 85 ALA B N 1
ATOM 2506 C CA . ALA B 1 90 ? 16.096 57.087 63.233 1.00 10.09 85 ALA B CA 1
ATOM 2507 C C . ALA B 1 90 ? 16.891 55.793 63.401 1.00 10.84 85 ALA B C 1
ATOM 2508 O O . ALA B 1 90 ? 17.775 55.697 64.247 1.00 12.65 85 ALA B O 1
ATOM 2510 N N . VAL B 1 91 ? 16.569 54.758 62.617 1.00 10.18 86 VAL B N 1
ATOM 2511 C CA . VAL B 1 91 ? 17.302 53.512 62.775 1.00 11.73 86 VAL B CA 1
ATOM 2512 C C . VAL B 1 91 ? 18.724 53.702 62.284 1.00 11.51 86 VAL B C 1
ATOM 2513 O O . VAL B 1 91 ? 19.662 53.224 62.965 1.00 13.47 86 VAL B O 1
ATOM 2517 N N . LYS B 1 92 ? 18.916 54.394 61.171 1.00 11.73 87 LYS B N 1
ATOM 2518 C CA . LYS B 1 92 ? 20.291 54.612 60.664 1.00 14.66 87 LYS B CA 1
ATOM 2519 C C . LYS B 1 92 ? 21.168 55.414 61.648 1.00 13.92 87 LYS B C 1
ATOM 2520 O O . LYS B 1 92 ? 22.425 55.272 61.660 1.00 16.05 87 LYS B O 1
ATOM 2526 N N . ALA B 1 93 ? 20.535 56.248 62.462 1.00 14.61 88 ALA B N 1
ATOM 2527 C CA . ALA B 1 93 ? 21.329 57.019 63.417 1.00 16.30 88 ALA B CA 1
ATOM 2528 C C . ALA B 1 93 ? 21.772 56.151 64.575 1.00 16.51 88 ALA B C 1
ATOM 2529 O O . ALA B 1 93 ? 22.720 56.526 65.305 1.00 18.91 88 ALA B O 1
ATOM 2531 N N . ALA B 1 94 ? 21.110 55.003 64.772 1.00 16.55 89 ALA B N 1
ATOM 2532 C CA . ALA B 1 94 ? 21.356 54.086 65.888 1.00 15.57 89 ALA B CA 1
ATOM 2533 C C . ALA B 1 94 ? 22.254 52.916 65.515 1.00 15.55 89 ALA B C 1
ATOM 2534 O O . ALA B 1 94 ? 22.783 52.253 66.411 1.00 18.09 89 ALA B O 1
ATOM 2536 N N . THR B 1 95 ? 22.400 52.632 64.213 1.00 15.04 90 THR B N 1
ATOM 2537 C CA . THR B 1 95 ? 23.241 51.526 63.783 1.00 14.95 90 THR B CA 1
ATOM 2538 C C . THR B 1 95 ? 23.934 51.812 62.480 1.00 15.69 90 THR B C 1
ATOM 2539 O O . THR B 1 95 ? 23.347 52.476 61.592 1.00 16.38 90 THR B O 1
ATOM 2543 N N . PRO B 1 96 ? 25.192 51.327 62.314 1.00 15.85 91 PRO B N 1
ATOM 2544 C CA . PRO B 1 96 ? 25.921 51.531 61.072 1.00 15.72 91 PRO B CA 1
ATOM 2545 C C . PRO B 1 96 ? 25.590 50.434 60.044 1.00 15.47 91 PRO B C 1
ATOM 2546 O O . PRO B 1 96 ? 26.045 50.486 58.929 1.00 16.67 91 PRO B O 1
ATOM 2550 N N . LEU B 1 97 ? 24.790 49.449 60.476 1.00 14.87 92 LEU B N 1
ATOM 2551 C CA . LEU B 1 97 ? 24.448 48.361 59.563 1.00 12.91 92 LEU B CA 1
ATOM 2552 C C . LEU B 1 97 ? 23.530 48.803 58.422 1.00 13.02 92 LEU B C 1
ATOM 2553 O O . LEU B 1 97 ? 22.722 49.702 58.576 1.00 13.25 92 LEU B O 1
ATOM 2558 N N . PRO B 1 98 ? 23.637 48.177 57.251 1.00 11.92 93 PRO B N 1
ATOM 2559 C CA . PRO B 1 98 ? 22.735 48.549 56.156 1.00 12.28 93 PRO B CA 1
ATOM 2560 C C . PRO B 1 98 ? 21.291 48.281 56.554 1.00 11.54 93 PRO B C 1
ATOM 2561 O O . PRO B 1 98 ? 21.012 47.228 57.179 1.00 10.62 93 PRO B O 1
ATOM 2565 N N . VAL B 1 99 ? 20.407 49.157 56.123 1.00 10.32 94 VAL B N 1
ATOM 2566 C CA . VAL B 1 99 ? 18.986 49.065 56.384 1.00 10.03 94 VAL B CA 1
ATOM 2567 C C . VAL B 1 99 ? 18.312 48.646 55.072 1.00 11.14 94 VAL B C 1
ATOM 2568 O O . VAL B 1 99 ? 18.436 49.319 54.034 1.00 10.57 94 VAL B O 1
ATOM 2572 N N . VAL B 1 100 ? 17.683 47.473 55.118 1.00 9.77 95 VAL B N 1
ATOM 2573 C CA . VAL B 1 100 ? 17.052 46.899 53.953 1.00 8.83 95 VAL B CA 1
ATOM 2574 C C . VAL B 1 100 ? 15.554 46.835 54.167 1.00 7.90 95 VAL B C 1
ATOM 2575 O O . VAL B 1 100 ? 15.119 46.320 55.210 1.00 8.87 95 VAL B O 1
ATOM 2579 N N . LEU B 1 101 ? 14.766 47.297 53.202 1.00 7.49 96 LEU B N 1
ATOM 2580 C CA . LEU B 1 101 ? 13.322 47.261 53.271 1.00 7.76 96 LEU B CA 1
ATOM 2581 C C . LEU B 1 101 ? 12.736 46.041 52.571 1.00 8.01 96 LEU B C 1
ATOM 2582 O O . LEU B 1 101 ? 13.227 45.689 51.505 1.00 10.07 96 LEU B O 1
ATOM 2587 N N . HIS B 1 102 ? 11.724 45.403 53.143 1.00 7.06 97 HIS B N 1
ATOM 2588 C CA . HIS B 1 102 ? 11.068 44.255 52.484 1.00 6.17 97 HIS B CA 1
ATOM 2589 C C . HIS B 1 102 ? 9.581 44.332 52.712 1.00 7.67 97 HIS B C 1
ATOM 2590 O O . HIS B 1 102 ? 9.089 44.053 53.825 1.00 8.16 97 HIS B O 1
ATOM 2597 N N . PHE B 1 103 ? 8.835 44.707 51.668 1.00 6.79 98 PHE B N 1
ATOM 2598 C CA . PHE B 1 103 ? 7.393 44.862 51.691 1.00 6.83 98 PHE B CA 1
ATOM 2599 C C . PHE B 1 103 ? 6.812 44.384 50.371 1.00 7.15 98 PHE B C 1
ATOM 2600 O O . PHE B 1 103 ? 7.468 44.435 49.348 1.00 8.42 98 PHE B O 1
ATOM 2608 N N . PRO B 1 104 ? 5.557 43.970 50.410 1.00 7.51 99 PRO B N 1
ATOM 2609 C CA . PRO B 1 104 ? 4.928 43.531 49.143 1.00 8.63 99 PRO B CA 1
ATOM 2610 C C . PRO B 1 104 ? 4.575 44.750 48.282 1.00 8.92 99 PRO B C 1
ATOM 2611 O O . PRO B 1 104 ? 4.388 45.864 48.795 1.00 9.15 99 PRO B O 1
ATOM 2615 N N . PRO B 1 105 ? 4.407 44.551 46.981 1.00 8.11 100 PRO B N 1
ATOM 2616 C CA . PRO B 1 105 ? 4.058 45.652 46.048 1.00 7.55 100 PRO B CA 1
ATOM 2617 C C . PRO B 1 105 ? 2.576 45.772 45.969 1.00 9.24 100 PRO B C 1
ATOM 2618 O O . PRO B 1 105 ? 1.844 44.866 46.410 1.00 9.38 100 PRO B O 1
ATOM 2622 N N . ARG B 1 106 ? 2.103 46.904 45.443 1.00 10.54 101 ARG B N 1
ATOM 2623 C CA . ARG B 1 106 ? 0.649 47.091 45.239 1.00 10.39 101 ARG B CA 1
ATOM 2624 C C . ARG B 1 106 ? 0.413 47.581 43.816 1.00 10.96 101 ARG B C 1
ATOM 2625 O O . ARG B 1 106 ? 1.052 48.559 43.410 1.00 11.23 101 ARG B O 1
ATOM 2633 N N . PRO B 1 107 ? -0.519 46.973 43.071 1.00 12.35 102 PRO B N 1
ATOM 2634 C CA . PRO B 1 107 ? -0.768 47.428 41.703 1.00 12.06 102 PRO B CA 1
ATOM 2635 C C . PRO B 1 107 ? -1.128 48.904 41.723 1.00 12.60 102 PRO B C 1
ATOM 2636 O O . PRO B 1 107 ? -1.895 49.354 42.601 1.00 14.37 102 PRO B O 1
ATOM 2640 N N . GLY B 1 108 ? -0.575 49.614 40.758 1.00 12.50 103 GLY B N 1
ATOM 2641 C CA . GLY B 1 108 ? -0.743 51.048 40.645 1.00 14.12 103 GLY B CA 1
ATOM 2642 C C . GLY B 1 108 ? 0.429 51.769 41.259 1.00 15.49 103 GLY B C 1
ATOM 2643 O O . GLY B 1 108 ? 0.641 52.939 40.946 1.00 17.80 103 GLY B O 1
ATOM 2644 N N . ALA B 1 109 ? 1.206 51.122 42.141 1.00 14.36 104 ALA B N 1
ATOM 2645 C CA . ALA B 1 109 ? 2.320 51.780 42.776 1.00 13.88 104 ALA B CA 1
ATOM 2646 C C . ALA B 1 109 ? 3.633 51.020 42.637 1.00 12.71 104 ALA B C 1
ATOM 2647 O O . ALA B 1 109 ? 4.683 51.610 42.551 1.00 15.45 104 ALA B O 1
ATOM 2649 N N . GLY B 1 110 ? 3.558 49.692 42.617 1.00 10.83 105 GLY B N 1
ATOM 2650 C CA . GLY B 1 110 ? 4.783 48.894 42.666 1.00 9.37 105 GLY B CA 1
ATOM 2651 C C . GLY B 1 110 ? 5.253 48.753 44.129 1.00 7.30 105 GLY B C 1
ATOM 2652 O O . GLY B 1 110 ? 4.429 48.753 45.047 1.00 9.50 105 GLY B O 1
ATOM 2653 N N . PHE B 1 111 ? 6.544 48.552 44.285 1.00 7.47 106 PHE B N 1
ATOM 2654 C CA . PHE B 1 111 ? 7.073 48.407 45.653 1.00 8.73 106 PHE B CA 1
ATOM 2655 C C . PHE B 1 111 ? 7.233 49.767 46.317 1.00 9.08 106 PHE B C 1
ATOM 2656 O O . PHE B 1 111 ? 7.527 50.780 45.670 1.00 10.12 106 PHE B O 1
ATOM 2664 N N . PRO B 1 112 ? 7.014 49.812 47.626 1.00 8.47 107 PRO B N 1
ATOM 2665 C CA . PRO B 1 112 ? 7.166 51.110 48.320 1.00 8.75 107 PRO B CA 1
ATOM 2666 C C . PRO B 1 112 ? 8.629 51.412 48.538 1.00 9.13 107 PRO B C 1
ATOM 2667 O O . PRO B 1 112 ? 9.448 50.542 48.662 1.00 10.22 107 PRO B O 1
ATOM 2671 N N . VAL B 1 113 ? 8.981 52.701 48.550 1.00 8.96 108 VAL B N 1
ATOM 2672 C CA . VAL B 1 113 ? 10.354 53.128 48.682 1.00 9.70 108 VAL B CA 1
ATOM 2673 C C . VAL B 1 113 ? 10.465 54.458 49.412 1.00 8.95 108 VAL B C 1
ATOM 2674 O O . VAL B 1 113 ? 9.587 55.286 49.269 1.00 10.94 108 VAL B O 1
ATOM 2678 N N . VAL B 1 114 ? 11.545 54.609 50.178 1.00 9.56 109 VAL B N 1
ATOM 2679 C CA . VAL B 1 114 ? 11.863 55.941 50.744 1.00 9.90 109 VAL B CA 1
ATOM 2680 C C . VAL B 1 114 ? 13.375 56.153 50.612 1.00 11.24 109 VAL B C 1
ATOM 2681 O O . VAL B 1 114 ? 14.180 55.204 50.613 1.00 11.03 109 VAL B O 1
ATOM 2685 N N . ARG B 1 115 ? 13.770 57.454 50.539 1.00 13.37 110 ARG B N 1
ATOM 2686 C CA . ARG B 1 115 ? 15.171 57.765 50.522 1.00 16.32 110 ARG B CA 1
ATOM 2687 C C . ARG B 1 115 ? 15.764 57.410 51.897 1.00 14.38 110 ARG B C 1
ATOM 2688 O O . ARG B 1 115 ? 15.060 57.426 52.925 1.00 17.15 110 ARG B O 1
ATOM 2696 N N . GLY B 1 116 ? 17.040 57.102 51.901 1.00 15.15 111 GLY B N 1
ATOM 2697 C CA . GLY B 1 116 ? 17.687 56.753 53.137 1.00 14.18 111 GLY B CA 1
ATOM 2698 C C . GLY B 1 116 ? 17.865 55.256 53.329 1.00 12.65 111 GLY B C 1
ATOM 2699 O O . GLY B 1 116 ? 18.778 54.856 54.009 1.00 15.17 111 GLY B O 1
ATOM 2700 N N . ALA B 1 117 ? 16.959 54.453 52.760 1.00 13.55 112 ALA B N 1
ATOM 2701 C CA . ALA B 1 117 ? 17.108 52.985 52.840 1.00 13.11 112 ALA B CA 1
ATOM 2702 C C . ALA B 1 117 ? 18.361 52.611 52.007 1.00 11.47 112 ALA B C 1
ATOM 2703 O O . ALA B 1 117 ? 18.574 53.168 50.930 1.00 12.57 112 ALA B O 1
ATOM 2705 N N . ASP B 1 118 ? 19.174 51.680 52.507 1.00 10.95 113 ASP B N 1
ATOM 2706 C CA . ASP B 1 118 ? 20.338 51.229 51.761 1.00 10.55 113 ASP B CA 1
ATOM 2707 C C . ASP B 1 118 ? 19.927 50.308 50.615 1.00 10.23 113 ASP B C 1
ATOM 2708 O O . ASP B 1 118 ? 20.531 50.349 49.515 1.00 9.99 113 ASP B O 1
ATOM 2713 N N . ALA B 1 119 ? 18.903 49.478 50.827 1.00 8.82 114 ALA B N 1
ATOM 2714 C CA . ALA B 1 119 ? 18.432 48.589 49.763 1.00 10.08 114 ALA B CA 1
ATOM 2715 C C . ALA B 1 119 ? 16.990 48.226 49.966 1.00 8.94 114 ALA B C 1
ATOM 2716 O O . ALA B 1 119 ? 16.434 48.346 51.066 1.00 8.35 114 ALA B O 1
ATOM 2718 N N . LEU B 1 120 ? 16.340 47.835 48.855 1.00 8.57 115 LEU B N 1
ATOM 2719 C CA . LEU B 1 120 ? 14.998 47.257 48.892 1.00 9.15 115 LEU B CA 1
ATOM 2720 C C . LEU B 1 120 ? 15.176 45.832 48.439 1.00 8.53 115 LEU B C 1
ATOM 2721 O O . LEU B 1 120 ? 15.823 45.597 47.415 1.00 9.46 115 LEU B O 1
ATOM 2726 N N . LEU B 1 121 ? 14.583 44.908 49.186 1.00 8.94 116 LEU B N 1
ATOM 2727 C CA . LEU B 1 121 ? 14.579 43.467 48.814 1.00 9.43 116 LEU B CA 1
ATOM 2728 C C . LEU B 1 121 ? 13.359 43.385 47.944 1.00 9.24 116 LEU B C 1
ATOM 2729 O O . LEU B 1 121 ? 12.232 43.687 48.409 1.00 10.77 116 LEU B O 1
ATOM 2734 N N . LEU B 1 122 ? 13.533 43.023 46.668 1.00 7.85 117 LEU B N 1
ATOM 2735 C CA . LEU B 1 122 ? 12.360 42.897 45.757 1.00 8.83 117 LEU B CA 1
ATOM 2736 C C . LEU B 1 122 ? 11.998 41.430 45.561 1.00 8.17 117 LEU B C 1
ATOM 2737 O O . LEU B 1 122 ? 12.695 40.705 44.842 1.00 8.92 117 LEU B O 1
ATOM 2742 N N . PRO B 1 123 ? 10.864 41.022 46.142 1.00 6.99 118 PRO B N 1
ATOM 2743 C CA . PRO B 1 123 ? 10.463 39.610 46.008 1.00 7.03 118 PRO B CA 1
ATOM 2744 C C . PRO B 1 123 ? 9.692 39.307 44.753 1.00 7.53 118 PRO B C 1
ATOM 2745 O O . PRO B 1 123 ? 8.627 39.896 44.521 1.00 7.57 118 PRO B O 1
ATOM 2749 N N . ALA B 1 124 ? 10.227 38.371 43.966 1.00 6.85 119 ALA B N 1
ATOM 2750 C CA . ALA B 1 124 ? 9.504 37.802 42.808 1.00 6.98 119 ALA B CA 1
ATOM 2751 C C . ALA B 1 124 ? 8.869 36.526 43.354 1.00 6.36 119 ALA B C 1
ATOM 2752 O O . ALA B 1 124 ? 9.545 35.555 43.683 1.00 6.36 119 ALA B O 1
ATOM 2754 N N . LEU B 1 125 ? 7.559 36.546 43.494 1.00 5.53 120 LEU B N 1
ATOM 2755 C CA . LEU B 1 125 ? 6.810 35.449 44.171 1.00 6.36 120 LEU B CA 1
ATOM 2756 C C . LEU B 1 125 ? 6.491 34.408 43.109 1.00 6.65 120 LEU B C 1
ATOM 2757 O O . LEU B 1 125 ? 5.374 34.353 42.540 1.00 6.98 120 LEU B O 1
ATOM 2762 N N . LEU B 1 126 ? 7.462 33.523 42.829 1.00 6.48 121 LEU B N 1
ATOM 2763 C CA . LEU B 1 126 ? 7.350 32.608 41.701 1.00 6.75 121 LEU B CA 1
ATOM 2764 C C . LEU B 1 126 ? 6.244 31.607 41.807 1.00 7.68 121 LEU B C 1
ATOM 2765 O O . LEU B 1 126 ? 5.815 31.065 40.793 1.00 8.28 121 LEU B O 1
ATOM 2770 N N . GLY B 1 127 ? 5.783 31.382 43.033 1.00 7.14 122 GLY B N 1
ATOM 2771 C CA . GLY B 1 127 ? 4.678 30.480 43.240 1.00 8.40 122 GLY B CA 1
ATOM 2772 C C . GLY B 1 127 ? 3.315 31.133 43.286 1.00 8.37 122 GLY B C 1
ATOM 2773 O O . GLY B 1 127 ? 2.319 30.483 43.653 1.00 11.01 122 GLY B O 1
ATOM 2774 N N . SER B 1 128 ? 3.240 32.436 42.956 1.00 7.27 123 SER B N 1
ATOM 2775 C CA . SER B 1 128 ? 1.942 33.080 42.928 1.00 7.85 123 SER B CA 1
ATOM 2776 C C . SER B 1 128 ? 1.149 32.802 41.648 1.00 7.77 123 SER B C 1
ATOM 2777 O O . SER B 1 128 ? 1.719 32.707 40.542 1.00 8.44 123 SER B O 1
ATOM 2780 N N . GLY B 1 129 ? -0.175 32.745 41.791 1.00 7.96 124 GLY B N 1
ATOM 2781 C CA . GLY B 1 129 ? -1.060 32.584 40.635 1.00 8.13 124 GLY B CA 1
ATOM 2782 C C . GLY B 1 129 ? -1.355 33.932 39.950 1.00 9.21 124 GLY B C 1
ATOM 2783 O O . GLY B 1 129 ? -2.145 33.935 38.991 1.00 10.86 124 GLY B O 1
ATOM 2784 N N . ASP B 1 130 ? -0.784 35.043 40.437 1.00 8.23 125 ASP B N 1
ATOM 2785 C CA . ASP B 1 130 ? -1.023 36.367 39.893 1.00 8.73 125 ASP B CA 1
ATOM 2786 C C . ASP B 1 130 ? 0.306 36.858 39.329 1.00 7.97 125 ASP B C 1
ATOM 2787 O O . ASP B 1 130 ? 1.262 37.058 40.074 1.00 7.92 125 ASP B O 1
ATOM 2792 N N . ASP B 1 131 ? 0.399 37.016 38.019 1.00 7.68 126 ASP B N 1
ATOM 2793 C CA . ASP B 1 131 ? 1.625 37.417 37.379 1.00 7.59 126 ASP B CA 1
ATOM 2794 C C . ASP B 1 131 ? 2.150 38.789 37.827 1.00 8.19 126 ASP B C 1
ATOM 2795 O O . ASP B 1 131 ? 3.356 39.082 37.700 1.00 7.22 126 ASP B O 1
ATOM 2800 N N . TYR B 1 132 ? 1.302 39.613 38.431 1.00 8.44 127 TYR B N 1
ATOM 2801 C CA . TYR B 1 132 ? 1.784 40.859 39.009 1.00 7.22 127 TYR B CA 1
ATOM 2802 C C . TYR B 1 132 ? 2.751 40.551 40.152 1.00 7.83 127 TYR B C 1
ATOM 2803 O O . TYR B 1 132 ? 3.798 41.201 40.298 1.00 7.09 127 TYR B O 1
ATOM 2812 N N . PHE B 1 133 ? 2.377 39.592 40.999 1.00 6.63 128 PHE B N 1
ATOM 2813 C CA . PHE B 1 133 ? 3.264 39.250 42.133 1.00 6.48 128 PHE B CA 1
ATOM 2814 C C . PHE B 1 133 ? 4.383 38.342 41.732 1.00 6.48 128 PHE B C 1
ATOM 2815 O O . PHE B 1 133 ? 5.449 38.397 42.361 1.00 6.73 128 PHE B O 1
ATOM 2823 N N . VAL B 1 134 ? 4.228 37.555 40.677 1.00 6.68 129 VAL B N 1
ATOM 2824 C CA . VAL B 1 134 ? 5.362 36.772 40.189 1.00 6.56 129 VAL B CA 1
ATOM 2825 C C . VAL B 1 134 ? 6.510 37.721 39.786 1.00 5.81 129 VAL B C 1
ATOM 2826 O O . VAL B 1 134 ? 7.671 37.538 40.141 1.00 6.53 129 VAL B O 1
ATOM 2830 N N . TRP B 1 135 ? 6.221 38.764 38.981 1.00 6.50 130 TRP B N 1
ATOM 2831 C CA . TRP B 1 135 ? 7.256 39.703 38.568 1.00 6.86 130 TRP B CA 1
ATOM 2832 C C . TRP B 1 135 ? 6.843 41.060 37.996 1.00 6.27 130 TRP B C 1
ATOM 2833 O O . TRP B 1 135 ? 7.675 41.931 37.922 1.00 8.86 130 TRP B O 1
ATOM 2844 N N . LYS B 1 136 ? 5.582 41.207 37.590 1.00 6.18 131 LYS B N 1
ATOM 2845 C CA . LYS B 1 136 ? 5.254 42.483 36.908 1.00 6.31 131 LYS B CA 1
ATOM 2846 C C . LYS B 1 136 ? 5.358 43.681 37.826 1.00 7.13 131 LYS B C 1
ATOM 2847 O O . LYS B 1 136 ? 5.556 44.801 37.392 1.00 7.87 131 LYS B O 1
ATOM 2853 N N . SER B 1 137 ? 5.246 43.437 39.136 1.00 6.99 132 SER B N 1
ATOM 2854 C CA . SER B 1 137 ? 5.519 44.470 40.122 1.00 6.80 132 SER B CA 1
ATOM 2855 C C . SER B 1 137 ? 6.918 45.098 39.917 1.00 7.54 132 SER B C 1
ATOM 2856 O O . SER B 1 137 ? 7.083 46.281 40.194 1.00 7.69 132 SER B O 1
ATOM 2859 N N . PHE B 1 138 ? 7.873 44.314 39.408 1.00 6.97 133 PHE B N 1
ATOM 2860 C CA . PHE B 1 138 ? 9.196 44.825 39.149 1.00 7.34 133 PHE B CA 1
ATOM 2861 C C . PHE B 1 138 ? 9.123 45.833 37.987 1.00 8.18 133 PHE B C 1
ATOM 2862 O O . PHE B 1 138 ? 9.838 46.850 38.008 1.00 8.58 133 PHE B O 1
ATOM 2870 N N . LEU B 1 139 ? 8.322 45.501 36.958 1.00 7.30 134 LEU B N 1
ATOM 2871 C CA . LEU B 1 139 ? 8.192 46.418 35.840 1.00 8.57 134 LEU B CA 1
ATOM 2872 C C . LEU B 1 139 ? 7.515 47.734 36.268 1.00 8.94 134 LEU B C 1
ATOM 2873 O O . LEU B 1 139 ? 7.980 48.817 35.862 1.00 9.60 134 LEU B O 1
ATOM 2878 N N . GLU B 1 140 ? 6.482 47.660 37.131 1.00 7.85 135 GLU B N 1
ATOM 2879 C CA . GLU B 1 140 ? 5.783 48.875 37.548 1.00 8.71 135 GLU B CA 1
ATOM 2880 C C . GLU B 1 140 ? 6.746 49.682 38.394 1.00 8.33 135 GLU B C 1
ATOM 2881 O O . GLU B 1 140 ? 6.789 50.921 38.247 1.00 9.24 135 GLU B O 1
ATOM 2887 N N . THR B 1 141 ? 7.532 49.033 39.268 1.00 6.87 136 THR B N 1
ATOM 2888 C CA . THR B 1 141 ? 8.461 49.778 40.127 1.00 8.09 136 THR B CA 1
ATOM 2889 C C . THR B 1 141 ? 9.523 50.480 39.330 1.00 10.19 136 THR B C 1
ATOM 2890 O O . THR B 1 141 ? 9.802 51.674 39.561 1.00 9.92 136 THR B O 1
ATOM 2894 N N . LEU B 1 142 ? 10.105 49.804 38.365 1.00 9.13 137 LEU B N 1
ATOM 2895 C CA . LEU B 1 142 ? 11.176 50.466 37.592 1.00 9.74 137 LEU B CA 1
ATOM 2896 C C . LEU B 1 142 ? 10.610 51.501 36.647 1.00 10.26 137 LEU B C 1
ATOM 2897 O O . LEU B 1 142 ? 11.277 52.541 36.446 1.00 10.46 137 LEU B O 1
ATOM 2902 N N . ALA B 1 143 ? 9.409 51.272 36.101 1.00 9.19 138 ALA B N 1
ATOM 2903 C CA . ALA B 1 143 ? 8.820 52.346 35.244 1.00 9.60 138 ALA B CA 1
ATOM 2904 C C . ALA B 1 143 ? 8.756 53.637 36.087 1.00 10.28 138 ALA B C 1
ATOM 2905 O O . ALA B 1 143 ? 9.131 54.700 35.594 1.00 11.76 138 ALA B O 1
ATOM 2907 N N . ALA B 1 144 ? 8.279 53.531 37.328 1.00 10.39 139 ALA B N 1
ATOM 2908 C CA . ALA B 1 144 ? 8.120 54.707 38.210 1.00 9.83 139 ALA B CA 1
ATOM 2909 C C . ALA B 1 144 ? 9.410 55.304 38.689 1.00 11.74 139 ALA B C 1
ATOM 2910 O O . ALA B 1 144 ? 9.420 56.489 39.070 1.00 14.97 139 ALA B O 1
ATOM 2912 N N . PHE B 1 145 ? 10.488 54.567 38.682 1.00 9.89 140 PHE B N 1
ATOM 2913 C CA . PHE B 1 145 ? 11.825 55.042 39.056 1.00 10.19 140 PHE B CA 1
ATOM 2914 C C . PHE B 1 145 ? 12.243 56.120 38.015 1.00 10.90 140 PHE B C 1
ATOM 2915 O O . PHE B 1 145 ? 12.000 55.953 36.799 1.00 11.73 140 PHE B O 1
ATOM 2923 N N . PRO B 1 146 ? 12.905 57.202 38.475 1.00 11.84 141 PRO B N 1
ATOM 2924 C CA . PRO B 1 146 ? 13.268 57.468 39.870 1.00 12.43 141 PRO B CA 1
ATOM 2925 C C . PRO B 1 146 ? 12.232 58.188 40.678 1.00 12.76 141 PRO B C 1
ATOM 2926 O O . PRO B 1 146 ? 12.358 58.290 41.885 1.00 12.93 141 PRO B O 1
ATOM 2930 N N . GLY B 1 147 ? 11.176 58.663 40.040 1.00 14.94 142 GLY B N 1
ATOM 2931 C CA . GLY B 1 147 ? 10.113 59.334 40.767 1.00 18.33 142 GLY B CA 1
ATOM 2932 C C . GLY B 1 147 ? 10.575 60.537 41.594 1.00 19.45 142 GLY B C 1
ATOM 2933 O O . GLY B 1 147 ? 11.354 61.346 41.103 1.00 18.90 142 GLY B O 1
ATOM 2934 N N . ARG B 1 148 ? 10.122 60.575 42.845 1.00 23.42 143 ARG B N 1
ATOM 2935 C CA . ARG B 1 148 ? 10.389 61.633 43.836 1.00 25.74 143 ARG B CA 1
ATOM 2936 C C . ARG B 1 148 ? 11.852 61.698 44.358 1.00 24.73 143 ARG B C 1
ATOM 2937 O O . ARG B 1 148 ? 12.348 62.767 44.787 1.00 26.77 143 ARG B O 1
ATOM 2945 N N . ILE B 1 149 ? 12.566 60.580 44.281 1.00 19.97 144 ILE B N 1
ATOM 2946 C CA . ILE B 1 149 ? 13.914 60.488 44.820 1.00 18.51 144 ILE B CA 1
ATOM 2947 C C . ILE B 1 149 ? 15.005 60.611 43.750 1.00 18.32 144 ILE B C 1
ATOM 2948 O O . ILE B 1 149 ? 14.964 59.899 42.763 1.00 17.23 144 ILE B O 1
ATOM 2953 N N . PRO B 1 150 ? 16.023 61.468 43.942 1.00 19.23 145 PRO B N 1
ATOM 2954 C CA . PRO B 1 150 ? 17.072 61.566 42.912 1.00 19.02 145 PRO B CA 1
ATOM 2955 C C . PRO B 1 150 ? 17.699 60.190 42.705 1.00 18.92 145 PRO B C 1
ATOM 2956 O O . PRO B 1 150 ? 17.915 59.445 43.707 1.00 16.53 145 PRO B O 1
ATOM 2960 N N . ARG B 1 151 ? 18.042 59.827 41.464 1.00 19.72 146 ARG B N 1
ATOM 2961 C CA . ARG B 1 151 ? 18.586 58.530 41.205 1.00 20.44 146 ARG B CA 1
ATOM 2962 C C . ARG B 1 151 ? 19.788 58.255 42.039 1.00 21.06 146 ARG B C 1
ATOM 2963 O O . ARG B 1 151 ? 19.963 57.144 42.501 1.00 20.60 146 ARG B O 1
ATOM 2971 N N . GLU B 1 152 ? 20.587 59.283 42.301 1.00 20.36 147 GLU B N 1
ATOM 2972 C CA . GLU B 1 152 ? 21.799 59.118 43.077 1.00 21.50 147 GLU B CA 1
ATOM 2973 C C . GLU B 1 152 ? 21.509 58.769 44.554 1.00 19.09 147 GLU B C 1
ATOM 2974 O O . GLU B 1 152 ? 22.398 58.316 45.264 1.00 22.28 147 GLU B O 1
ATOM 2980 N N . GLU B 1 153 ? 20.289 58.979 45.015 1.00 17.91 148 GLU B N 1
ATOM 2981 C CA . GLU B 1 153 ? 19.950 58.716 46.413 1.00 18.09 148 GLU B CA 1
ATOM 2982 C C . GLU B 1 153 ? 19.026 57.479 46.585 1.00 16.37 148 GLU B C 1
ATOM 2983 O O . GLU B 1 153 ? 18.525 57.205 47.665 1.00 16.68 148 GLU B O 1
ATOM 2989 N N . TRP B 1 154 ? 18.761 56.775 45.498 1.00 13.93 149 TRP B N 1
ATOM 2990 C CA . TRP B 1 154 ? 17.889 55.601 45.584 1.00 13.44 149 TRP B CA 1
ATOM 2991 C C . TRP B 1 154 ? 18.578 54.444 46.243 1.00 11.85 149 TRP B C 1
ATOM 2992 O O . TRP B 1 154 ? 19.811 54.289 46.223 1.00 13.06 149 TRP B O 1
ATOM 3003 N N . PRO B 1 155 ? 17.784 53.601 46.924 1.00 10.19 150 PRO B N 1
ATOM 3004 C CA . PRO B 1 155 ? 18.380 52.400 47.504 1.00 11.37 150 PRO B CA 1
ATOM 3005 C C . PRO B 1 155 ? 18.753 51.448 46.361 1.00 9.47 150 PRO B C 1
ATOM 3006 O O . PRO B 1 155 ? 18.243 51.573 45.190 1.00 11.57 150 PRO B O 1
ATOM 3010 N N . GLU B 1 156 ? 19.616 50.507 46.686 1.00 10.49 151 GLU B N 1
ATOM 3011 C CA . GLU B 1 156 ? 19.976 49.444 45.723 1.00 9.12 151 GLU B CA 1
ATOM 3012 C C . GLU B 1 156 ? 18.800 48.431 45.751 1.00 9.90 151 GLU B C 1
ATOM 3013 O O . GLU B 1 156 ? 18.002 48.446 46.690 1.00 10.61 151 GLU B O 1
ATOM 3019 N N . LEU B 1 157 ? 18.670 47.615 44.719 1.00 9.63 152 LEU B N 1
ATOM 3020 C CA . LEU B 1 157 ? 17.590 46.616 44.629 1.00 9.37 152 LEU B CA 1
ATOM 3021 C C . LEU B 1 157 ? 18.199 45.207 44.666 1.00 8.69 152 LEU B C 1
ATOM 3022 O O . LEU B 1 157 ? 19.083 44.870 43.900 1.00 10.32 152 LEU B O 1
ATOM 3027 N N . LEU B 1 158 ? 17.705 44.409 45.619 1.00 7.55 153 LEU B N 1
ATOM 3028 C CA . LEU B 1 158 ? 18.188 43.029 45.776 1.00 8.63 153 LEU B CA 1
ATOM 3029 C C . LEU B 1 158 ? 17.112 42.162 45.141 1.00 7.43 153 LEU B C 1
ATOM 3030 O O . LEU B 1 158 ? 16.029 41.948 45.703 1.00 7.49 153 LEU B O 1
ATOM 3035 N N . LEU B 1 159 ? 17.412 41.681 43.958 1.00 6.77 154 LEU B N 1
ATOM 3036 C CA . LEU B 1 159 ? 16.429 40.887 43.145 1.00 5.78 154 LEU B CA 1
ATOM 3037 C C . LEU B 1 159 ? 16.333 39.487 43.784 1.00 6.26 154 LEU B C 1
ATOM 3038 O O . LEU B 1 159 ? 17.314 38.744 43.802 1.00 6.95 154 LEU B O 1
ATOM 3043 N N . THR B 1 160 ? 15.147 39.160 44.302 1.00 5.86 155 THR B N 1
ATOM 3044 C CA . THR B 1 160 ? 15.019 37.953 45.127 1.00 6.69 155 THR B CA 1
ATOM 3045 C C . THR B 1 160 ? 13.882 37.045 44.678 1.00 6.84 155 THR B C 1
ATOM 3046 O O . THR B 1 160 ? 12.784 37.515 44.386 1.00 8.55 155 THR B O 1
ATOM 3050 N N . VAL B 1 161 ? 14.158 35.731 44.633 1.00 6.85 156 VAL B N 1
ATOM 3051 C CA . VAL B 1 161 ? 13.064 34.738 44.432 1.00 7.09 156 VAL B CA 1
ATOM 3052 C C . VAL B 1 161 ? 12.445 34.516 45.824 1.00 6.57 156 VAL B C 1
ATOM 3053 O O . VAL B 1 161 ? 13.190 34.136 46.755 1.00 7.21 156 VAL B O 1
ATOM 3057 N N . ALA B 1 162 ? 11.152 34.746 45.990 1.00 7.00 157 ALA B N 1
ATOM 3058 C CA . ALA B 1 162 ? 10.493 34.636 47.289 1.00 6.35 157 ALA B CA 1
ATOM 3059 C C . ALA B 1 162 ? 9.476 33.502 47.214 1.00 7.62 157 ALA B C 1
ATOM 3060 O O . ALA B 1 162 ? 8.613 33.497 46.360 1.00 7.00 157 ALA B O 1
ATOM 3062 N N . LEU B 1 163 ? 9.592 32.554 48.127 1.00 6.54 158 LEU B N 1
ATOM 3063 C CA . LEU B 1 163 ? 8.761 31.332 48.157 1.00 7.25 158 LEU B CA 1
ATOM 3064 C C . LEU B 1 163 ? 8.157 31.132 49.522 1.00 7.09 158 LEU B C 1
ATOM 3065 O O . LEU B 1 163 ? 8.783 31.444 50.545 1.00 7.80 158 LEU B O 1
ATOM 3070 N N . THR B 1 164 ? 6.929 30.614 49.537 1.00 6.89 159 THR B N 1
ATOM 3071 C CA . THR B 1 164 ? 6.216 30.442 50.764 1.00 7.72 159 THR B CA 1
ATOM 3072 C C . THR B 1 164 ? 5.929 28.969 51.019 1.00 7.80 159 THR B C 1
ATOM 3073 O O . THR B 1 164 ? 5.648 28.192 50.101 1.00 9.43 159 THR B O 1
ATOM 3077 N N . PHE B 1 165 ? 6.004 28.615 52.309 1.00 7.34 160 PHE B N 1
ATOM 3078 C CA . PHE B 1 165 ? 5.860 27.246 52.783 1.00 7.74 160 PHE B CA 1
ATOM 3079 C C . PHE B 1 165 ? 4.813 27.113 53.869 1.00 8.60 160 PHE B C 1
ATOM 3080 O O . PHE B 1 165 ? 4.667 27.986 54.743 1.00 9.86 160 PHE B O 1
ATOM 3088 N N . GLY B 1 166 ? 4.011 26.050 53.720 1.00 10.47 161 GLY B N 1
ATOM 3089 C CA . GLY B 1 166 ? 2.969 25.786 54.695 1.00 11.28 161 GLY B CA 1
ATOM 3090 C C . GLY B 1 166 ? 1.686 26.520 54.369 1.00 11.95 161 GLY B C 1
ATOM 3091 O O . GLY B 1 166 ? 1.661 27.438 53.589 1.00 11.91 161 GLY B O 1
ATOM 3092 N N . GLU B 1 167 ? 0.585 26.088 54.994 1.00 12.92 162 GLU B N 1
ATOM 3093 C CA . GLU B 1 167 ? -0.696 26.737 54.782 1.00 14.04 162 GLU B CA 1
ATOM 3094 C C . GLU B 1 167 ? -0.550 28.218 55.187 1.00 12.73 162 GLU B C 1
ATOM 3095 O O . GLU B 1 167 ? -0.058 28.538 56.273 1.00 12.58 162 GLU B O 1
ATOM 3101 N N . ASP B 1 168 ? -1.056 29.102 54.331 1.00 11.50 163 ASP B N 1
ATOM 3102 C CA . ASP B 1 168 ? -0.905 30.549 54.575 1.00 10.72 163 ASP B CA 1
ATOM 3103 C C . ASP B 1 168 ? -1.939 31.287 53.756 1.00 10.76 163 ASP B C 1
ATOM 3104 O O . ASP B 1 168 ? -1.658 31.860 52.720 1.00 11.56 163 ASP B O 1
ATOM 3109 N N . PRO B 1 169 ? -3.177 31.285 54.227 1.00 11.50 164 PRO B N 1
ATOM 3110 C CA . PRO B 1 169 ? -4.203 31.982 53.484 1.00 11.91 164 PRO B CA 1
ATOM 3111 C C . PRO B 1 169 ? -4.075 33.471 53.500 1.00 11.66 164 PRO B C 1
ATOM 3112 O O . PRO B 1 169 ? -4.580 34.136 52.588 1.00 13.39 164 PRO B O 1
ATOM 3116 N N . ARG B 1 170 ? -3.382 34.020 54.492 1.00 11.82 165 ARG B N 1
ATOM 3117 C CA . ARG B 1 170 ? -3.195 35.444 54.527 1.00 13.68 165 ARG B CA 1
ATOM 3118 C C . ARG B 1 170 ? -2.342 35.881 53.305 1.00 13.24 165 ARG B C 1
ATOM 3119 O O . ARG B 1 170 ? -2.731 36.789 52.564 1.00 14.93 165 ARG B O 1
ATOM 3127 N N . THR B 1 171 ? -1.171 35.287 53.102 1.00 11.53 166 THR B N 1
ATOM 3128 C CA . THR B 1 171 ? -0.370 35.711 51.957 1.00 10.73 166 THR B CA 1
ATOM 3129 C C . THR B 1 171 ? -1.085 35.234 50.678 1.00 10.87 166 THR B C 1
ATOM 3130 O O . THR B 1 171 ? -0.961 35.884 49.629 1.00 10.71 166 THR B O 1
ATOM 3134 N N . GLY B 1 172 ? -1.767 34.099 50.719 1.00 10.30 167 GLY B N 1
ATOM 3135 C CA . GLY B 1 172 ? -2.481 33.650 49.541 1.00 10.05 167 GLY B CA 1
ATOM 3136 C C . GLY B 1 172 ? -3.518 34.653 49.095 1.00 11.71 167 GLY B C 1
ATOM 3137 O O . GLY B 1 172 ? -3.623 34.997 47.913 1.00 11.47 167 GLY B O 1
ATOM 3138 N N . ASP B 1 173 ? -4.283 35.179 50.045 1.00 11.94 168 ASP B N 1
ATOM 3139 C CA . ASP B 1 173 ? -5.365 36.132 49.717 1.00 12.88 168 ASP B CA 1
ATOM 3140 C C . ASP B 1 173 ? -4.785 37.452 49.202 1.00 12.26 168 ASP B C 1
ATOM 3141 O O . ASP B 1 173 ? -5.344 38.087 48.310 1.00 13.80 168 ASP B O 1
ATOM 3146 N N . LEU B 1 174 ? -3.647 37.842 49.765 1.00 11.75 169 LEU B N 1
ATOM 3147 C CA . LEU B 1 174 ? -3.077 39.129 49.396 1.00 12.97 169 LEU B CA 1
ATOM 3148 C C . LEU B 1 174 ? -2.252 39.138 48.133 1.00 12.00 169 LEU B C 1
ATOM 3149 O O . LEU B 1 174 ? -2.342 40.047 47.310 1.00 12.67 169 LEU B O 1
ATOM 3154 N N . LEU B 1 175 ? -1.458 38.078 47.963 1.00 9.88 170 LEU B N 1
ATOM 3155 C CA . LEU B 1 175 ? -0.427 38.033 46.903 1.00 9.33 170 LEU B CA 1
ATOM 3156 C C . LEU B 1 175 ? -0.588 36.886 45.944 1.00 9.20 170 LEU B C 1
ATOM 3157 O O . LEU B 1 175 ? 0.197 36.751 45.020 1.00 9.38 170 LEU B O 1
ATOM 3162 N N . GLY B 1 176 ? -1.581 36.057 46.189 1.00 8.36 171 GLY B N 1
ATOM 3163 C CA . GLY B 1 176 ? -1.839 34.918 45.298 1.00 8.30 171 GLY B CA 1
ATOM 3164 C C . GLY B 1 176 ? -0.931 33.719 45.464 1.00 8.32 171 GLY B C 1
ATOM 3165 O O . GLY B 1 176 ? -0.962 32.853 44.616 1.00 8.63 171 GLY B O 1
ATOM 3166 N N . THR B 1 177 ? -0.114 33.677 46.502 1.00 8.30 172 THR B N 1
ATOM 3167 C CA . THR B 1 177 ? 0.814 32.560 46.670 1.00 9.60 172 THR B CA 1
ATOM 3168 C C . THR B 1 177 ? 0.100 31.265 46.977 1.00 8.96 172 THR B C 1
ATOM 3169 O O . THR B 1 177 ? -0.966 31.249 47.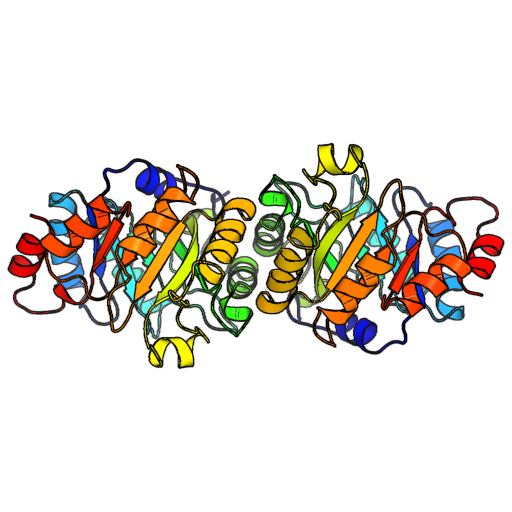574 1.00 10.79 172 THR B O 1
ATOM 3173 N N . VAL B 1 178 ? 0.710 30.177 46.517 1.00 10.33 173 VAL B N 1
ATOM 3174 C CA . VAL B 1 178 ? 0.272 28.822 46.821 1.00 11.18 173 VAL B CA 1
ATOM 3175 C C . VAL B 1 178 ? 1.494 28.228 47.558 1.00 11.04 173 VAL B C 1
ATOM 3176 O O . VAL B 1 178 ? 2.606 28.447 47.113 1.00 11.11 173 VAL B O 1
ATOM 3180 N N . PRO B 1 179 ? 1.298 27.455 48.649 1.00 9.95 174 PRO B N 1
ATOM 3181 C CA . PRO B 1 179 ? 2.474 26.889 49.338 1.00 9.13 174 PRO B CA 1
ATOM 3182 C C . PRO B 1 179 ? 3.258 26.001 48.368 1.00 9.00 174 PRO B C 1
ATOM 3183 O O . PRO B 1 179 ? 2.658 25.269 47.511 1.00 10.42 174 PRO B O 1
ATOM 3187 N N . VAL B 1 180 ? 4.566 26.015 48.477 1.00 7.86 175 VAL B N 1
ATOM 3188 C CA . VAL B 1 180 ? 5.399 25.193 47.649 1.00 8.59 175 VAL B CA 1
ATOM 3189 C C . VAL B 1 180 ? 5.166 23.731 48.020 1.00 8.35 175 VAL B C 1
ATOM 3190 O O . VAL B 1 180 ? 5.123 23.352 49.211 1.00 10.35 175 VAL B O 1
ATOM 3194 N N . SER B 1 181 ? 4.957 22.895 47.003 1.00 9.22 176 SER B N 1
ATOM 3195 C CA . SER B 1 181 ? 4.773 21.458 47.319 1.00 10.18 176 SER B CA 1
ATOM 3196 C C . SER B 1 181 ? 6.086 20.759 47.513 1.00 9.64 176 SER B C 1
ATOM 3197 O O . SER B 1 181 ? 6.907 20.798 46.643 1.00 13.92 176 SER B O 1
ATOM 3200 N N . THR B 1 182 ? 6.269 20.071 48.649 1.00 9.68 177 THR B N 1
ATOM 3201 C CA . THR B 1 182 ? 7.463 19.331 48.906 1.00 10.31 177 THR B CA 1
ATOM 3202 C C . THR B 1 182 ? 7.239 17.808 48.787 1.00 9.60 177 THR B C 1
ATOM 3203 O O . THR B 1 182 ? 8.043 17.045 49.318 1.00 10.88 177 THR B O 1
ATOM 3207 N N . ALA B 1 183 ? 6.175 17.415 48.135 1.00 9.26 178 ALA B N 1
ATOM 3208 C CA . ALA B 1 183 ? 5.895 15.961 47.886 1.00 10.93 178 ALA B CA 1
ATOM 3209 C C . ALA B 1 183 ? 6.877 15.402 46.864 1.00 10.71 178 ALA B C 1
ATOM 3210 O O . ALA B 1 183 ? 7.000 14.186 46.728 1.00 11.89 178 ALA B O 1
ATOM 3212 N N . SER B 1 184 ? 7.550 16.258 46.116 1.00 10.15 179 SER B N 1
ATOM 3213 C CA . SER B 1 184 ? 8.612 15.895 45.200 1.00 10.58 179 SER B CA 1
ATOM 3214 C C . SER B 1 184 ? 9.464 17.172 45.092 1.00 11.38 179 SER B C 1
ATOM 3215 O O . SER B 1 184 ? 9.107 18.203 45.700 1.00 12.20 179 SER B O 1
ATOM 3218 N N . THR B 1 185 ? 10.595 17.092 44.413 1.00 10.43 180 THR B N 1
ATOM 3219 C CA . THR B 1 185 ? 11.373 18.325 44.240 1.00 10.58 180 THR B CA 1
ATOM 3220 C C . THR B 1 185 ? 11.096 19.008 42.915 1.00 9.55 180 THR B C 1
ATOM 3221 O O . THR B 1 185 ? 11.798 19.945 42.537 1.00 10.38 180 THR B O 1
ATOM 3225 N N . GLU B 1 186 ? 10.064 18.557 42.198 1.00 9.95 181 GLU B N 1
ATOM 3226 C CA . GLU B 1 186 ? 9.782 19.131 40.868 1.00 11.01 181 GLU B CA 1
ATOM 3227 C C . GLU B 1 186 ? 9.554 20.657 40.864 1.00 9.84 181 GLU B C 1
ATOM 3228 O O . GLU B 1 186 ? 10.115 21.360 40.013 1.00 9.22 181 GLU B O 1
ATOM 3234 N N . GLU B 1 187 ? 8.729 21.144 41.787 1.00 9.70 182 GLU B N 1
ATOM 3235 C CA . GLU B 1 187 ? 8.442 22.583 41.788 1.00 8.05 182 GLU B CA 1
ATOM 3236 C C . GLU B 1 187 ? 9.672 23.350 42.188 1.00 9.04 182 GLU B C 1
ATOM 3237 O O . GLU B 1 187 ? 10.024 24.326 41.478 1.00 8.40 182 GLU B O 1
ATOM 3243 N N . ILE B 1 188 ? 10.353 22.940 43.248 1.00 9.46 183 ILE B N 1
ATOM 3244 C CA . ILE B 1 188 ? 11.552 23.694 43.633 1.00 10.40 183 ILE B CA 1
ATOM 3245 C C . ILE B 1 188 ? 12.651 23.630 42.596 1.00 9.62 183 ILE B C 1
ATOM 3246 O O . ILE B 1 188 ? 13.382 24.607 42.430 1.00 10.40 183 ILE B O 1
ATOM 3251 N N . ASP B 1 189 ? 12.759 22.504 41.880 1.00 8.53 184 ASP B N 1
ATOM 3252 C CA . ASP B 1 189 ? 13.765 22.429 40.821 1.00 7.34 184 ASP B CA 1
ATOM 3253 C C . ASP B 1 189 ? 13.485 23.439 39.720 1.00 8.37 184 ASP B C 1
ATOM 3254 O O . ASP B 1 189 ? 14.420 23.984 39.128 1.00 9.29 184 ASP B O 1
ATOM 3259 N N . ARG B 1 190 ? 12.204 23.655 39.405 1.00 8.44 185 ARG B N 1
ATOM 3260 C CA . ARG B 1 190 ? 11.914 24.703 38.403 1.00 8.66 185 ARG B CA 1
ATOM 3261 C C . ARG B 1 190 ? 12.307 26.069 38.977 1.00 8.17 185 ARG B C 1
ATOM 3262 O O . ARG B 1 190 ? 12.849 26.895 38.208 1.00 8.83 185 ARG B O 1
ATOM 3270 N N . TYR B 1 191 ? 12.019 26.317 40.268 1.00 9.18 186 TYR B N 1
ATOM 3271 C CA . TYR B 1 191 ? 12.433 27.637 40.792 1.00 8.82 186 TYR B CA 1
ATOM 3272 C C . TYR B 1 191 ? 13.949 27.779 40.788 1.00 10.26 186 TYR B C 1
ATOM 3273 O O . TYR B 1 191 ? 14.445 28.889 40.603 1.00 10.04 186 TYR B O 1
ATOM 3282 N N . LEU B 1 192 ? 14.719 26.689 40.995 1.00 9.36 187 LEU B N 1
ATOM 3283 C CA . LEU B 1 192 ? 16.141 26.797 41.004 1.00 8.79 187 LEU B CA 1
ATOM 3284 C C . LEU B 1 192 ? 16.659 27.183 39.619 1.00 9.33 187 LEU B C 1
ATOM 3285 O O . LEU B 1 192 ? 17.590 27.975 39.459 1.00 9.39 187 LEU B O 1
ATOM 3290 N N . HIS B 1 193 ? 16.068 26.577 38.566 1.00 8.64 188 HIS B N 1
ATOM 3291 C CA . HIS B 1 193 ? 16.473 26.912 37.226 1.00 8.85 188 HIS B CA 1
ATOM 3292 C C . HIS B 1 193 ? 16.225 28.388 36.978 1.00 9.18 188 HIS B C 1
ATOM 3293 O O . HIS B 1 193 ? 17.048 29.082 36.341 1.00 10.10 188 HIS B O 1
ATOM 3300 N N . VAL B 1 194 ? 15.069 28.885 37.392 1.00 7.84 189 VAL B N 1
ATOM 3301 C CA . VAL B 1 194 ? 14.823 30.324 37.211 1.00 8.76 189 VAL B CA 1
ATOM 3302 C C . VAL B 1 194 ? 15.791 31.180 38.015 1.00 8.91 189 VAL B C 1
ATOM 3303 O O . VAL B 1 194 ? 16.396 32.159 37.486 1.00 8.20 189 VAL B O 1
ATOM 3307 N N . ALA B 1 195 ? 16.005 30.813 39.280 1.00 8.10 190 ALA B N 1
ATOM 3308 C CA . ALA B 1 195 ? 16.880 31.630 40.119 1.00 8.10 190 ALA B CA 1
ATOM 3309 C C . ALA B 1 195 ? 18.276 31.742 39.467 1.00 8.62 190 ALA B C 1
ATOM 3310 O O . ALA B 1 195 ? 18.877 32.820 39.461 1.00 8.36 190 ALA B O 1
ATOM 3312 N N . ARG B 1 196 ? 18.764 30.640 38.896 1.00 8.62 191 ARG B N 1
ATOM 3313 C CA . ARG B 1 196 ? 20.082 30.641 38.265 1.00 8.67 191 ARG B CA 1
ATOM 3314 C C . ARG B 1 196 ? 20.111 31.357 36.917 1.00 9.35 191 ARG B C 1
ATOM 3315 O O . ARG B 1 196 ? 20.887 32.274 36.706 1.00 9.89 191 ARG B O 1
ATOM 3323 N N . ALA B 1 197 ? 19.194 30.985 36.027 1.00 8.60 192 ALA B N 1
ATOM 3324 C CA . ALA B 1 197 ? 19.258 31.537 34.681 1.00 8.83 192 ALA B CA 1
ATOM 3325 C C . ALA B 1 197 ? 18.903 33.019 34.659 1.00 8.62 192 ALA B C 1
ATOM 3326 O O . ALA B 1 197 ? 19.440 33.779 33.836 1.00 8.90 192 ALA B O 1
ATOM 3328 N N . PHE B 1 198 ? 17.987 33.427 35.536 1.00 7.98 193 PHE B N 1
ATOM 3329 C CA . PHE B 1 198 ? 17.619 34.846 35.590 1.00 7.73 193 PHE B CA 1
ATOM 3330 C C . PHE B 1 198 ? 18.604 35.656 36.442 1.00 7.15 193 PHE B C 1
ATOM 3331 O O . PHE B 1 198 ? 18.489 36.882 36.516 1.00 7.99 193 PHE B O 1
ATOM 3339 N N . GLY B 1 199 ? 19.593 34.989 37.044 1.00 7.84 194 GLY B N 1
ATOM 3340 C CA . GLY B 1 199 ? 20.574 35.765 37.796 1.00 8.34 194 GLY B CA 1
ATOM 3341 C C . GLY B 1 199 ? 20.028 36.482 38.992 1.00 8.30 194 GLY B C 1
ATOM 3342 O O . GLY B 1 199 ? 20.437 37.622 39.305 1.00 7.43 194 GLY B O 1
ATOM 3343 N N . PHE B 1 200 ? 19.078 35.859 39.701 1.00 7.89 195 PHE B N 1
ATOM 3344 C CA . PHE B 1 200 ? 18.595 36.484 40.934 1.00 7.28 195 PHE B CA 1
ATOM 3345 C C . PHE B 1 200 ? 19.741 36.590 41.936 1.00 7.55 195 PHE B C 1
ATOM 3346 O O . PHE B 1 200 ? 20.656 35.764 41.966 1.00 8.34 195 PHE B O 1
ATOM 3354 N N . HIS B 1 201 ? 19.646 37.626 42.768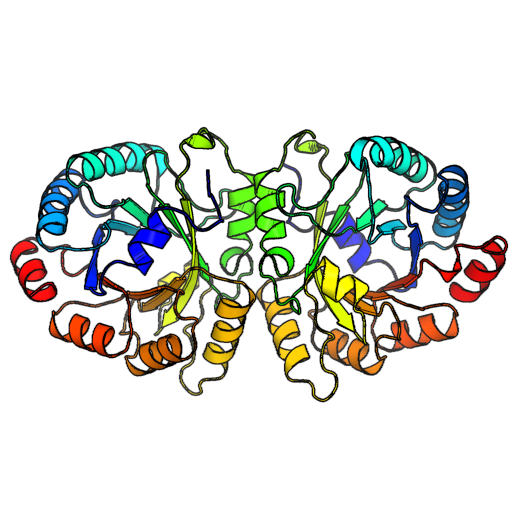 1.00 6.89 196 HIS B N 1
ATOM 3355 C CA . HIS B 1 201 ? 20.679 37.868 43.765 1.00 7.15 196 HIS B CA 1
ATOM 3356 C C . HIS B 1 201 ? 20.514 37.043 44.977 1.00 6.67 196 HIS B C 1
ATOM 3357 O O . HIS B 1 201 ? 21.514 36.608 45.599 1.00 8.35 196 HIS B O 1
ATOM 3364 N N . MET B 1 202 ? 19.264 36.783 45.355 1.00 6.45 197 MET B N 1
ATOM 3365 C CA . MET B 1 202 ? 18.937 36.113 46.599 1.00 7.18 197 MET B CA 1
ATOM 3366 C C . MET B 1 202 ? 17.699 35.258 46.459 1.00 7.25 197 MET B C 1
ATOM 3367 O O . MET B 1 202 ? 16.896 35.406 45.482 1.00 6.87 197 MET B O 1
ATOM 3372 N N . VAL B 1 203 ? 17.518 34.342 47.413 1.00 7.14 198 VAL B N 1
ATOM 3373 C CA . VAL B 1 203 ? 16.332 33.502 47.535 1.00 6.50 198 VAL B CA 1
ATOM 3374 C C . VAL B 1 203 ? 15.873 33.668 48.950 1.00 7.35 198 VAL B C 1
ATOM 3375 O O . VAL B 1 203 ? 16.705 33.610 49.863 1.00 7.59 198 VAL B O 1
ATOM 3379 N N . TYR B 1 204 ? 14.584 33.880 49.133 1.00 6.09 199 TYR B N 1
ATOM 3380 C CA . TYR B 1 204 ? 14.028 34.063 50.475 1.00 6.86 199 TYR B CA 1
ATOM 3381 C C . TYR B 1 204 ? 12.948 32.997 50.630 1.00 7.60 199 TYR B C 1
ATOM 3382 O O . TYR B 1 204 ? 11.922 33.005 49.923 1.00 7.60 199 TYR B O 1
ATOM 3391 N N . LEU B 1 205 ? 13.160 32.088 51.573 1.00 6.54 200 LEU B N 1
ATOM 3392 C CA . LEU B 1 205 ? 12.243 30.990 51.922 1.00 6.55 200 LEU B CA 1
ATOM 3393 C C . LEU B 1 205 ? 11.510 31.353 53.211 1.00 5.72 200 LEU B C 1
ATOM 3394 O O . LEU B 1 205 ? 12.196 31.524 54.241 1.00 7.61 200 LEU B O 1
ATOM 3399 N N . TYR B 1 206 ? 10.189 31.485 53.113 1.00 6.13 201 TYR B N 1
ATOM 3400 C CA . TYR B 1 206 ? 9.400 31.977 54.239 1.00 7.32 201 TYR B CA 1
ATOM 3401 C C . TYR B 1 206 ? 8.261 31.092 54.600 1.00 7.73 201 TYR B C 1
ATOM 3402 O O . TYR B 1 206 ? 7.651 30.490 53.692 1.00 7.40 201 TYR B O 1
ATOM 3411 N N . SER B 1 207 ? 8.019 30.906 55.900 1.00 7.32 202 SER B N 1
ATOM 3412 C CA . SER B 1 207 ? 6.780 30.224 56.311 1.00 7.96 202 SER B CA 1
ATOM 3413 C C . SER B 1 207 ? 6.051 31.095 57.351 1.00 8.97 202 SER B C 1
ATOM 3414 O O . SER B 1 207 ? 6.601 31.384 58.442 1.00 9.74 202 SER B O 1
ATOM 3417 N N . ARG B 1 208 ? 4.847 31.537 57.001 1.00 8.25 203 ARG B N 1
ATOM 3418 C CA . ARG B 1 208 ? 4.113 32.359 57.981 1.00 7.76 203 ARG B CA 1
ATOM 3419 C C . ARG B 1 208 ? 3.704 31.565 59.209 1.00 9.25 203 ARG B C 1
ATOM 3420 O O . ARG B 1 208 ? 3.843 32.059 60.332 1.00 10.53 203 ARG B O 1
ATOM 3428 N N . ASN B 1 209 ? 3.158 30.361 58.978 1.00 9.78 204 ASN B N 1
ATOM 3429 C CA . ASN B 1 209 ? 2.537 29.611 60.087 1.00 9.79 204 ASN B CA 1
ATOM 3430 C C . ASN B 1 209 ? 3.281 28.367 60.461 1.00 11.18 204 ASN B C 1
ATOM 3431 O O . ASN B 1 209 ? 2.848 27.694 61.447 1.00 13.49 204 ASN B O 1
ATOM 3436 N N . GLU B 1 210 ? 4.297 27.963 59.701 1.00 10.06 205 GLU B N 1
ATOM 3437 C CA . GLU B 1 210 ? 4.979 26.713 60.016 1.00 10.30 205 GLU B CA 1
ATOM 3438 C C . GLU B 1 210 ? 6.480 26.992 59.960 1.00 10.05 205 GLU B C 1
ATOM 3439 O O . GLU B 1 210 ? 6.929 28.123 60.181 1.00 10.19 205 GLU B O 1
ATOM 3445 N N . HIS B 1 211 ? 7.258 25.966 59.626 1.00 10.09 206 HIS B N 1
ATOM 3446 C CA . HIS B 1 211 ? 8.695 26.141 59.532 1.00 9.83 206 HIS B CA 1
ATOM 3447 C C . HIS B 1 211 ? 9.175 25.705 58.177 1.00 10.81 206 HIS B C 1
ATOM 3448 O O . HIS B 1 211 ? 8.737 24.671 57.672 1.00 12.35 206 HIS B O 1
ATOM 3455 N N . VAL B 1 212 ? 9.992 26.512 57.510 1.00 9.14 207 VAL B N 1
ATOM 3456 C CA . VAL B 1 212 ? 10.581 26.028 56.276 1.00 9.14 207 VAL B CA 1
ATOM 3457 C C . VAL B 1 212 ? 11.371 24.720 56.618 1.00 9.06 207 VAL B C 1
ATOM 3458 O O . VAL B 1 212 ? 12.160 24.683 57.522 1.00 9.43 207 VAL B O 1
ATOM 3462 N N . PRO B 1 213 ? 11.248 23.668 55.805 1.00 8.81 208 PRO B N 1
ATOM 3463 C CA . PRO B 1 213 ? 11.975 22.458 56.183 1.00 9.72 208 PRO B CA 1
ATOM 3464 C C . PRO B 1 213 ? 13.469 22.591 55.995 1.00 9.73 208 PRO B C 1
ATOM 3465 O O . PRO B 1 213 ? 13.907 23.095 54.932 1.00 9.45 208 PRO B O 1
ATOM 3469 N N . PRO B 1 214 ? 14.293 22.167 56.974 1.00 10.18 209 PRO B N 1
ATOM 3470 C CA . PRO B 1 214 ? 15.740 22.262 56.796 1.00 10.74 209 PRO B CA 1
ATOM 3471 C C . PRO B 1 214 ? 16.230 21.588 55.516 1.00 10.65 209 PRO B C 1
ATOM 3472 O O . PRO B 1 214 ? 17.162 22.054 54.864 1.00 9.96 209 PRO B O 1
ATOM 3476 N N . GLU B 1 215 ? 15.621 20.440 55.180 1.00 10.61 210 GLU B N 1
ATOM 3477 C CA . GLU B 1 215 ? 16.039 19.754 53.964 1.00 10.57 210 GLU B CA 1
ATOM 3478 C C . GLU B 1 215 ? 15.745 20.565 52.666 1.00 9.49 210 GLU B C 1
ATOM 3479 O O . GLU B 1 215 ? 16.427 20.367 51.665 1.00 10.06 210 GLU B O 1
ATOM 3485 N N . VAL B 1 216 ? 14.739 21.463 52.702 1.00 9.03 211 VAL B N 1
ATOM 3486 C CA . VAL B 1 216 ? 14.473 22.335 51.565 1.00 9.94 211 VAL B CA 1
ATOM 3487 C C . VAL B 1 216 ? 15.606 23.384 51.517 1.00 9.50 211 VAL B C 1
ATOM 3488 O O . VAL B 1 216 ? 16.079 23.710 50.457 1.00 8.10 211 VAL B O 1
ATOM 3492 N N . VAL B 1 217 ? 15.993 23.912 52.682 1.00 8.38 212 VAL B N 1
ATOM 3493 C CA . VAL B 1 217 ? 17.110 24.862 52.748 1.00 8.37 212 VAL B CA 1
ATOM 3494 C C . VAL B 1 217 ? 18.356 24.181 52.111 1.00 7.75 212 VAL B C 1
ATOM 3495 O O . VAL B 1 217 ? 19.043 24.780 51.302 1.00 9.15 212 VAL B O 1
ATOM 3499 N N . ARG B 1 218 ? 18.591 22.900 52.465 1.00 8.22 213 ARG B N 1
ATOM 3500 C CA . ARG B 1 218 ? 19.772 22.258 51.874 1.00 8.42 213 ARG B CA 1
ATOM 3501 C C . ARG B 1 218 ? 19.655 22.071 50.390 1.00 7.72 213 ARG B C 1
ATOM 3502 O O . ARG B 1 218 ? 20.635 22.278 49.686 1.00 9.92 213 ARG B O 1
ATOM 3510 N N . HIS B 1 219 ? 18.425 21.710 49.942 1.00 9.15 214 HIS B N 1
ATOM 3511 C CA . HIS B 1 219 ? 18.258 21.547 48.500 1.00 8.87 214 HIS B CA 1
ATOM 3512 C C . HIS B 1 219 ? 18.562 22.835 47.741 1.00 8.68 214 HIS B C 1
ATOM 3513 O O . HIS B 1 219 ? 19.200 22.863 46.690 1.00 10.07 214 HIS B O 1
ATOM 3520 N N . PHE B 1 220 ? 18.088 23.966 48.305 1.00 8.80 215 PHE B N 1
ATOM 3521 C CA . PHE B 1 220 ? 18.413 25.249 47.676 1.00 8.92 215 PHE B CA 1
ATOM 3522 C C . PHE B 1 220 ? 19.880 25.618 47.764 1.00 10.02 215 PHE B C 1
ATOM 3523 O O . PHE B 1 220 ? 20.441 26.063 46.768 1.00 9.97 215 PHE B O 1
ATOM 3531 N N . ARG B 1 221 ? 20.520 25.441 48.913 1.00 9.48 216 ARG B N 1
ATOM 3532 C CA . ARG B 1 221 ? 21.933 25.772 48.980 1.00 10.00 216 ARG B CA 1
ATOM 3533 C C . ARG B 1 221 ? 22.770 24.973 47.947 1.00 9.61 216 ARG B C 1
ATOM 3534 O O . ARG B 1 221 ? 23.654 25.550 47.295 1.00 11.99 216 ARG B O 1
ATOM 3542 N N . LYS B 1 222 ? 22.447 23.692 47.790 1.00 11.28 217 LYS B N 1
ATOM 3543 C CA . LYS B 1 222 ? 23.232 22.834 46.879 1.00 11.94 217 LYS B CA 1
ATOM 3544 C C . LYS B 1 222 ? 22.893 23.158 45.451 1.00 11.30 217 LYS B C 1
ATOM 3545 O O . LYS B 1 222 ? 23.747 22.980 44.549 1.00 14.82 217 LYS B O 1
ATOM 3551 N N . GLY B 1 223 ? 21.695 23.650 45.198 1.00 11.21 218 GLY B N 1
ATOM 3552 C CA . GLY B 1 223 ? 21.276 23.950 43.835 1.00 11.76 218 GLY B CA 1
ATOM 3553 C C . GLY B 1 223 ? 21.571 25.367 43.318 1.00 12.63 218 GLY B C 1
ATOM 3554 O O . GLY B 1 223 ? 21.634 25.588 42.126 1.00 14.90 218 GLY B O 1
ATOM 3555 N N . LEU B 1 224 ? 21.825 26.319 44.203 1.00 11.36 219 LEU B N 1
ATOM 3556 C CA . LEU B 1 224 ? 22.089 27.705 43.805 1.00 12.56 219 LEU B CA 1
ATOM 3557 C C . LEU B 1 224 ? 23.545 27.940 43.507 1.00 14.87 219 LEU B C 1
ATOM 3558 O O . LEU B 1 224 ? 24.412 27.142 43.944 1.00 15.69 219 LEU B O 1
ATOM 3563 N N . GLY B 1 225 ? 23.802 29.044 42.789 1.00 13.97 220 GLY B N 1
ATOM 3564 C CA . GLY B 1 225 ? 25.167 29.434 42.569 1.00 16.64 220 GLY B CA 1
ATOM 3565 C C . GLY B 1 225 ? 25.776 29.888 43.893 1.00 18.57 220 GLY B C 1
ATOM 3566 O O . GLY B 1 225 ? 25.087 30.301 44.835 1.00 17.42 220 GLY B O 1
ATOM 3567 N N . PRO B 1 226 ? 27.103 29.872 44.004 1.00 21.38 221 PRO B N 1
ATOM 3568 C CA . PRO B 1 226 ? 27.820 30.280 45.215 1.00 22.66 221 PRO B CA 1
ATOM 3569 C C . PRO B 1 226 ? 27.609 31.701 45.693 1.00 21.84 221 PRO B C 1
ATOM 3570 O O . PRO B 1 226 ? 27.729 32.003 46.880 1.00 23.55 221 PRO B O 1
ATOM 3574 N N . ASP B 1 227 ? 27.250 32.596 44.790 1.00 19.68 222 ASP B N 1
ATOM 3575 C CA . ASP B 1 227 ? 27.081 33.958 45.240 1.00 19.31 222 ASP B CA 1
ATOM 3576 C C . ASP B 1 227 ? 25.621 34.310 45.421 1.00 16.16 222 ASP B C 1
ATOM 3577 O O . ASP B 1 227 ? 25.301 35.457 45.612 1.00 15.20 222 ASP B O 1
ATOM 3582 N N . GLN B 1 228 ? 24.732 33.328 45.330 1.00 12.57 223 GLN B N 1
ATOM 3583 C CA . GLN B 1 228 ? 23.309 33.637 45.520 1.00 10.86 223 GLN B CA 1
ATOM 3584 C C . GLN B 1 228 ? 23.031 33.511 47.006 1.00 10.29 223 GLN B C 1
ATOM 3585 O O . GLN B 1 228 ? 23.323 32.482 47.603 1.00 14.15 223 GLN B O 1
ATOM 3591 N N . VAL B 1 229 ? 22.507 34.572 47.609 1.00 8.48 224 VAL B N 1
ATOM 3592 C CA . VAL B 1 229 ? 22.329 34.633 49.071 1.00 7.98 224 VAL B CA 1
ATOM 3593 C C . VAL B 1 229 ? 21.016 33.967 49.500 1.00 8.23 224 VAL B C 1
ATOM 3594 O O . VAL B 1 229 ? 19.970 34.268 48.913 1.00 8.86 224 VAL B O 1
ATOM 3598 N N . LEU B 1 230 ? 21.029 33.084 50.465 1.00 7.19 225 LEU B N 1
ATOM 3599 C CA . LEU B 1 230 ? 19.862 32.348 50.880 1.00 6.55 225 LEU B CA 1
ATOM 3600 C C . LEU B 1 230 ? 19.366 32.782 52.247 1.00 6.85 225 LEU B C 1
ATOM 3601 O O . LEU B 1 230 ? 20.100 32.642 53.266 1.00 7.36 225 LEU B O 1
ATOM 3606 N N . PHE B 1 231 ? 18.165 33.341 52.279 1.00 6.03 226 PHE B N 1
ATOM 3607 C CA . PHE B 1 231 ? 17.522 33.755 53.509 1.00 6.47 226 PHE B CA 1
ATOM 3608 C C . PHE B 1 231 ? 16.430 32.778 53.847 1.00 7.74 226 PHE B C 1
ATOM 3609 O O . PHE B 1 231 ? 15.715 32.286 52.949 1.00 7.70 226 PHE B O 1
ATOM 3617 N N . VAL B 1 232 ? 16.248 32.490 55.128 1.00 6.10 227 VAL B N 1
ATOM 3618 C CA . VAL B 1 232 ? 15.132 31.689 55.596 1.00 7.42 227 VAL B CA 1
ATOM 3619 C C . VAL B 1 232 ? 14.486 32.433 56.778 1.00 7.13 227 VAL B C 1
ATOM 3620 O O . VAL B 1 232 ? 15.211 32.944 57.648 1.00 7.95 227 VAL B O 1
ATOM 3624 N N . SER B 1 233 ? 13.157 32.471 56.843 1.00 6.94 228 SER B N 1
ATOM 3625 C CA . SER B 1 233 ? 12.504 33.100 58.018 1.00 7.74 228 SER B CA 1
ATOM 3626 C C . SER B 1 233 ? 11.141 32.474 58.218 1.00 8.09 228 SER B C 1
ATOM 3627 O O . SER B 1 233 ? 10.580 31.785 57.310 1.00 8.21 228 SER B O 1
ATOM 3630 N N . GLY B 1 234 ? 10.580 32.740 59.422 1.00 7.86 229 GLY B N 1
ATOM 3631 C CA . GLY B 1 234 ? 9.245 32.308 59.777 1.00 9.89 229 GLY B CA 1
ATOM 3632 C C . GLY B 1 234 ? 9.290 31.435 61.001 1.00 8.96 229 GLY B C 1
ATOM 3633 O O . GLY B 1 234 ? 9.815 30.326 60.986 1.00 10.11 229 GLY B O 1
ATOM 3634 N N . ASN B 1 235 ? 8.821 32.021 62.099 1.00 8.69 230 ASN B N 1
ATOM 3635 C CA . ASN B 1 235 ? 8.716 31.252 63.357 1.00 8.20 230 ASN B CA 1
ATOM 3636 C C . ASN B 1 235 ? 10.039 30.780 63.917 1.00 9.50 230 ASN B C 1
ATOM 3637 O O . ASN B 1 235 ? 10.063 29.743 64.630 1.00 10.69 230 ASN B O 1
ATOM 3642 N N . VAL B 1 236 ? 11.110 31.520 63.676 1.00 9.35 231 VAL B N 1
ATOM 3643 C CA . VAL B 1 236 ? 12.382 31.226 64.293 1.00 9.04 231 VAL B CA 1
ATOM 3644 C C . VAL B 1 236 ? 12.356 31.912 65.654 1.00 9.47 231 VAL B C 1
ATOM 3645 O O . VAL B 1 236 ? 12.269 33.129 65.758 1.00 10.42 231 VAL B O 1
ATOM 3649 N N . ARG B 1 237 ? 12.472 31.114 66.713 1.00 10.64 232 ARG B N 1
ATOM 3650 C CA . ARG B 1 237 ? 12.396 31.678 68.065 1.00 11.57 232 ARG B CA 1
ATOM 3651 C C . ARG B 1 237 ? 13.476 31.199 68.998 1.00 11.93 232 ARG B C 1
ATOM 3652 O O . ARG B 1 237 ? 13.455 31.568 70.192 1.00 16.11 232 ARG B O 1
ATOM 3660 N N . SER B 1 238 ? 14.425 30.428 68.505 1.00 12.20 233 SER B N 1
ATOM 3661 C CA . SER B 1 238 ? 15.483 29.897 69.342 1.00 12.90 233 SER B CA 1
ATOM 3662 C C . SER B 1 238 ? 16.820 29.824 68.623 1.00 12.59 233 SER B C 1
ATOM 3663 O O . SER B 1 238 ? 16.898 29.759 67.357 1.00 12.30 233 SER B O 1
ATOM 3666 N N . GLY B 1 239 ? 17.901 29.859 69.396 1.00 11.33 234 GLY B N 1
ATOM 3667 C CA . GLY B 1 239 ? 19.210 29.732 68.820 1.00 13.07 234 GLY B CA 1
ATOM 3668 C C . GLY B 1 239 ? 19.382 28.347 68.155 1.00 12.54 234 GLY B C 1
ATOM 3669 O O . GLY B 1 239 ? 20.095 28.235 67.135 1.00 13.15 234 GLY B O 1
ATOM 3670 N N . ARG B 1 240 ? 18.757 27.300 68.706 1.00 14.55 235 ARG B N 1
ATOM 3671 C CA . ARG B 1 240 ? 18.864 25.985 68.075 1.00 14.92 235 ARG B CA 1
ATOM 3672 C C . ARG B 1 240 ? 18.329 26.019 66.616 1.00 12.98 235 ARG B C 1
ATOM 3673 O O . ARG B 1 240 ? 18.912 25.412 65.740 1.00 13.17 235 ARG B O 1
ATOM 3681 N N . GLN B 1 241 ? 17.216 26.722 66.399 1.00 12.83 236 GLN B N 1
ATOM 3682 C CA . GLN B 1 241 ? 16.645 26.801 65.070 1.00 12.03 236 GLN B CA 1
ATOM 3683 C C . GLN B 1 241 ? 17.568 27.565 64.138 1.00 11.43 236 GLN B C 1
ATOM 3684 O O . GLN B 1 241 ? 17.759 27.180 63.023 1.00 11.03 236 GLN B O 1
ATOM 3690 N N . VAL B 1 242 ? 18.177 28.648 64.651 1.00 10.44 237 VAL B N 1
ATOM 3691 C CA . VAL B 1 242 ? 19.113 29.367 63.840 1.00 10.70 237 VAL B CA 1
ATOM 3692 C C . VAL B 1 242 ? 20.273 28.471 63.408 1.00 11.21 237 VAL B C 1
ATOM 3693 O O . VAL B 1 242 ? 20.655 28.397 62.240 1.00 11.95 237 VAL B O 1
ATOM 3697 N N . THR B 1 243 ? 20.801 27.732 64.405 1.00 12.25 238 THR B N 1
ATOM 3698 C CA . THR B 1 243 ? 21.941 26.870 64.096 1.00 13.04 238 THR B CA 1
ATOM 3699 C C . THR B 1 243 ? 21.593 25.794 63.076 1.00 10.84 238 THR B C 1
ATOM 3700 O O . THR B 1 243 ? 22.383 25.535 62.189 1.00 12.58 238 THR B O 1
ATOM 3704 N N . GLU B 1 244 ? 20.418 25.206 63.244 1.00 11.70 239 GLU B N 1
ATOM 3705 C CA . GLU B 1 244 ? 20.008 24.148 62.322 1.00 11.88 239 GLU B CA 1
ATOM 3706 C C . GLU B 1 244 ? 19.908 24.739 60.894 1.00 11.35 239 GLU B C 1
ATOM 3707 O O . GLU B 1 244 ? 20.389 24.119 59.949 1.00 11.88 239 GLU B O 1
ATOM 3713 N N . TYR B 1 245 ? 19.306 25.939 60.733 1.00 10.74 240 TYR B N 1
ATOM 3714 C CA . TYR B 1 245 ? 19.218 26.499 59.386 1.00 9.87 240 TYR B CA 1
ATOM 3715 C C . TYR B 1 245 ? 20.575 26.908 58.816 1.00 9.48 240 TYR B C 1
ATOM 3716 O O . TYR B 1 245 ? 20.847 26.717 57.618 1.00 9.61 240 TYR B O 1
ATOM 3725 N N . LEU B 1 246 ? 21.476 27.431 59.662 1.00 10.67 241 LEU B N 1
ATOM 3726 C CA . LEU B 1 246 ? 22.815 27.766 59.161 1.00 10.90 241 LEU B CA 1
ATOM 3727 C C . LEU B 1 246 ? 23.579 26.487 58.737 1.00 10.95 241 LEU B C 1
ATOM 3728 O O . LEU B 1 246 ? 24.256 26.477 57.694 1.00 11.94 241 LEU B O 1
ATOM 3733 N N . ASP B 1 247 ? 23.402 25.423 59.534 1.00 12.55 242 ASP B N 1
ATOM 3734 C CA . ASP B 1 247 ? 24.054 24.145 59.224 1.00 13.45 242 ASP B CA 1
ATOM 3735 C C . ASP B 1 247 ? 23.484 23.581 57.925 1.00 13.20 242 ASP B C 1
ATOM 3736 O O . ASP B 1 247 ? 24.209 22.911 57.204 1.00 15.17 242 ASP B O 1
ATOM 3741 N N . SER B 1 248 ? 22.240 23.952 57.606 1.00 12.68 243 SER B N 1
ATOM 3742 C CA . SER B 1 248 ? 21.621 23.489 56.369 1.00 12.78 243 SER B CA 1
ATOM 3743 C C . SER B 1 248 ? 21.950 24.341 55.186 1.00 12.28 243 SER B C 1
ATOM 3744 O O . SER B 1 248 ? 21.530 24.019 54.074 1.00 14.35 243 SER B O 1
ATOM 3747 N N . GLY B 1 249 ? 22.729 25.387 55.374 1.00 10.73 244 GLY B N 1
ATOM 3748 C CA . GLY B 1 249 ? 23.137 26.192 54.253 1.00 10.79 244 GLY B CA 1
ATOM 3749 C C . GLY B 1 249 ? 22.548 27.601 54.120 1.00 8.97 244 GLY B C 1
ATOM 3750 O O . GLY B 1 249 ? 22.889 28.317 53.200 1.00 11.16 244 GLY B O 1
ATOM 3751 N N . ALA B 1 250 ? 21.678 27.969 55.057 1.00 10.12 245 ALA B N 1
ATOM 3752 C CA . ALA B 1 250 ? 21.145 29.347 54.969 1.00 9.54 245 ALA B CA 1
ATOM 3753 C C . ALA B 1 250 ? 22.290 30.349 55.227 1.00 8.88 245 ALA B C 1
ATOM 3754 O O . ALA B 1 250 ? 23.155 30.130 56.131 1.00 10.25 245 ALA B O 1
ATOM 3756 N N . ASP B 1 251 ? 22.313 31.413 54.472 1.00 7.24 246 ASP B N 1
ATOM 3757 C CA . ASP B 1 251 ? 23.224 32.547 54.749 1.00 7.95 246 ASP B CA 1
ATOM 3758 C C . ASP B 1 251 ? 22.697 33.396 55.886 1.00 7.63 246 ASP B C 1
ATOM 3759 O O . ASP B 1 251 ? 23.501 33.821 56.737 1.00 9.19 246 ASP B O 1
ATOM 3764 N N . TYR B 1 252 ? 21.411 33.646 55.915 1.00 7.03 247 TYR B N 1
ATOM 3765 C CA . TYR B 1 252 ? 20.817 34.480 56.956 1.00 7.13 247 TYR B CA 1
ATOM 3766 C C . TYR B 1 252 ? 19.528 33.899 57.433 1.00 7.29 247 TYR B C 1
ATOM 3767 O O . TYR B 1 252 ? 18.721 33.364 56.599 1.00 8.33 247 TYR B O 1
ATOM 3776 N N . VAL B 1 253 ? 19.275 33.973 58.742 1.00 7.14 248 VAL B N 1
ATOM 3777 C CA . VAL B 1 253 ? 18.100 33.459 59.325 1.00 7.59 248 VAL B CA 1
ATOM 3778 C C . VAL B 1 253 ? 17.356 34.611 59.971 1.00 8.52 248 VAL B C 1
ATOM 3779 O O . VAL B 1 253 ? 17.794 35.201 60.968 1.00 8.18 248 VAL B O 1
ATOM 3783 N N . GLY B 1 254 ? 16.215 34.956 59.396 1.00 7.44 249 GLY B N 1
ATOM 3784 C CA . GLY B 1 254 ? 15.447 36.111 59.890 1.00 8.12 249 GLY B CA 1
ATOM 3785 C C . GLY B 1 254 ? 14.493 35.769 61.005 1.00 7.58 249 GLY B C 1
ATOM 3786 O O . GLY B 1 254 ? 13.943 34.685 61.061 1.00 8.73 249 GLY B O 1
ATOM 3787 N N . PHE B 1 255 ? 14.257 36.745 61.861 1.00 8.46 250 PHE B N 1
ATOM 3788 C CA . PHE B 1 255 ? 13.311 36.589 62.943 1.00 7.82 250 PHE B CA 1
ATOM 3789 C C . PHE B 1 255 ? 12.772 37.958 63.342 1.00 8.31 250 PHE B C 1
ATOM 3790 O O . PHE B 1 255 ? 13.547 38.917 63.493 1.00 7.85 250 PHE B O 1
ATOM 3798 N N . ALA B 1 256 ? 11.431 38.028 63.435 1.00 8.22 251 ALA B N 1
ATOM 3799 C CA . ALA B 1 256 ? 10.783 39.271 63.854 1.00 8.01 251 ALA B CA 1
ATOM 3800 C C . ALA B 1 256 ? 9.979 39.071 65.112 1.00 8.79 251 ALA B C 1
ATOM 3801 O O . ALA B 1 256 ? 10.319 39.642 66.164 1.00 8.75 251 ALA B O 1
ATOM 3803 N N . GLY B 1 257 ? 8.961 38.190 65.063 1.00 8.16 252 GLY B N 1
ATOM 3804 C CA . GLY B 1 257 ? 8.023 38.050 66.157 1.00 8.81 252 GLY B CA 1
ATOM 3805 C C . GLY B 1 257 ? 8.634 37.684 67.487 1.00 9.22 252 GLY B C 1
ATOM 3806 O O . GLY B 1 257 ? 8.106 38.105 68.516 1.00 10.51 252 GLY B O 1
ATOM 3807 N N . ALA B 1 258 ? 9.754 37.002 67.499 1.00 9.39 253 ALA B N 1
ATOM 3808 C CA . ALA B 1 258 ? 10.365 36.622 68.780 1.00 8.77 253 ALA B CA 1
ATOM 3809 C C . ALA B 1 258 ? 10.705 37.823 69.654 1.00 10.29 253 ALA B C 1
ATOM 3810 O O . ALA B 1 258 ? 10.786 37.705 70.888 1.00 11.49 253 ALA B O 1
ATOM 3812 N N . LEU B 1 259 ? 10.945 38.968 68.997 1.00 9.64 254 LEU B N 1
ATOM 3813 C CA . LEU B 1 259 ? 11.307 40.170 69.785 1.00 9.38 254 LEU B CA 1
ATOM 3814 C C . LEU B 1 259 ? 10.156 41.124 69.956 1.00 9.72 254 LEU B C 1
ATOM 3815 O O . LEU B 1 259 ? 10.358 42.224 70.505 1.00 10.10 254 LEU B O 1
ATOM 3820 N N . GLU B 1 260 ? 8.956 40.747 69.536 1.00 9.80 255 GLU B N 1
ATOM 3821 C CA . GLU B 1 260 ? 7.787 41.659 69.658 1.00 10.13 255 GLU B CA 1
ATOM 3822 C C . GLU B 1 260 ? 7.104 41.411 70.978 1.00 11.54 255 GLU B C 1
ATOM 3823 O O . GLU B 1 260 ? 5.896 41.066 71.038 1.00 14.53 255 GLU B O 1
ATOM 3829 N N . GLN B 1 261 ? 7.882 41.603 72.042 1.00 11.53 256 GLN B N 1
ATOM 3830 C CA . GLN B 1 261 ? 7.367 41.352 73.380 1.00 12.56 256 GLN B CA 1
ATOM 3831 C C . GLN B 1 261 ? 8.246 42.098 74.345 1.00 13.54 256 GLN B C 1
ATOM 3832 O O . GLN B 1 261 ? 9.360 42.432 74.029 1.00 13.79 256 GLN B O 1
ATOM 3838 N N . PRO B 1 262 ? 7.763 42.290 75.591 1.00 15.24 257 PRO B N 1
ATOM 3839 C CA . PRO B 1 262 ? 8.558 43.049 76.561 1.00 15.32 257 PRO B CA 1
ATOM 3840 C C . PRO B 1 262 ? 9.917 42.533 76.917 1.00 15.47 257 PRO B C 1
ATOM 3841 O O . PRO B 1 262 ? 10.793 43.327 77.179 1.00 17.99 257 PRO B O 1
ATOM 3845 N N . ASP B 1 263 ? 10.061 41.211 76.986 1.00 14.77 258 ASP B N 1
ATOM 3846 C CA . ASP B 1 263 ? 11.321 40.586 77.365 1.00 15.75 258 ASP B CA 1
ATOM 3847 C C . ASP B 1 263 ? 12.178 40.295 76.110 1.00 14.30 258 ASP B C 1
ATOM 3848 O O . ASP B 1 263 ? 12.906 39.321 76.058 1.00 14.58 258 ASP B O 1
ATOM 3853 N N . TRP B 1 264 ? 12.124 41.179 75.148 1.00 13.36 259 TRP B N 1
ATOM 3854 C CA . TRP B 1 264 ? 12.895 40.942 73.907 1.00 13.58 259 TRP B CA 1
ATOM 3855 C C . TRP B 1 264 ? 14.395 40.868 74.121 1.00 12.18 259 TRP B C 1
ATOM 3856 O O . TRP B 1 264 ? 15.056 40.185 73.358 1.00 13.39 259 TRP B O 1
ATOM 3867 N N . ARG B 1 265 ? 14.946 41.592 75.119 1.00 13.41 260 ARG B N 1
ATOM 3868 C CA . ARG B 1 265 ? 16.374 41.483 75.315 1.00 13.11 260 ARG B CA 1
ATOM 3869 C C . ARG B 1 265 ? 16.838 40.077 75.666 1.00 14.86 260 ARG B C 1
ATOM 3870 O O . ARG B 1 265 ? 17.879 39.643 75.187 1.00 14.84 260 ARG B O 1
ATOM 3878 N N . SER B 1 266 ? 16.054 39.357 76.459 1.00 15.60 261 SER B N 1
ATOM 3879 C CA . SER B 1 266 ? 16.422 37.973 76.776 1.00 16.54 261 SER B CA 1
ATOM 3880 C C . SER B 1 266 ? 16.285 37.079 75.544 1.00 15.63 261 SER B C 1
ATOM 3881 O O . SER B 1 266 ? 17.116 36.191 75.292 1.00 16.44 261 SER B O 1
ATOM 3884 N N . ALA B 1 267 ? 15.187 37.264 74.812 1.00 14.31 262 ALA B N 1
ATOM 3885 C CA . ALA B 1 267 ? 14.988 36.446 73.605 1.00 13.40 262 ALA B CA 1
ATOM 3886 C C . ALA B 1 267 ? 16.095 36.672 72.574 1.00 13.15 262 ALA B C 1
ATOM 3887 O O . ALA B 1 267 ? 16.590 35.699 71.958 1.00 13.15 262 ALA B O 1
ATOM 3889 N N . LEU B 1 268 ? 16.491 37.927 72.394 1.00 11.42 263 LEU B N 1
ATOM 3890 C CA . LEU B 1 268 ? 17.555 38.242 71.451 1.00 11.49 263 LEU B CA 1
ATOM 3891 C C . LEU B 1 268 ? 18.881 37.590 71.851 1.00 13.66 263 LEU B C 1
ATOM 3892 O O . LEU B 1 268 ? 19.553 37.003 71.013 1.00 13.62 263 LEU B O 1
ATOM 3897 N N . ALA B 1 269 ? 19.190 37.662 73.147 1.00 13.86 264 ALA B N 1
ATOM 3898 C CA . ALA B 1 269 ? 20.431 37.052 73.589 1.00 15.87 264 ALA B CA 1
ATOM 3899 C C . ALA B 1 269 ? 20.364 35.537 73.325 1.00 16.97 264 ALA B C 1
ATOM 3900 O O . ALA B 1 269 ? 21.382 34.944 72.938 1.00 19.55 264 ALA B O 1
ATOM 3902 N N . GLU B 1 270 ? 19.221 34.889 73.560 1.00 16.79 265 GLU B N 1
ATOM 3903 C CA . GLU B 1 270 ? 19.154 33.448 73.298 1.00 16.58 265 GLU B CA 1
ATOM 3904 C C . GLU B 1 270 ? 19.280 33.110 71.796 1.00 18.23 265 GLU B C 1
ATOM 3905 O O . GLU B 1 270 ? 20.014 32.182 71.408 1.00 18.09 265 GLU B O 1
ATOM 3911 N N . ILE B 1 271 ? 18.599 33.866 70.932 1.00 15.06 266 ILE B N 1
ATOM 3912 C CA . ILE B 1 271 ? 18.670 33.599 69.508 1.00 15.66 266 ILE B CA 1
ATOM 3913 C C . ILE B 1 271 ? 20.020 33.823 68.883 1.00 16.37 266 ILE B C 1
ATOM 3914 O O . ILE B 1 271 ? 20.385 33.081 67.962 1.00 16.38 266 ILE B O 1
ATOM 3919 N N . ALA B 1 272 ? 20.758 34.806 69.409 1.00 16.94 267 ALA B N 1
ATOM 3920 C CA . ALA B 1 272 ? 22.094 35.167 68.918 1.00 20.62 267 ALA B CA 1
ATOM 3921 C C . ALA B 1 272 ? 23.216 34.422 69.665 1.00 24.97 267 ALA B C 1
ATOM 3922 O O . ALA B 1 272 ? 24.409 34.608 69.312 1.00 27.94 267 ALA B O 1
ATOM 3924 N N . GLY B 1 273 ? 22.864 33.633 70.688 1.00 27.59 268 GLY B N 1
ATOM 3925 C CA . GLY B 1 273 ? 23.886 32.963 71.496 1.00 30.17 268 GLY B CA 1
ATOM 3926 C C . GLY B 1 273 ? 24.489 31.768 70.799 1.00 31.09 268 GLY B C 1
ATOM 3927 O O . GLY B 1 273 ? 25.498 31.258 71.358 1.00 33.57 268 GLY B O 1
#

B-factor: mean 14.89, std 7.73, range [5.53, 48.64]

Organism: Streptomyces viridosporus (NCBI:txid67581)

Foldseek 3Di:
DPCAAPDDDLLVLLLPPFFFAEEEAALVQDDLVVLLVVLLVCQVLVDQAHEHEDADDDPCAVSPQVSLVSSVVRHVHAYEYEYAADPVAQDDFYFNHQEYEQEQACQAPDNCSNPVSVVNNVVCPPPPHDPVRGHHYQFEHEAEADDDVVCCVVRRGDHDDPVDCVRVVVVLVCCAVVVGQEYEYEYAPDADDLQSLLVNQVSHDSRYAYEYEYPQQALVVRVSNVVSRHRYYYDYVNQSDDVNVVSVVGNSD/DQAAHDDDLLVLLLPAFFFAEEEAALVQDDLVVLLVVLLVCQVLRDQAHEHEDADDDPCAVSPQVSLVSSVVRHVHQYEYEYAQDPPAQDDFYFNHQEYEQEQACQAPDNCSNPVSVVNHVVCPPPPDDPVRGHHYQFEHEAEADDDVPCCVVRRGDHDDVPDCVRVVVVLVCCAVVVGQEYEYEYAADADDLQSLLVNQVSHDSRRAYEYEYPDQFLVVRVSNVVSRHRYYYDYVNLSDDVNVVSVVGNSD

Nearest PDB structures (foldseek):
  3vk5-assembly1_A  TM=1.004E+00  e=1.818E-54  Streptomyces viridosporus ATCC 14672
  8ruw-assembly2_A  TM=8.396E-01  e=1.131E-11  Archaeoglobus fulgidus DSM 4304
  8ruw-assembly3_D  TM=8.047E-01  e=7.425E-12  Archaeoglobus fulgidus DSM 4304
  4ijb-assembly1_A  TM=6.496E-01  e=1.586E-06  synthetic construct
  2h6r-assembly2_E  TM=6.334E-01  e=7.578E-06  Methanocaldococcus jannaschii DSM 2661

Secondary structure (DSSP, 8-state):
---TTS--HHHHHHHHSPPEEEEEE-TTTS-HHHHHHHHHHHHHTT-S-EEEE-S--SSHHHHHHHHHHHHHHH-SS-EEEE---BTTTBS---TT-SEEEEEEETTBSSHIIIIIHHHHHHHH-STTS-GGGPPEEEEEEEEE-S--HHHHHHH-B-PPP-SSSHHHHHHHHHHHHTT-SEEEEE-SSS---HHHHHHHHHHS-TT-EEEEESS--SHHHHHHHHHTT-SEEEESGGGSSTTHHHHHHHHH-/--TTS--HHHHHHHHSPPEEEEEE-TTTS-HHHHHHHHHHHHHHT-S-EEEE-S--SSHHHHHHHHHHHHHHH--S-EEEE---BTTTBS---TT-SEEEEEE-TTBSSHIIIIIHHHHHHHH-STTS-GGGPPEEEEEEEEE-S--HHHHHHH-B-PPP-SSSHHHHHHHHHHHHTT-SEEEEE-SSS---HHHHHHHHHHS-TT-EEEEESS--SHHHHHHHHHTT-SEEEESGGGSSTTHHHHHHHHH-